Protein AF-0000000066163385 (afdb_homodimer)

pLDDT: mean 96.7, std 3.74, range [75.5, 98.94]

Solvent-accessible surface area (backbone atoms only — not comparable to full-atom values): 23384 Å² total; per-residue (Å²): 102,70,65,43,24,43,52,29,24,50,50,47,43,71,73,71,60,60,59,64,34,37,32,26,39,28,58,56,76,42,34,48,42,32,51,54,49,51,45,52,33,42,75,72,58,79,34,47,70,64,43,34,36,68,25,38,67,67,32,46,50,54,33,51,76,67,69,46,80,63,59,61,41,74,46,67,52,91,61,69,26,51,33,14,43,27,45,59,65,31,32,26,71,93,76,52,31,33,34,36,32,91,84,52,38,33,54,41,36,42,31,43,31,76,43,20,66,25,32,38,33,33,34,36,57,84,26,63,41,92,46,46,38,73,89,46,58,42,32,30,34,24,39,60,71,32,44,9,60,53,50,37,54,43,44,75,69,70,43,52,73,41,76,42,62,33,90,91,47,90,53,64,39,68,34,92,70,66,25,31,41,38,35,33,53,47,75,46,88,50,59,67,59,53,40,54,58,55,38,67,38,64,36,30,44,30,55,14,54,44,69,60,94,44,55,36,36,32,30,32,53,96,93,37,83,44,76,83,104,71,64,42,25,44,51,29,23,52,50,49,43,70,72,72,59,59,59,64,33,38,33,25,39,29,59,56,74,40,31,49,43,33,52,55,49,49,45,52,33,43,76,72,57,80,34,45,68,64,43,34,37,66,25,36,67,67,33,48,52,55,34,50,76,66,69,45,80,63,56,64,42,72,46,68,52,92,62,70,27,50,36,16,42,27,47,56,65,30,32,25,72,94,75,52,31,33,34,34,32,91,84,52,37,31,52,42,36,44,32,44,31,75,44,19,65,25,32,38,33,33,35,36,57,85,24,62,41,93,47,46,38,74,90,46,57,42,30,31,35,26,39,60,73,32,44,9,60,52,52,36,56,43,44,75,68,71,43,52,73,41,77,41,62,33,89,92,48,90,53,65,40,67,33,93,71,66,25,32,40,38,35,33,56,46,76,48,89,50,59,66,62,52,40,54,59,54,38,67,38,64,35,31,46,30,57,15,52,44,71,61,94,44,55,36,35,32,31,32,52,96,95,35,83,44,75,83

Secondary structure (DSSP, 8-state):
-HHHHHHHHHHHHHHH--TT-EEEE--SHHHHHHHHHHHHHHHHTSS-S-EEEESSHHHHHHHHHTT-----TTSPPSS-EEEEEE--SEEETTTTEEE--TTS-HHHHHHHHHTEEEEEEEE-GGGEESSBTSSSPEEEEE-GGGHHHHHHHHHHTT-EEEE-B-SSSSSB---TTS-EEEEEE--BS-HHHHHHHHHTSTTEEEESEE--TTEEEEEEETTEEEE-/-HHHHHHHHHHHHHHH--TT-EEEE--SHHHHHHHHHHHHHHHHTSS-S-EEEESSHHHHHHHHHTT-----TTSPPSS-EEEEEE--SEEETTTTEEE--TTS-HHHHHHHHHTEEEEEEEE-GGGEESSBTSSSPEEEEE-GGGHHHHHHHHHHTT-EEEE-B-SSSSSB---TTS-EEEEEE--BS-HHHHHHHHHTSTTEEEESEE--TTEEEEEEETTEEEE-

Foldseek 3Di:
DLVQLLVLLLVCCVVPPAAQFEEEQEDDDSSLNNLVNVLVCVVVVVHYNYEYDYQAPRRVVSCVVSPHDHDDPPDDDPAFGAEYEEEFQAAQPVQRKTFHAPVPRQLSSQVNCQSYPEYEYEEEPVRYDNWPLPPFFKKWWFAPVCVVVLVVVVVVVVWDKDWDADPVDGDFDQGRVRTTIITTRDTDPDLVVVQVVSCPDPGTSGIRMDRHPHYKYWYDDPNDTDID/DLVQLLVLLLVCCVVPPAAQFEEEQEDDSSSLNNLVNVLVCVVVVVHYNYEYDYQAPRRVVSCVVSPHDHDDPPDDDPAFGAEYEYEFQAAQPVQRKTFHAPVPRQLSSQVNCQSYPEYEYEEEPVRYDNWPLPPFFKKWWFAPVCVVVLVVVCVVVVWDKDWDADPVDGDFDQGRVRTTIITTRDTDPDLVVVQVVSCPDPGTSGIRMDRHPHYKYWYDDPNDTDID

Structure (mmCIF, N/CA/C/O backbone):
data_AF-0000000066163385-model_v1
#
loop_
_entity.id
_entity.type
_entity.pdbx_description
1 polymer 'Ribose-5-phosphate isomerase A'
#
loop_
_atom_site.group_PDB
_atom_site.id
_atom_site.type_symbol
_atom_site.label_atom_id
_atom_site.label_alt_id
_atom_site.label_comp_id
_atom_site.label_asym_id
_atom_site.label_entity_id
_atom_site.label_seq_id
_atom_site.pdbx_PDB_ins_code
_atom_site.Cartn_x
_atom_site.Cartn_y
_atom_site.Cartn_z
_atom_site.occupancy
_atom_site.B_iso_or_equiv
_atom_site.auth_seq_id
_atom_site.auth_comp_id
_atom_site.auth_asym_id
_atom_site.auth_atom_id
_atom_site.pdbx_PDB_model_num
ATOM 1 N N . MET A 1 1 ? -13.125 -32.188 -5.824 1 86.5 1 MET A N 1
ATOM 2 C CA . MET A 1 1 ? -12.453 -30.891 -5.781 1 86.5 1 MET A CA 1
ATOM 3 C C . MET A 1 1 ? -10.969 -31.062 -5.473 1 86.5 1 MET A C 1
ATOM 5 O O . MET A 1 1 ? -10.117 -30.656 -6.266 1 86.5 1 MET A O 1
ATOM 9 N N . GLU A 1 2 ? -10.688 -31.859 -4.492 1 91.31 2 GLU A N 1
ATOM 10 C CA . GLU A 1 2 ? -9.281 -32.062 -4.152 1 91.31 2 GLU A CA 1
ATOM 11 C C . GLU A 1 2 ? -8.547 -32.812 -5.277 1 91.31 2 GLU A C 1
ATOM 13 O O . GLU A 1 2 ? -7.43 -32.438 -5.637 1 91.31 2 GLU A O 1
ATOM 18 N N . ASN A 1 3 ? -9.195 -33.75 -5.859 1 95.62 3 ASN A N 1
ATOM 19 C CA . ASN A 1 3 ? -8.594 -34.469 -6.969 1 95.62 3 ASN A CA 1
ATOM 20 C C . ASN A 1 3 ? -8.336 -33.562 -8.164 1 95.62 3 ASN A C 1
ATOM 22 O O . ASN A 1 3 ? -7.316 -33.688 -8.844 1 95.62 3 ASN A O 1
ATOM 26 N N . GLN A 1 4 ? -9.273 -32.688 -8.461 1 97.38 4 GLN A N 1
ATOM 27 C CA . GLN A 1 4 ? -9.102 -31.734 -9.547 1 97.38 4 GLN A CA 1
ATOM 28 C C . GLN A 1 4 ? -7.863 -30.875 -9.328 1 97.38 4 GLN A C 1
ATOM 30 O O . GLN A 1 4 ? -7.109 -30.609 -10.266 1 97.38 4 GLN A O 1
ATOM 35 N N . LYS A 1 5 ? -7.664 -30.453 -8.086 1 97.69 5 LYS A N 1
ATOM 36 C CA . LYS A 1 5 ? -6.512 -29.625 -7.742 1 97.69 5 LYS A CA 1
ATOM 37 C C . LYS A 1 5 ? -5.203 -30.359 -8.008 1 97.69 5 LYS A C 1
ATOM 39 O O . LYS A 1 5 ? -4.25 -29.781 -8.523 1 97.69 5 LYS A O 1
ATOM 44 N N . ILE A 1 6 ? -5.191 -31.609 -7.633 1 98.19 6 ILE A N 1
ATOM 45 C CA . ILE A 1 6 ? -4.008 -32.438 -7.863 1 98.19 6 ILE A CA 1
ATOM 46 C C . ILE A 1 6 ? -3.73 -32.531 -9.359 1 98.19 6 ILE A C 1
ATOM 48 O O . ILE A 1 6 ? -2.602 -32.312 -9.805 1 98.19 6 ILE A O 1
ATOM 52 N N . LEU A 1 7 ? -4.73 -32.781 -10.133 1 98.38 7 LEU A N 1
ATOM 53 C CA . LEU A 1 7 ? -4.594 -33.031 -11.562 1 98.38 7 LEU A CA 1
ATOM 54 C C . LEU A 1 7 ? -4.098 -31.75 -12.266 1 98.38 7 LEU A C 1
ATOM 56 O O . LEU A 1 7 ? -3.166 -31.812 -13.07 1 98.38 7 LEU A O 1
ATOM 60 N N . VAL A 1 8 ? -4.672 -30.641 -11.953 1 98.62 8 VAL A N 1
ATOM 61 C CA . VAL A 1 8 ? -4.289 -29.422 -12.633 1 98.62 8 VAL A CA 1
ATOM 62 C C . VAL A 1 8 ? -2.885 -29 -12.203 1 98.62 8 VAL A C 1
ATOM 64 O O . VAL A 1 8 ? -2.119 -28.453 -13 1 98.62 8 VAL A O 1
ATOM 67 N N . ALA A 1 9 ? -2.537 -29.203 -10.945 1 98.62 9 ALA A N 1
ATOM 68 C CA . ALA A 1 9 ? -1.198 -28.891 -10.453 1 98.62 9 ALA A CA 1
ATOM 69 C C . ALA A 1 9 ? -0.138 -29.688 -11.203 1 98.62 9 ALA A C 1
ATOM 71 O O . ALA A 1 9 ? 0.84 -29.125 -11.703 1 98.62 9 ALA A O 1
ATOM 72 N N . LYS A 1 10 ? -0.34 -30.969 -11.289 1 98.62 10 LYS A N 1
ATOM 73 C CA . LYS A 1 10 ? 0.616 -31.844 -11.969 1 98.62 10 LYS A CA 1
ATOM 74 C C . LYS A 1 10 ? 0.745 -31.469 -13.445 1 98.62 10 LYS A C 1
ATOM 76 O O . LYS A 1 10 ? 1.855 -31.359 -13.961 1 98.62 10 LYS A O 1
ATOM 81 N N . TYR A 1 11 ? -0.388 -31.297 -14.078 1 98.75 11 TYR A N 1
ATOM 82 C CA . TYR A 1 11 ? -0.401 -30.922 -15.484 1 98.75 11 TYR A CA 1
ATOM 83 C C . TYR A 1 11 ? 0.376 -29.625 -15.719 1 98.75 11 TYR A C 1
ATOM 85 O O . TYR A 1 11 ? 1.21 -29.547 -16.625 1 98.75 11 TYR A O 1
ATOM 93 N N . ALA A 1 12 ? 0.079 -28.641 -14.93 1 98.81 12 ALA A N 1
ATOM 94 C CA . ALA A 1 12 ? 0.702 -27.328 -15.07 1 98.81 12 ALA A CA 1
ATOM 95 C C . ALA A 1 12 ? 2.215 -27.422 -14.898 1 98.81 12 ALA A C 1
ATOM 97 O O . ALA A 1 12 ? 2.971 -26.828 -15.672 1 98.81 12 ALA A O 1
ATOM 98 N N . ILE A 1 13 ? 2.66 -28.125 -13.922 1 98.69 13 ILE A N 1
ATOM 99 C CA . ILE A 1 13 ? 4.086 -28.25 -13.648 1 98.69 13 ILE A CA 1
ATOM 100 C C . ILE A 1 13 ? 4.77 -28.969 -14.812 1 98.69 13 ILE A C 1
ATOM 102 O O . ILE A 1 13 ? 5.789 -28.5 -15.328 1 98.69 13 ILE A O 1
ATOM 106 N N . ASP A 1 14 ? 4.211 -30.047 -15.242 1 98.75 14 ASP A N 1
ATOM 107 C CA . ASP A 1 14 ? 4.801 -30.812 -16.344 1 98.75 14 ASP A CA 1
ATOM 108 C C . ASP A 1 14 ? 4.875 -29.969 -17.609 1 98.75 14 ASP A C 1
ATOM 110 O O . ASP A 1 14 ? 5.844 -30.078 -18.375 1 98.75 14 ASP A O 1
ATOM 114 N N . ARG A 1 15 ? 3.908 -29.203 -17.812 1 98.62 15 ARG A N 1
ATOM 115 C CA . ARG A 1 15 ? 3.768 -28.484 -19.062 1 98.62 15 ARG A CA 1
ATOM 116 C C . ARG A 1 15 ? 4.617 -27.219 -19.078 1 98.62 15 ARG A C 1
ATOM 118 O O . ARG A 1 15 ? 5.18 -26.844 -20.109 1 98.62 15 ARG A O 1
ATOM 125 N N . TYR A 1 16 ? 4.738 -26.516 -17.922 1 98.62 16 TYR A N 1
ATOM 126 C CA . TYR A 1 16 ? 5.207 -25.141 -18 1 98.62 16 TYR A CA 1
ATOM 127 C C . TYR A 1 16 ? 6.504 -24.969 -17.219 1 98.62 16 TYR A C 1
ATOM 129 O O . TYR A 1 16 ? 7.207 -23.969 -17.391 1 98.62 16 TYR A O 1
ATOM 137 N N . ILE A 1 17 ? 6.848 -25.859 -16.297 1 98.69 17 ILE A N 1
ATOM 138 C CA . ILE A 1 17 ? 8.023 -25.672 -15.461 1 98.69 17 ILE A CA 1
ATOM 139 C C . ILE A 1 17 ? 9.203 -26.438 -16.047 1 98.69 17 ILE A C 1
ATOM 141 O O . ILE A 1 17 ? 9.078 -27.625 -16.391 1 98.69 17 ILE A O 1
ATOM 145 N N . LYS A 1 18 ? 10.305 -25.734 -16.156 1 98.56 18 LYS A N 1
ATOM 146 C CA . LYS A 1 18 ? 11.547 -26.312 -16.656 1 98.56 18 LYS A CA 1
ATOM 147 C C . LYS A 1 18 ? 12.703 -26.031 -15.695 1 98.56 18 LYS A C 1
ATOM 149 O O . LYS A 1 18 ? 12.633 -25.094 -14.891 1 98.56 18 LYS A O 1
ATOM 154 N N . SER A 1 19 ? 13.766 -26.828 -15.883 1 98.56 19 SER A N 1
ATOM 155 C CA . SER A 1 19 ? 14.961 -26.609 -15.078 1 98.56 19 SER A CA 1
ATOM 156 C C . SER A 1 19 ? 15.531 -25.219 -15.312 1 98.56 19 SER A C 1
ATOM 158 O O . SER A 1 19 ? 15.32 -24.609 -16.375 1 98.56 19 SER A O 1
ATOM 160 N N . ASN A 1 20 ? 16.188 -24.625 -14.281 1 97.88 20 ASN A N 1
ATOM 161 C CA . ASN A 1 20 ? 16.922 -23.359 -14.312 1 97.88 20 ASN A CA 1
ATOM 162 C C . ASN A 1 20 ? 15.992 -22.156 -14.305 1 97.88 20 ASN A C 1
ATOM 164 O O . ASN A 1 20 ? 16.406 -21.047 -14.633 1 97.88 20 ASN A O 1
ATOM 168 N N . MET A 1 21 ? 14.734 -22.391 -13.922 1 97.69 21 MET A N 1
ATOM 169 C CA . MET A 1 21 ? 13.781 -21.297 -13.891 1 97.69 21 MET A CA 1
ATOM 170 C C . MET A 1 21 ? 13.797 -20.609 -12.531 1 97.69 21 MET A C 1
ATOM 172 O O . MET A 1 21 ? 14.023 -21.25 -11.5 1 97.69 21 MET A O 1
ATOM 176 N N . ASN A 1 22 ? 13.555 -19.266 -12.516 1 96.88 22 ASN A N 1
ATOM 177 C CA . ASN A 1 22 ? 13.117 -18.516 -11.336 1 96.88 22 ASN A CA 1
ATOM 178 C C . ASN A 1 22 ? 11.602 -18.594 -11.164 1 96.88 22 ASN A C 1
ATOM 180 O O . ASN A 1 22 ? 10.852 -18.047 -11.977 1 96.88 22 ASN A O 1
ATOM 184 N N . LEU A 1 23 ? 11.219 -19.266 -10.078 1 97.56 23 LEU A N 1
ATOM 185 C CA . LEU A 1 23 ? 9.812 -19.594 -9.914 1 97.56 23 LEU A CA 1
ATOM 186 C C . LEU A 1 23 ? 9.219 -18.859 -8.711 1 97.56 23 LEU A C 1
ATOM 188 O O . LEU A 1 23 ? 9.719 -18.984 -7.594 1 97.56 23 LEU A O 1
ATOM 192 N N . GLY A 1 24 ? 8.188 -18.062 -9.008 1 98 24 GLY A N 1
ATOM 193 C CA . GLY A 1 24 ? 7.344 -17.609 -7.91 1 98 24 GLY A CA 1
ATOM 194 C C . GLY A 1 24 ? 6.312 -18.641 -7.488 1 98 24 GLY A C 1
ATOM 195 O O . GLY A 1 24 ? 5.656 -19.266 -8.336 1 98 24 GLY A O 1
ATOM 196 N N . ILE A 1 25 ? 6.188 -18.844 -6.227 1 98.44 25 ILE A N 1
ATOM 197 C CA . ILE A 1 25 ? 5.246 -19.844 -5.707 1 98.44 25 ILE A CA 1
ATOM 198 C C . ILE A 1 25 ? 4.191 -19.141 -4.848 1 98.44 25 ILE A C 1
ATOM 200 O O . ILE A 1 25 ? 4.52 -18.516 -3.832 1 98.44 25 ILE A O 1
ATOM 204 N N . GLY A 1 26 ? 2.975 -19.312 -5.27 1 98.25 26 GLY A N 1
ATOM 205 C CA . GLY A 1 26 ? 1.851 -18.672 -4.605 1 98.25 26 GLY A CA 1
ATOM 206 C C . GLY A 1 26 ? 1.467 -19.344 -3.301 1 98.25 26 GLY A C 1
ATOM 207 O O . GLY A 1 26 ? 2.314 -19.938 -2.625 1 98.25 26 GLY A O 1
ATOM 208 N N . THR A 1 27 ? 0.215 -19.062 -2.877 1 97.38 27 THR A N 1
ATOM 209 C CA . THR A 1 27 ? -0.311 -19.531 -1.597 1 97.38 27 THR A CA 1
ATOM 210 C C . THR A 1 27 ? -1.658 -20.219 -1.782 1 97.38 27 THR A C 1
ATOM 212 O O . THR A 1 27 ? -2.461 -19.812 -2.623 1 97.38 27 THR A O 1
ATOM 215 N N . GLY A 1 28 ? -1.892 -21.266 -0.965 1 94.75 28 GLY A N 1
ATOM 216 C CA . GLY A 1 28 ? -3.213 -21.875 -0.938 1 94.75 28 GLY A CA 1
ATOM 217 C C . GLY A 1 28 ? -3.182 -23.375 -1.145 1 94.75 28 GLY A C 1
ATOM 218 O O . GLY A 1 28 ? -2.113 -23.953 -1.32 1 94.75 28 GLY A O 1
ATOM 219 N N . THR A 1 29 ? -4.391 -23.969 -1.209 1 95 29 THR A N 1
ATOM 220 C CA . THR A 1 29 ? -4.523 -25.422 -1.181 1 95 29 THR A CA 1
ATOM 221 C C . THR A 1 29 ? -4.102 -26.031 -2.516 1 95 29 THR A C 1
ATOM 223 O O . THR A 1 29 ? -3.525 -27.125 -2.551 1 95 29 THR A O 1
ATOM 226 N N . THR A 1 30 ? -4.395 -25.375 -3.602 1 95.81 30 THR A N 1
ATOM 227 C CA . THR A 1 30 ? -3.969 -25.906 -4.887 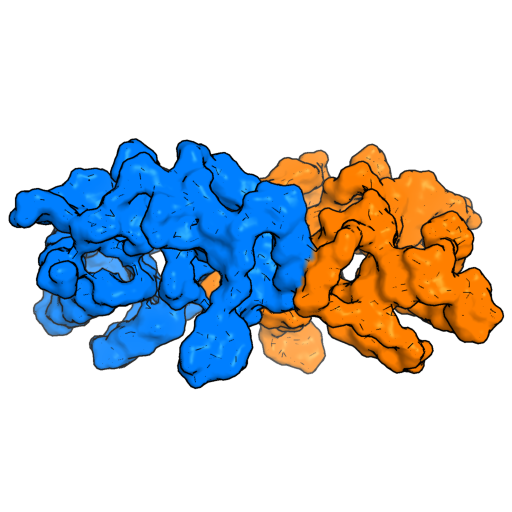1 95.81 30 THR A CA 1
ATOM 228 C C . THR A 1 30 ? -2.451 -25.828 -5.031 1 95.81 30 THR A C 1
ATOM 230 O O . THR A 1 30 ? -1.822 -26.75 -5.566 1 95.81 30 THR A O 1
ATOM 233 N N . VAL A 1 31 ? -1.92 -24.766 -4.531 1 97.38 31 VAL A N 1
ATOM 234 C CA . VAL A 1 31 ? -0.476 -24.562 -4.562 1 97.38 31 VAL A CA 1
ATOM 235 C C . VAL A 1 31 ? 0.218 -25.625 -3.717 1 97.38 31 VAL A C 1
ATOM 237 O O . VAL A 1 31 ? 1.32 -26.078 -4.047 1 97.38 31 VAL A O 1
ATOM 240 N N . TYR A 1 32 ? -0.423 -26.078 -2.682 1 97.88 32 TYR A N 1
ATOM 241 C CA . TYR A 1 32 ? 0.093 -27.188 -1.869 1 97.88 32 TYR A CA 1
ATOM 242 C C . TYR A 1 32 ? 0.442 -28.391 -2.734 1 97.88 32 TYR A C 1
ATOM 244 O O . TYR A 1 32 ? 1.536 -28.938 -2.621 1 97.88 32 TYR A O 1
ATOM 252 N N . HIS A 1 33 ? -0.464 -28.734 -3.576 1 98.38 33 HIS A N 1
ATOM 253 C CA . HIS A 1 33 ? -0.251 -29.891 -4.434 1 98.38 33 HIS A CA 1
ATOM 254 C C . HIS A 1 33 ? 0.834 -29.625 -5.469 1 98.38 33 HIS A C 1
ATOM 256 O O . HIS A 1 33 ? 1.576 -30.531 -5.848 1 98.38 33 HIS A O 1
ATOM 262 N N . ALA A 1 34 ? 0.868 -28.406 -5.941 1 98.62 34 ALA A N 1
ATOM 263 C CA . ALA A 1 34 ? 1.951 -28.031 -6.848 1 98.62 34 ALA A CA 1
ATOM 264 C C . ALA A 1 34 ? 3.311 -28.203 -6.176 1 98.62 34 ALA A C 1
ATOM 266 O O . ALA A 1 34 ? 4.238 -28.766 -6.77 1 98.62 34 ALA A O 1
ATOM 267 N N . ILE A 1 35 ? 3.434 -27.75 -4.926 1 98.69 35 ILE A N 1
ATOM 268 C CA . ILE A 1 35 ? 4.688 -27.828 -4.188 1 98.69 35 ILE A CA 1
ATOM 269 C C . ILE A 1 35 ? 5.074 -29.281 -3.982 1 98.69 35 ILE A C 1
ATOM 271 O O . ILE A 1 35 ? 6.234 -29.656 -4.16 1 98.69 35 ILE A O 1
ATOM 275 N N . LYS A 1 36 ? 4.148 -30.125 -3.641 1 98.5 36 LYS A N 1
ATOM 276 C CA . LYS A 1 36 ? 4.406 -31.547 -3.445 1 98.5 36 LYS A CA 1
ATOM 277 C C . LYS A 1 36 ? 4.945 -32.188 -4.719 1 98.5 36 LYS A C 1
ATOM 279 O O . LYS A 1 36 ? 5.918 -32.969 -4.676 1 98.5 36 LYS A O 1
ATOM 284 N N . TYR A 1 37 ? 4.32 -31.828 -5.797 1 98.69 37 TYR A N 1
ATOM 285 C CA . TYR A 1 37 ? 4.738 -32.406 -7.066 1 98.69 37 TYR A CA 1
ATOM 286 C C . TYR A 1 37 ? 6.094 -31.875 -7.496 1 98.69 37 TYR A C 1
ATOM 288 O O . TYR A 1 37 ? 6.93 -32.625 -8.016 1 98.69 37 TYR A O 1
ATOM 296 N N . LEU A 1 38 ? 6.309 -30.594 -7.312 1 98.62 38 LEU A N 1
ATOM 297 C CA . LEU A 1 38 ? 7.625 -30.016 -7.57 1 98.62 38 LEU A CA 1
ATOM 298 C C . LEU A 1 38 ? 8.703 -30.734 -6.77 1 98.62 38 LEU A C 1
ATOM 300 O O . LEU A 1 38 ? 9.781 -31.031 -7.289 1 98.62 38 LEU A O 1
ATOM 304 N N . SER A 1 39 ? 8.398 -30.984 -5.535 1 98.56 39 SER A N 1
ATOM 305 C CA . SER A 1 39 ? 9.328 -31.703 -4.66 1 98.56 39 SER A CA 1
ATOM 306 C C . SER A 1 39 ? 9.695 -33.062 -5.246 1 98.56 39 SER A C 1
ATOM 308 O O . SER A 1 39 ? 10.875 -33.438 -5.277 1 98.56 39 SER A O 1
ATOM 310 N N . GLU A 1 40 ? 8.703 -33.75 -5.676 1 98.5 40 GLU A N 1
ATOM 311 C CA . GLU A 1 40 ? 8.938 -35.062 -6.297 1 98.5 40 GLU A CA 1
ATOM 312 C C . GLU A 1 40 ? 9.859 -34.938 -7.508 1 98.5 40 GLU A C 1
ATOM 314 O O . GLU A 1 40 ? 10.789 -35.719 -7.668 1 98.5 40 GLU A O 1
ATOM 319 N N . LYS A 1 41 ? 9.578 -33.938 -8.336 1 98.56 41 LYS A N 1
ATOM 320 C CA . LYS A 1 41 ? 10.359 -33.75 -9.562 1 98.56 41 LYS A CA 1
ATOM 321 C C . LYS A 1 41 ? 11.789 -33.344 -9.234 1 98.56 41 LYS A C 1
ATOM 323 O O . LYS A 1 41 ? 12.727 -33.719 -9.953 1 98.56 41 LYS A O 1
ATOM 328 N N . LEU A 1 42 ? 11.984 -32.594 -8.227 1 98.31 42 LEU A N 1
ATOM 329 C CA . LEU A 1 42 ? 13.32 -32.156 -7.809 1 98.31 42 LEU A CA 1
ATOM 330 C C . LEU A 1 42 ? 14.094 -33.344 -7.234 1 98.31 42 LEU A C 1
ATOM 332 O O . LEU A 1 42 ? 15.258 -33.562 -7.586 1 98.31 42 LEU A O 1
ATOM 336 N N . LYS A 1 43 ? 13.508 -34.125 -6.434 1 97.75 43 LYS A N 1
ATOM 337 C CA . LYS A 1 43 ? 14.148 -35.281 -5.785 1 97.75 43 LYS A CA 1
ATOM 338 C C . LYS A 1 43 ? 14.531 -36.344 -6.812 1 97.75 43 LYS A C 1
ATOM 340 O O . LYS A 1 43 ? 15.562 -37 -6.672 1 97.75 43 LYS A O 1
ATOM 345 N N . SER A 1 44 ? 13.688 -36.469 -7.809 1 97.94 44 SER A N 1
ATOM 346 C CA . SER A 1 44 ? 13.945 -37.469 -8.836 1 97.94 44 SER A CA 1
ATOM 347 C C . SER A 1 44 ? 14.992 -36.969 -9.836 1 97.94 44 SER A C 1
ATOM 349 O O . SER A 1 44 ? 15.516 -37.75 -10.625 1 97.94 44 SER A O 1
ATOM 351 N N . GLY A 1 45 ? 15.195 -35.625 -9.859 1 97.81 45 GLY A N 1
ATOM 352 C CA . GLY A 1 45 ? 16.156 -35.062 -10.797 1 97.81 45 GLY A CA 1
ATOM 353 C C . GLY A 1 45 ? 15.523 -34.656 -12.109 1 97.81 45 GLY A C 1
ATOM 354 O O . GLY A 1 45 ? 16.219 -34.156 -13.008 1 97.81 45 GLY A O 1
ATOM 355 N N . ASN A 1 46 ? 14.242 -34.781 -12.188 1 98.19 46 ASN A N 1
ATOM 356 C CA . ASN A 1 46 ? 13.539 -34.375 -13.406 1 98.19 46 ASN A CA 1
ATOM 357 C C . ASN A 1 46 ? 13.531 -32.875 -13.578 1 98.19 46 ASN A C 1
ATOM 359 O O . ASN A 1 46 ? 13.406 -32.375 -14.695 1 98.19 46 ASN A O 1
ATOM 363 N N . LEU A 1 47 ? 13.609 -32.156 -12.492 1 98.31 47 LEU A N 1
ATOM 364 C CA . LEU A 1 47 ? 13.812 -30.719 -12.461 1 98.31 47 LEU A CA 1
ATOM 365 C C . LEU A 1 47 ? 15.047 -30.359 -11.641 1 98.31 47 LEU A C 1
ATOM 367 O O . LEU A 1 47 ? 15.297 -30.953 -10.594 1 98.31 47 LEU A O 1
ATOM 371 N N . LYS A 1 48 ? 15.766 -29.406 -12.188 1 98.06 48 LYS A N 1
ATOM 372 C CA . LYS A 1 48 ? 17 -29 -11.508 1 98.06 48 LYS A CA 1
ATOM 373 C C . LYS A 1 48 ? 17.172 -27.484 -11.547 1 98.06 48 LYS A C 1
ATOM 375 O O . LYS A 1 48 ? 16.688 -26.812 -12.469 1 98.06 48 LYS A O 1
ATOM 380 N N . ASN A 1 49 ? 17.859 -27.016 -10.508 1 97.44 49 ASN A N 1
ATOM 381 C CA . ASN A 1 49 ? 18.344 -25.641 -10.461 1 97.44 49 ASN A CA 1
ATOM 382 C C . ASN A 1 49 ? 17.203 -24.641 -10.539 1 97.44 49 ASN A C 1
ATOM 384 O O . ASN A 1 49 ? 17.25 -23.688 -11.32 1 97.44 49 ASN A O 1
ATOM 388 N N . LEU A 1 50 ? 16.172 -24.922 -9.859 1 97.19 50 LEU A N 1
ATOM 389 C CA . LEU A 1 50 ? 15.086 -23.969 -9.711 1 97.19 50 LEU A CA 1
ATOM 390 C C . LEU A 1 50 ? 15.336 -23.031 -8.531 1 97.19 50 LEU A C 1
ATOM 392 O O . LEU A 1 50 ? 15.836 -23.469 -7.492 1 97.19 50 LEU A O 1
ATOM 396 N N . LYS A 1 51 ? 15.055 -21.766 -8.727 1 96.31 51 LYS A N 1
ATOM 397 C CA . LYS A 1 51 ? 15.016 -20.797 -7.633 1 96.31 51 LYS A CA 1
ATOM 398 C C . LYS A 1 51 ? 13.578 -20.438 -7.262 1 96.31 51 LYS A C 1
ATOM 400 O O . LYS A 1 51 ? 12.766 -20.141 -8.141 1 96.31 51 LYS A O 1
ATOM 405 N N . PHE A 1 52 ? 13.312 -20.5 -5.965 1 97.44 52 PHE A N 1
ATOM 406 C CA . PHE A 1 52 ? 11.938 -20.312 -5.508 1 97.44 52 PHE A CA 1
ATOM 407 C C . PHE A 1 52 ? 11.781 -18.984 -4.785 1 97.44 52 PHE A C 1
ATOM 409 O O . PHE A 1 52 ? 12.57 -18.656 -3.9 1 97.44 52 PHE A O 1
ATOM 416 N N . TYR A 1 53 ? 10.797 -18.234 -5.184 1 97 53 TYR A N 1
ATOM 417 C CA . TYR A 1 53 ? 10.383 -17 -4.527 1 97 53 TYR A CA 1
ATOM 418 C C . TYR A 1 53 ? 8.984 -17.141 -3.941 1 97 53 TYR A C 1
ATOM 420 O O . TYR A 1 53 ? 8.031 -17.453 -4.66 1 97 53 TYR A O 1
ATOM 428 N N . THR A 1 54 ? 8.812 -16.859 -2.643 1 97.81 54 THR A N 1
ATOM 429 C CA . THR A 1 54 ? 7.621 -17.25 -1.9 1 97.81 54 THR A CA 1
ATOM 430 C C . THR A 1 54 ? 6.707 -16.062 -1.672 1 97.81 54 THR A C 1
ATOM 432 O O . THR A 1 54 ? 7.18 -14.922 -1.569 1 97.81 54 THR A O 1
ATOM 435 N N . THR A 1 55 ? 5.434 -16.328 -1.542 1 97.75 55 THR A N 1
ATOM 436 C CA . THR A 1 55 ? 4.453 -15.258 -1.412 1 97.75 55 THR A CA 1
ATOM 437 C C . THR A 1 55 ? 3.943 -15.164 0.023 1 97.75 55 THR A C 1
ATOM 439 O O . THR A 1 55 ? 3.275 -14.188 0.386 1 97.75 55 THR A O 1
ATOM 442 N N . SER A 1 56 ? 4.238 -16.188 0.85 1 97.81 56 SER A N 1
ATOM 443 C CA . SER A 1 56 ? 3.648 -16.203 2.184 1 97.81 56 SER A CA 1
ATOM 444 C C . SER A 1 56 ? 4.457 -17.078 3.141 1 97.81 56 SER A C 1
ATOM 446 O O . SER A 1 56 ? 5.297 -17.875 2.707 1 97.81 56 SER A O 1
ATOM 448 N N . SER A 1 57 ? 4.168 -16.859 4.414 1 97.31 57 SER A N 1
ATOM 449 C CA . SER A 1 57 ? 4.746 -17.734 5.43 1 97.31 57 SER A CA 1
ATOM 450 C C . SER A 1 57 ? 4.254 -19.172 5.266 1 97.31 57 SER A C 1
ATOM 452 O O . SER A 1 57 ? 4.988 -20.125 5.555 1 97.31 57 SER A O 1
ATOM 454 N N . ASP A 1 58 ? 3.02 -19.281 4.824 1 97.31 58 ASP A N 1
ATOM 455 C CA . ASP A 1 58 ? 2.506 -20.625 4.559 1 97.31 58 ASP A CA 1
ATOM 456 C C . ASP A 1 58 ? 3.34 -21.344 3.494 1 97.31 58 ASP A C 1
ATOM 458 O O . ASP A 1 58 ? 3.742 -22.484 3.678 1 97.31 58 ASP A O 1
ATOM 462 N N . THR A 1 59 ? 3.594 -20.641 2.42 1 98 59 THR A N 1
ATOM 463 C CA . THR A 1 59 ? 4.398 -21.203 1.34 1 98 59 THR A CA 1
ATOM 464 C C . THR A 1 59 ? 5.809 -21.531 1.827 1 98 59 THR A C 1
ATOM 466 O O . THR A 1 59 ? 6.352 -22.594 1.516 1 98 59 THR A O 1
ATOM 469 N N . LYS A 1 60 ? 6.391 -20.625 2.619 1 97.75 60 LYS A N 1
ATOM 470 C CA . LYS A 1 60 ? 7.707 -20.875 3.195 1 97.75 60 LYS A CA 1
ATOM 471 C C . LYS A 1 60 ? 7.707 -22.141 4.031 1 97.75 60 LYS A C 1
ATOM 473 O O . LYS A 1 60 ? 8.617 -22.969 3.914 1 97.75 60 LYS A O 1
ATOM 478 N N . TYR A 1 61 ? 6.68 -22.234 4.824 1 97.94 61 TYR A N 1
ATOM 479 C CA . TYR A 1 61 ? 6.539 -23.391 5.691 1 97.94 61 TYR A CA 1
ATOM 480 C C . TYR A 1 61 ? 6.465 -24.672 4.871 1 97.94 61 TYR A C 1
ATOM 482 O O . TYR A 1 61 ? 7.16 -25.656 5.164 1 97.94 61 TYR A O 1
ATOM 490 N N . LEU A 1 62 ? 5.684 -24.688 3.82 1 97.81 62 LEU A N 1
ATOM 491 C CA . LEU A 1 62 ? 5.484 -25.859 2.984 1 97.81 62 LEU A CA 1
ATOM 492 C C . LEU A 1 62 ? 6.77 -26.234 2.256 1 97.81 62 LEU A C 1
ATOM 494 O O . LEU A 1 62 ? 7.133 -27.406 2.193 1 97.81 62 LEU A O 1
ATOM 498 N N . LEU A 1 63 ? 7.441 -25.219 1.7 1 98.25 63 LEU A N 1
ATOM 499 C CA . LEU A 1 63 ? 8.719 -25.5 1.046 1 98.25 63 LEU A CA 1
ATOM 500 C C . LEU A 1 63 ? 9.727 -26.062 2.037 1 98.25 63 LEU A C 1
ATOM 502 O O . LEU A 1 63 ? 10.461 -27 1.711 1 98.25 63 LEU A O 1
ATOM 506 N N . SER A 1 64 ? 9.781 -25.5 3.197 1 97.69 64 SER A N 1
ATOM 507 C CA . SER A 1 64 ? 10.703 -25.953 4.227 1 97.69 64 SER A CA 1
ATOM 508 C C . SER A 1 64 ? 10.43 -27.406 4.609 1 97.69 64 SER A C 1
ATOM 510 O O . SER A 1 64 ? 11.359 -28.188 4.812 1 97.69 64 SER A O 1
ATOM 512 N N . LYS A 1 65 ? 9.227 -27.812 4.723 1 97.62 65 LYS A N 1
ATOM 513 C CA . LYS A 1 65 ? 8.844 -29.188 5.031 1 97.62 65 LYS A CA 1
ATOM 514 C C . LYS A 1 65 ? 9.367 -30.141 3.969 1 97.62 65 LYS A C 1
ATOM 516 O O . LYS A 1 65 ? 9.719 -31.281 4.277 1 97.62 65 LYS A O 1
ATOM 521 N N . GLU A 1 66 ? 9.398 -29.641 2.74 1 97.94 66 GLU A N 1
ATOM 522 C CA . GLU A 1 66 ? 9.891 -30.453 1.628 1 97.94 66 GLU A CA 1
ATOM 523 C C . GLU A 1 66 ? 11.398 -30.297 1.458 1 97.94 66 GLU A C 1
ATOM 525 O O . GLU A 1 66 ? 11.984 -30.828 0.514 1 97.94 66 GLU A O 1
ATOM 530 N N . GLN A 1 67 ? 12.016 -29.453 2.326 1 97.56 67 GLN A N 1
ATOM 531 C CA . GLN A 1 67 ? 13.453 -29.188 2.303 1 97.56 67 GLN A CA 1
ATOM 532 C C . GLN A 1 67 ? 13.859 -28.5 0.999 1 97.56 67 GLN A C 1
ATOM 534 O O . GLN A 1 67 ? 14.914 -28.812 0.432 1 97.56 67 GLN A O 1
ATOM 539 N N . ILE A 1 68 ? 13.047 -27.734 0.495 1 97.75 68 ILE A N 1
ATOM 540 C CA . ILE A 1 68 ? 13.328 -26.938 -0.687 1 97.75 68 ILE A CA 1
ATOM 541 C C . ILE A 1 68 ? 13.734 -25.531 -0.263 1 97.75 68 ILE A C 1
ATOM 543 O O . ILE A 1 68 ? 12.93 -24.797 0.328 1 97.75 68 ILE A O 1
ATOM 547 N N . PRO A 1 69 ? 14.984 -25.125 -0.563 1 96.5 69 PRO A N 1
ATOM 548 C CA . PRO A 1 69 ? 15.383 -23.75 -0.239 1 96.5 69 PRO A CA 1
ATOM 549 C C . PRO A 1 69 ? 14.656 -22.719 -1.091 1 96.5 69 PRO A C 1
ATOM 551 O O . PRO A 1 69 ? 14.242 -23.016 -2.213 1 96.5 69 PRO A O 1
ATOM 554 N N . TYR A 1 70 ? 14.43 -21.547 -0.558 1 96.31 70 TYR A N 1
ATOM 555 C CA . TYR A 1 70 ? 13.852 -20.422 -1.3 1 96.31 70 TYR A CA 1
ATOM 556 C C . TYR A 1 70 ? 14.703 -19.172 -1.144 1 96.31 70 TYR A C 1
ATOM 558 O O . TYR A 1 70 ? 15.547 -19.094 -0.249 1 96.31 70 TYR A O 1
ATOM 566 N N . GLU A 1 71 ? 14.523 -18.219 -1.998 1 94.38 71 GLU A N 1
ATOM 567 C CA . GLU A 1 71 ? 15.367 -17.031 -2.092 1 94.38 71 GLU A CA 1
ATOM 568 C C . GLU A 1 71 ? 14.93 -15.969 -1.09 1 94.38 71 GLU A C 1
ATOM 570 O O . GLU A 1 71 ? 13.773 -15.938 -0.673 1 94.38 71 GLU A O 1
ATOM 575 N N . SER A 1 72 ? 15.875 -15.125 -0.805 1 89.56 72 SER A N 1
ATOM 576 C CA . SER A 1 72 ? 15.617 -14.023 0.116 1 89.56 72 SER A CA 1
ATOM 577 C C . SER A 1 72 ? 14.898 -12.875 -0.583 1 89.56 72 SER A C 1
ATOM 579 O O . SER A 1 72 ? 15.211 -12.555 -1.732 1 89.56 72 SER A O 1
ATOM 581 N N . ASN A 1 73 ? 14.016 -12.297 0.162 1 78.06 73 ASN A N 1
ATOM 582 C CA . ASN A 1 73 ? 13.305 -11.125 -0.327 1 78.06 73 ASN A CA 1
ATOM 583 C C . ASN A 1 73 ? 14.227 -9.922 -0.465 1 78.06 73 ASN A C 1
ATOM 585 O O . ASN A 1 73 ? 13.875 -8.938 -1.111 1 78.06 73 ASN A O 1
ATOM 589 N N . PHE A 1 74 ? 15.367 -9.953 0.123 1 82.31 74 PHE A N 1
ATOM 590 C CA . PHE A 1 74 ? 16.312 -8.844 0.078 1 82.31 74 PHE A CA 1
ATOM 591 C C . PHE A 1 74 ? 17.219 -8.953 -1.148 1 82.31 74 PHE A C 1
ATOM 593 O O . PHE A 1 74 ? 17.906 -7.996 -1.504 1 82.31 74 PHE A O 1
ATOM 600 N N . SER A 1 75 ? 17.062 -10.109 -1.701 1 79.56 75 SER A N 1
ATOM 601 C CA . SER A 1 75 ? 17.969 -10.305 -2.834 1 79.56 75 SER A CA 1
ATOM 602 C C . SER A 1 75 ? 17.438 -9.617 -4.086 1 79.56 75 SER A C 1
ATOM 604 O O . SER A 1 75 ? 16.25 -9.719 -4.406 1 79.56 75 SER A O 1
ATOM 606 N N . LYS A 1 76 ? 18.406 -8.789 -4.625 1 77.62 76 LYS A N 1
ATOM 607 C CA . LYS A 1 76 ? 18.094 -8.234 -5.934 1 77.62 76 LYS A CA 1
ATOM 608 C C . LYS A 1 76 ? 18.016 -9.328 -6.996 1 77.62 76 LYS A C 1
ATOM 610 O O . LYS A 1 76 ? 18.781 -10.281 -6.965 1 77.62 76 LYS A O 1
ATOM 615 N N . LEU A 1 77 ? 16.984 -9.086 -7.77 1 80.69 77 LEU A N 1
ATOM 616 C CA . LEU A 1 77 ? 16.828 -10.031 -8.867 1 80.69 77 LEU A CA 1
ATOM 617 C C . LEU A 1 77 ? 17.656 -9.602 -10.07 1 80.69 77 LEU A C 1
ATOM 619 O O . LEU A 1 77 ? 17.75 -8.414 -10.383 1 80.69 77 LEU A O 1
ATOM 623 N N . ASN A 1 78 ? 18.359 -10.477 -10.547 1 75.5 78 ASN A N 1
ATOM 624 C CA . ASN A 1 78 ? 19.109 -10.172 -11.758 1 75.5 78 ASN A CA 1
ATOM 625 C C . ASN A 1 78 ? 18.188 -10.086 -12.977 1 75.5 78 ASN A C 1
ATOM 627 O O . ASN A 1 78 ? 18.531 -9.469 -13.984 1 75.5 78 ASN A O 1
ATOM 631 N N . LYS A 1 79 ? 17.109 -10.766 -12.891 1 77.75 79 LYS A N 1
ATOM 632 C CA . LYS A 1 79 ? 16.094 -10.75 -13.938 1 77.75 79 LYS A CA 1
ATOM 633 C C . LYS A 1 79 ? 14.703 -11 -13.352 1 77.75 79 LYS A C 1
ATOM 635 O O . LYS A 1 79 ? 14.57 -11.406 -12.195 1 77.75 79 LYS A O 1
ATOM 640 N N . ASN A 1 80 ? 13.727 -10.734 -14.188 1 88.75 80 ASN A N 1
ATOM 641 C CA . ASN A 1 80 ? 12.359 -11.078 -13.812 1 88.75 80 ASN A CA 1
ATOM 642 C C . ASN A 1 80 ? 12.203 -12.578 -13.547 1 88.75 80 ASN A C 1
ATOM 644 O O . ASN A 1 80 ? 12.984 -13.383 -14.062 1 88.75 80 ASN A O 1
ATOM 648 N N . LEU A 1 81 ? 11.25 -12.852 -12.695 1 96.19 81 LEU A N 1
ATOM 649 C CA . LEU A 1 81 ? 10.891 -14.258 -12.539 1 96.19 81 LEU A CA 1
ATOM 650 C C . LEU A 1 81 ? 10.312 -14.82 -13.828 1 96.19 81 LEU A C 1
ATOM 652 O O . LEU A 1 81 ? 9.664 -14.094 -14.594 1 96.19 81 LEU A O 1
ATOM 656 N N . ASP A 1 82 ? 10.664 -16.078 -14.078 1 98.12 82 ASP A N 1
ATOM 657 C CA . ASP A 1 82 ? 10.156 -16.703 -15.297 1 98.12 82 ASP A CA 1
ATOM 658 C C . ASP A 1 82 ? 8.656 -16.938 -15.203 1 98.12 82 ASP A C 1
ATOM 660 O O . ASP A 1 82 ? 7.906 -16.578 -16.125 1 98.12 82 ASP A O 1
ATOM 664 N N . ILE A 1 83 ? 8.25 -17.516 -14.109 1 98.56 83 ILE A N 1
ATOM 665 C CA . ILE A 1 83 ? 6.859 -17.922 -13.961 1 98.56 83 ILE A CA 1
ATOM 666 C C . ILE A 1 83 ? 6.465 -17.875 -12.484 1 98.56 83 ILE A C 1
ATOM 668 O O . ILE A 1 83 ? 7.246 -18.281 -11.617 1 98.56 83 ILE A O 1
ATOM 672 N N . ALA A 1 84 ? 5.32 -17.281 -12.188 1 98.69 84 ALA A N 1
ATOM 673 C CA . ALA A 1 84 ? 4.672 -17.422 -10.891 1 98.69 84 ALA A CA 1
ATOM 674 C C . ALA A 1 84 ? 3.486 -18.391 -10.977 1 98.69 84 ALA A C 1
ATOM 676 O O . ALA A 1 84 ? 2.584 -18.203 -11.797 1 98.69 84 ALA A O 1
ATOM 677 N N . ILE A 1 85 ? 3.479 -19.422 -10.164 1 98.88 85 ILE A N 1
ATOM 678 C CA . ILE A 1 85 ? 2.369 -20.359 -10.125 1 98.88 85 ILE A CA 1
ATOM 679 C C . ILE A 1 85 ? 1.502 -20.094 -8.898 1 98.88 85 ILE A C 1
ATOM 681 O O . ILE A 1 85 ? 2.016 -19.969 -7.785 1 98.88 85 ILE A O 1
ATOM 685 N N . ASP A 1 86 ? 0.25 -19.922 -9.094 1 98.81 86 ASP A N 1
ATOM 686 C CA . ASP A 1 86 ? -0.665 -19.609 -8.008 1 98.81 86 ASP A CA 1
ATOM 687 C C . ASP A 1 86 ? -2.07 -20.125 -8.289 1 98.81 86 ASP A C 1
ATOM 689 O O . ASP A 1 86 ? -2.346 -20.609 -9.391 1 98.81 86 ASP A O 1
ATOM 693 N N . GLY A 1 87 ? -2.885 -20.203 -7.258 1 98.5 87 GLY A N 1
ATOM 694 C CA . GLY A 1 87 ? -4.32 -20.391 -7.406 1 98.5 87 GLY A CA 1
ATOM 695 C C . GLY A 1 87 ? -5.082 -19.094 -7.527 1 98.5 87 GLY A C 1
ATOM 696 O O . GLY A 1 87 ? -4.477 -18.016 -7.645 1 98.5 87 GLY A O 1
ATOM 697 N N . ALA A 1 88 ? -6.395 -19.203 -7.539 1 98.5 88 ALA A N 1
ATOM 698 C CA . ALA A 1 88 ? -7.285 -18.047 -7.531 1 98.5 88 ALA A CA 1
ATOM 699 C C . ALA A 1 88 ? -8.578 -18.344 -6.773 1 98.5 88 ALA A C 1
ATOM 701 O O . ALA A 1 88 ? -8.922 -19.516 -6.57 1 98.5 88 ALA A O 1
ATOM 702 N N . ASP A 1 89 ? -9.211 -17.312 -6.332 1 98.56 89 ASP A N 1
ATOM 703 C CA . ASP A 1 89 ? -10.508 -17.469 -5.684 1 98.56 89 ASP A CA 1
ATOM 704 C C . ASP A 1 89 ? -11.641 -17.375 -6.699 1 98.56 89 ASP A C 1
ATOM 706 O O . ASP A 1 89 ? -12.656 -18.062 -6.566 1 98.56 89 ASP A O 1
ATOM 710 N N . GLU A 1 90 ? -11.492 -16.5 -7.66 1 98.81 90 GLU A N 1
ATOM 711 C CA . GLU A 1 90 ? -12.367 -16.422 -8.82 1 98.81 90 GLU A CA 1
ATOM 712 C C . GLU A 1 90 ? -11.578 -16.141 -10.094 1 98.81 90 GLU A C 1
ATOM 714 O O . GLU A 1 90 ? -10.547 -15.461 -10.055 1 98.81 90 GLU A O 1
ATOM 719 N N . ILE A 1 91 ? -12.133 -16.641 -11.18 1 98.69 91 ILE A N 1
ATOM 720 C CA . ILE A 1 91 ? -11.5 -16.453 -12.484 1 98.69 91 ILE A CA 1
ATOM 721 C C . ILE A 1 91 ? -12.547 -16.016 -13.508 1 98.69 91 ILE A C 1
ATOM 723 O O . ILE A 1 91 ? -13.539 -16.719 -13.719 1 98.69 91 ILE A O 1
ATOM 727 N N . LEU A 1 92 ? -12.32 -14.891 -14.047 1 98.38 92 LEU A N 1
ATOM 728 C CA . LEU A 1 92 ? -13.047 -14.469 -15.242 1 98.38 92 LEU A CA 1
ATOM 729 C C . LEU A 1 92 ? -12.281 -14.828 -16.5 1 98.38 92 LEU A C 1
ATOM 731 O O . LEU A 1 92 ? -11.367 -14.109 -16.906 1 98.38 92 LEU A O 1
ATOM 735 N N . LEU A 1 93 ? -12.688 -15.914 -17.156 1 97.81 93 LEU A N 1
ATOM 736 C CA . LEU A 1 93 ? -11.898 -16.516 -18.219 1 97.81 93 LEU A CA 1
ATOM 737 C C . LEU A 1 93 ? -11.75 -15.539 -19.391 1 97.81 93 LEU A C 1
ATOM 739 O O . LEU A 1 93 ? -10.672 -15.422 -19.969 1 97.81 93 LEU A O 1
ATOM 743 N N . GLU A 1 94 ? -12.789 -14.875 -19.75 1 96.06 94 GLU A N 1
ATOM 744 C CA . GLU A 1 94 ? -12.812 -14.016 -20.922 1 96.06 94 GLU A CA 1
ATOM 745 C C . GLU A 1 94 ? -11.734 -12.938 -20.844 1 96.06 94 GLU A C 1
ATOM 747 O O . GLU A 1 94 ? -11.109 -12.609 -21.859 1 96.06 94 GLU A O 1
ATOM 752 N N . LYS A 1 95 ? -11.453 -12.469 -19.656 1 96.94 95 LYS A N 1
ATOM 753 C CA . LYS A 1 95 ? -10.5 -11.383 -19.469 1 96.94 95 LYS A CA 1
ATOM 754 C C . LYS A 1 95 ? -9.234 -11.867 -18.766 1 96.94 95 LYS A C 1
ATOM 756 O O . LYS A 1 95 ? -8.25 -11.133 -18.672 1 96.94 95 LYS A O 1
ATOM 761 N N . LYS A 1 96 ? -9.281 -13.078 -18.25 1 98.38 96 LYS A N 1
ATOM 762 C CA . LYS A 1 96 ? -8.227 -13.664 -17.422 1 98.38 96 LYS A CA 1
ATOM 763 C C . LYS A 1 96 ? -7.949 -12.805 -16.188 1 98.38 96 LYS A C 1
ATOM 765 O O . LYS A 1 96 ? -6.793 -12.625 -15.797 1 98.38 96 LYS A O 1
ATOM 770 N N . SER A 1 97 ? -8.992 -12.188 -15.734 1 98.69 97 SER A N 1
ATOM 771 C CA . SER A 1 97 ? -8.945 -11.438 -14.484 1 98.69 97 SER A CA 1
ATOM 772 C C . SER A 1 97 ? -9.281 -12.328 -13.297 1 98.69 97 SER A C 1
ATOM 774 O O . SER A 1 97 ? -10.039 -13.297 -13.422 1 98.69 97 SER A O 1
ATOM 776 N N . LEU A 1 98 ? -8.711 -11.984 -12.164 1 98.81 98 LEU A N 1
ATOM 777 C CA . LEU A 1 98 ? -8.805 -12.883 -11.016 1 98.81 98 LEU A CA 1
ATOM 778 C C . LEU A 1 98 ? -9.211 -12.117 -9.758 1 98.81 98 LEU A C 1
ATOM 780 O O . LEU A 1 98 ? -8.953 -10.922 -9.648 1 98.81 98 LEU A O 1
ATOM 784 N N . ILE A 1 99 ? -9.852 -12.797 -8.867 1 98.81 99 ILE A N 1
ATOM 785 C CA . ILE A 1 99 ? -9.844 -12.422 -7.457 1 98.81 99 ILE A CA 1
ATOM 786 C C . ILE A 1 99 ? -8.914 -13.344 -6.68 1 98.81 99 ILE A C 1
ATOM 788 O O . ILE A 1 99 ? -8.977 -14.57 -6.832 1 98.81 99 ILE A O 1
ATOM 792 N N . LYS A 1 100 ? -8.008 -12.789 -5.996 1 98.62 100 LYS A N 1
ATOM 793 C CA . LYS A 1 100 ? -7.125 -13.484 -5.062 1 98.62 100 LYS A CA 1
ATOM 794 C C . LYS A 1 100 ? -7.129 -12.805 -3.693 1 98.62 100 LYS A C 1
ATOM 796 O O . LYS A 1 100 ? -7.422 -11.617 -3.586 1 98.62 100 LYS A O 1
ATOM 801 N N . GLY A 1 101 ? -6.832 -13.633 -2.592 1 97.81 101 GLY A N 1
ATOM 802 C CA . GLY A 1 101 ? -6.621 -12.984 -1.308 1 97.81 101 GLY A CA 1
ATOM 803 C C . GLY A 1 101 ? -7.441 -13.602 -0.188 1 97.81 101 GLY A C 1
ATOM 804 O O . GLY A 1 101 ? -7.344 -13.172 0.964 1 97.81 101 GLY A O 1
ATOM 805 N N . MET A 1 102 ? -8.211 -14.68 -0.456 1 97.06 102 MET A N 1
ATOM 806 C CA . MET A 1 102 ? -8.938 -15.32 0.636 1 97.06 102 MET A CA 1
ATOM 807 C C . MET A 1 102 ? -7.98 -15.961 1.633 1 97.06 102 MET A C 1
ATOM 809 O O . MET A 1 102 ? -8.312 -16.109 2.811 1 97.06 102 MET A O 1
ATOM 813 N N . GLY A 1 103 ? -6.828 -16.25 1.167 1 96.62 103 GLY A N 1
ATOM 814 C CA . GLY A 1 103 ? -5.809 -16.781 2.053 1 96.62 103 GLY A CA 1
ATOM 815 C C . GLY A 1 103 ? -5.027 -15.711 2.779 1 96.62 103 GLY A C 1
ATOM 816 O O . GLY A 1 103 ? -4.176 -16.016 3.621 1 96.62 103 GLY A O 1
ATOM 817 N N . GLY A 1 104 ? -5.227 -14.469 2.42 1 97.69 104 GLY A N 1
ATOM 818 C CA . GLY A 1 104 ? -4.645 -13.336 3.133 1 97.69 104 GLY A CA 1
ATOM 819 C C . GLY A 1 104 ? -3.23 -13.016 2.691 1 97.69 104 GLY A C 1
ATOM 820 O O . GLY A 1 104 ? -2.461 -12.414 3.443 1 97.69 104 GLY A O 1
ATOM 821 N N . ALA A 1 105 ? -2.85 -13.406 1.48 1 98.31 105 ALA A N 1
ATOM 822 C CA . ALA A 1 105 ? -1.468 -13.242 1.036 1 98.31 105 ALA A CA 1
ATOM 823 C C . ALA A 1 105 ? -1.398 -12.406 -0.243 1 98.31 105 ALA A C 1
ATOM 825 O O . ALA A 1 105 ? -0.356 -12.359 -0.902 1 98.31 105 ALA A O 1
ATOM 826 N N . HIS A 1 106 ? -2.428 -11.688 -0.654 1 98.69 106 HIS A N 1
ATOM 827 C CA . HIS A 1 106 ? -2.568 -11.172 -2.01 1 98.69 106 HIS A CA 1
ATOM 828 C C . HIS A 1 106 ? -1.559 -10.062 -2.285 1 98.69 106 HIS A C 1
ATOM 830 O O . HIS A 1 106 ? -1.149 -9.859 -3.43 1 98.69 106 HIS A O 1
ATOM 836 N N . LEU A 1 107 ? -1.12 -9.352 -1.253 1 98.75 107 LEU A N 1
ATOM 837 C CA . LEU A 1 107 ? -0.106 -8.336 -1.52 1 98.75 107 LEU A CA 1
ATOM 838 C C . LEU A 1 107 ? 1.152 -8.969 -2.107 1 98.75 107 LEU A C 1
ATOM 840 O O . LEU A 1 107 ? 1.579 -8.602 -3.205 1 98.75 107 LEU A O 1
ATOM 844 N N . MET A 1 108 ? 1.698 -9.969 -1.467 1 98.31 108 MET A N 1
ATOM 845 C CA . MET A 1 108 ? 2.939 -10.578 -1.933 1 98.31 108 MET A CA 1
ATOM 846 C C . MET A 1 108 ? 2.689 -11.461 -3.152 1 98.31 108 MET A C 1
ATOM 848 O O . MET A 1 108 ? 3.559 -11.594 -4.016 1 98.31 108 MET A O 1
ATOM 852 N N . GLU A 1 109 ? 1.484 -12.078 -3.193 1 98.69 109 GLU A N 1
ATOM 853 C CA . GLU A 1 109 ? 1.147 -12.797 -4.418 1 98.69 109 GLU A CA 1
ATOM 854 C C . GLU A 1 109 ? 1.207 -11.883 -5.633 1 98.69 109 GLU A C 1
ATOM 856 O O . GLU A 1 109 ? 1.709 -12.273 -6.691 1 98.69 109 GLU A O 1
ATOM 861 N N . LYS A 1 110 ? 0.722 -10.703 -5.484 1 98.75 110 LYS A N 1
ATOM 862 C CA . LYS A 1 110 ? 0.728 -9.766 -6.602 1 98.75 110 LYS A CA 1
ATOM 863 C C . LYS A 1 110 ? 2.143 -9.281 -6.906 1 98.75 110 LYS A C 1
ATOM 865 O O . LYS A 1 110 ? 2.521 -9.148 -8.07 1 98.75 110 LYS A O 1
ATOM 870 N N . VAL A 1 111 ? 2.947 -8.992 -5.867 1 97.69 111 VAL A N 1
ATOM 871 C CA . VAL A 1 111 ? 4.34 -8.602 -6.055 1 97.69 111 VAL A CA 1
ATOM 872 C C . VAL A 1 111 ? 5.066 -9.648 -6.895 1 97.69 111 VAL A C 1
ATOM 874 O O . VAL A 1 111 ? 5.707 -9.312 -7.891 1 97.69 111 VAL A O 1
ATOM 877 N N . ILE A 1 112 ? 4.922 -10.875 -6.531 1 97.19 112 ILE A N 1
ATOM 878 C CA . ILE A 1 112 ? 5.605 -11.961 -7.219 1 97.19 112 ILE A CA 1
ATOM 879 C C . ILE A 1 112 ? 5.074 -12.086 -8.641 1 97.19 112 ILE A C 1
ATOM 881 O O . ILE A 1 112 ? 5.852 -12.141 -9.602 1 97.19 112 ILE A O 1
ATOM 885 N N . ALA A 1 113 ? 3.795 -12.078 -8.797 1 98.25 113 ALA A N 1
ATOM 886 C CA . ALA A 1 113 ? 3.178 -12.227 -10.117 1 98.25 113 ALA A CA 1
ATOM 887 C C . ALA A 1 113 ? 3.621 -11.117 -11.062 1 98.25 113 ALA A C 1
ATOM 889 O O . ALA A 1 113 ? 4.035 -11.391 -12.195 1 98.25 113 ALA A O 1
ATOM 890 N N . TYR A 1 114 ? 3.607 -9.906 -10.594 1 96.88 114 TYR A N 1
ATOM 891 C CA . TYR A 1 114 ? 3.842 -8.758 -11.469 1 96.88 114 TYR A CA 1
ATOM 892 C C . TYR A 1 114 ? 5.332 -8.547 -11.695 1 96.88 114 TYR A C 1
ATOM 894 O O . TYR A 1 114 ? 5.73 -7.672 -12.469 1 96.88 114 TYR A O 1
ATOM 902 N N . ASN A 1 115 ? 6.121 -9.305 -11.086 1 95.56 115 ASN A N 1
ATOM 903 C CA . ASN A 1 115 ? 7.551 -9.359 -11.383 1 95.56 115 ASN A CA 1
ATOM 904 C C . ASN A 1 115 ? 7.926 -10.672 -12.062 1 95.56 115 ASN A C 1
ATOM 906 O O . ASN A 1 115 ? 9.094 -11.078 -12.039 1 95.56 115 ASN A O 1
ATOM 910 N N . SER A 1 116 ? 6.945 -11.352 -12.562 1 97.06 116 SER A N 1
ATOM 911 C CA . SER A 1 116 ? 7.137 -12.578 -13.336 1 97.06 116 SER A CA 1
ATOM 912 C C . SER A 1 116 ? 6.723 -12.391 -14.789 1 97.06 116 SER A C 1
ATOM 914 O O . SER A 1 116 ? 5.781 -11.648 -15.086 1 97.06 116 SER A O 1
ATOM 916 N N . GLU A 1 117 ? 7.395 -13.078 -15.672 1 97.81 117 GLU A N 1
ATOM 917 C CA . GLU A 1 117 ? 7.023 -13.023 -17.078 1 97.81 117 GLU A CA 1
ATOM 918 C C . GLU A 1 117 ? 5.633 -13.602 -17.312 1 97.81 117 GLU A C 1
ATOM 920 O O . GLU A 1 117 ? 4.867 -13.086 -18.125 1 97.81 117 GLU A O 1
ATOM 925 N N . THR A 1 118 ? 5.336 -14.672 -16.609 1 98.62 118 THR A N 1
ATOM 926 C CA . THR A 1 118 ? 4.062 -15.375 -16.766 1 98.62 118 THR A CA 1
ATOM 927 C C . THR A 1 118 ? 3.422 -15.617 -15.398 1 98.62 118 THR A C 1
ATOM 929 O O . THR A 1 118 ? 4.105 -15.984 -14.438 1 98.62 118 THR A O 1
ATOM 932 N N . LEU A 1 119 ? 2.162 -15.328 -15.297 1 98.88 119 LEU A N 1
ATOM 933 C CA . LEU A 1 119 ? 1.354 -15.781 -14.172 1 98.88 119 LEU A CA 1
ATOM 934 C C . LEU A 1 119 ? 0.538 -17.016 -14.547 1 98.88 119 LEU A C 1
ATOM 936 O O . LEU A 1 119 ? -0.355 -16.938 -15.391 1 98.88 119 LEU A O 1
ATOM 940 N N . LEU A 1 120 ? 0.875 -18.109 -13.945 1 98.94 120 LEU A N 1
ATOM 941 C CA . LEU A 1 120 ? 0.21 -19.391 -14.203 1 98.94 120 LEU A CA 1
ATOM 942 C C . LEU A 1 120 ? -0.773 -19.719 -13.086 1 98.94 120 LEU A C 1
ATOM 944 O O . LEU A 1 120 ? -0.365 -20.031 -11.969 1 98.94 120 LEU A O 1
ATOM 948 N N . ILE A 1 121 ? -2.027 -19.719 -13.461 1 98.94 121 ILE A N 1
ATOM 949 C CA . ILE A 1 121 ? -3.082 -20 -12.492 1 98.94 121 ILE A CA 1
ATOM 950 C C . ILE A 1 121 ? -3.551 -21.438 -12.656 1 98.94 121 ILE A C 1
ATOM 952 O O . ILE A 1 121 ? -3.805 -21.906 -13.766 1 98.94 121 ILE A O 1
ATOM 956 N N . ILE A 1 122 ? -3.631 -22.125 -11.539 1 98.88 122 ILE A N 1
ATOM 957 C CA . ILE A 1 122 ? -4.164 -23.484 -11.5 1 98.88 122 ILE A CA 1
ATOM 958 C C . ILE A 1 122 ? -5.43 -23.516 -10.648 1 98.88 122 ILE A C 1
ATOM 960 O O . ILE A 1 122 ? -5.438 -23.047 -9.508 1 98.88 122 ILE A O 1
ATOM 964 N N . ALA A 1 123 ? -6.496 -24.125 -11.211 1 98.31 123 ALA A N 1
ATOM 965 C CA . ALA A 1 123 ? -7.77 -23.953 -10.523 1 98.31 123 ALA A CA 1
ATOM 966 C C . ALA A 1 123 ? -8.688 -25.141 -10.766 1 98.31 123 ALA A C 1
ATOM 968 O O . ALA A 1 123 ? -8.703 -25.719 -11.859 1 98.31 123 ALA A O 1
ATOM 969 N N . ASP A 1 124 ? -9.445 -25.453 -9.742 1 97.81 124 ASP A N 1
ATOM 970 C CA . ASP A 1 124 ? -10.539 -26.406 -9.938 1 97.81 124 ASP A CA 1
ATOM 971 C C . ASP A 1 124 ? -11.742 -25.719 -10.578 1 97.81 124 ASP A C 1
ATOM 973 O O . ASP A 1 124 ? -11.742 -24.5 -10.781 1 97.81 124 ASP A O 1
ATOM 977 N N . GLU A 1 125 ? -12.766 -26.469 -10.789 1 96.56 125 GLU A N 1
ATOM 978 C CA . GLU A 1 125 ? -13.883 -26.016 -11.609 1 96.56 125 GLU A CA 1
ATOM 979 C C . GLU A 1 125 ? -14.727 -24.969 -10.867 1 96.56 125 GLU A C 1
ATOM 981 O O . GLU A 1 125 ? -15.461 -24.203 -11.484 1 96.56 125 GLU A O 1
ATOM 986 N N . THR A 1 126 ? -14.609 -24.844 -9.555 1 96.94 126 THR A N 1
ATOM 987 C CA . THR A 1 126 ? -15.477 -23.984 -8.766 1 96.94 126 THR A CA 1
ATOM 988 C C . THR A 1 126 ? -15.023 -22.531 -8.867 1 96.94 126 THR A C 1
ATOM 990 O O . THR A 1 126 ? -15.742 -21.609 -8.453 1 96.94 126 THR A O 1
ATOM 993 N N . LYS A 1 127 ? -13.836 -22.281 -9.477 1 97.94 127 LYS A N 1
ATOM 994 C CA . LYS A 1 127 ? -13.234 -20.953 -9.43 1 97.94 127 LYS A CA 1
ATOM 995 C C . LYS A 1 127 ? -13.672 -20.109 -10.625 1 97.94 127 LYS A C 1
ATOM 997 O O . LYS A 1 127 ? -13.445 -18.891 -10.656 1 97.94 127 LYS A O 1
ATOM 1002 N N . ILE A 1 128 ? -14.297 -20.734 -11.609 1 97.62 128 ILE A N 1
ATOM 1003 C CA . ILE A 1 128 ? -14.672 -20.031 -12.836 1 97.62 128 ILE A CA 1
ATOM 1004 C C . ILE A 1 128 ? -16 -19.312 -12.625 1 97.62 128 ILE A C 1
ATOM 1006 O O . ILE A 1 128 ? -16.984 -19.906 -12.172 1 97.62 128 ILE A O 1
ATOM 1010 N N . VAL A 1 129 ? -16 -18.031 -12.945 1 97.5 129 VAL A N 1
ATOM 1011 C CA . VAL A 1 129 ? -17.219 -17.25 -12.812 1 97.5 129 VAL A CA 1
ATOM 1012 C C . VAL A 1 129 ? -17.453 -16.438 -14.086 1 97.5 129 VAL A C 1
ATOM 1014 O O . VAL A 1 129 ? -16.547 -16.266 -14.898 1 97.5 129 VAL A O 1
ATOM 1017 N N . LYS A 1 130 ? -18.641 -15.906 -14.219 1 95.75 130 LYS A N 1
ATOM 1018 C CA . LYS A 1 130 ? -18.984 -15.047 -15.352 1 95.75 130 LYS A CA 1
ATOM 1019 C C . LYS A 1 130 ? -18.719 -13.578 -15.031 1 95.75 130 LYS A C 1
ATOM 1021 O O . LYS A 1 130 ? -18.562 -12.758 -15.938 1 95.75 130 LYS A O 1
ATOM 1026 N N . LYS A 1 131 ? -18.797 -13.359 -13.742 1 95.81 131 LYS A N 1
ATOM 1027 C CA . LYS A 1 131 ? -18.531 -12.016 -13.227 1 95.81 131 LYS A CA 1
ATOM 1028 C C . LYS A 1 131 ? -17.75 -12.07 -11.914 1 95.81 131 LYS A C 1
ATOM 1030 O O . LYS A 1 131 ? -18.109 -12.82 -11.008 1 95.81 131 LYS A O 1
ATOM 1035 N N . LEU A 1 132 ? -16.703 -11.281 -11.859 1 98.19 132 LEU A N 1
ATOM 1036 C CA . LEU A 1 132 ? -15.93 -11.273 -10.617 1 98.19 132 LEU A CA 1
ATOM 1037 C C . LEU A 1 132 ? -16.75 -10.703 -9.469 1 98.19 132 LEU A C 1
ATOM 1039 O O . LEU A 1 132 ? -17.5 -9.734 -9.648 1 98.19 132 LEU A O 1
ATOM 1043 N N . GLY A 1 133 ? -16.531 -11.227 -8.312 1 97.62 133 GLY A N 1
ATOM 1044 C CA . GLY A 1 133 ? -17.219 -10.758 -7.117 1 97.62 133 GLY A CA 1
ATOM 1045 C C . GLY A 1 133 ? -18.547 -11.453 -6.891 1 97.62 133 GLY A C 1
ATOM 1046 O O . GLY A 1 133 ? -19.328 -11.055 -6.02 1 97.62 133 GLY A O 1
ATOM 1047 N N . THR A 1 134 ? -18.844 -12.469 -7.688 1 96.25 134 THR A N 1
ATOM 1048 C CA . THR A 1 134 ? -20.125 -13.172 -7.578 1 96.25 134 THR A CA 1
ATOM 1049 C C . THR A 1 134 ? -20.125 -14.109 -6.375 1 96.25 134 THR A C 1
ATOM 1051 O O . THR A 1 134 ? -21.141 -14.227 -5.68 1 96.25 134 THR A O 1
ATOM 1054 N N . LYS A 1 135 ? -19.078 -14.797 -6.133 1 96.75 135 LYS A N 1
ATOM 1055 C CA . LYS A 1 135 ? -19.031 -15.812 -5.082 1 96.75 135 LYS A CA 1
ATOM 1056 C C . LYS A 1 135 ? -18.203 -15.336 -3.896 1 96.75 135 LYS A C 1
ATOM 1058 O O . LYS A 1 135 ? -18.422 -15.766 -2.762 1 96.75 135 LYS A O 1
ATOM 1063 N N . MET A 1 136 ? -17.25 -14.523 -4.168 1 97.56 136 MET A N 1
ATOM 1064 C CA . MET A 1 136 ? -16.281 -14.102 -3.152 1 97.56 136 MET A CA 1
ATOM 1065 C C . MET A 1 136 ? -16.219 -12.578 -3.055 1 97.56 136 MET A C 1
ATOM 1067 O O . MET A 1 136 ? -16.406 -11.883 -4.055 1 97.56 136 MET A O 1
ATOM 1071 N N . PRO A 1 137 ? -16 -12.07 -1.802 1 98.5 137 PRO A N 1
ATOM 1072 C CA . PRO A 1 137 ? -15.68 -10.641 -1.719 1 98.5 137 PRO A CA 1
ATOM 1073 C C . PRO A 1 137 ? -14.305 -10.305 -2.291 1 98.5 137 PRO A C 1
ATOM 1075 O O . PRO A 1 137 ? -13.516 -11.211 -2.584 1 98.5 137 PRO A O 1
ATOM 1078 N N . ILE A 1 138 ? -14.07 -9.109 -2.523 1 98.69 138 ILE A N 1
ATOM 1079 C CA . ILE A 1 138 ? -12.758 -8.625 -2.938 1 98.69 138 ILE A CA 1
ATOM 1080 C C . ILE A 1 138 ? -11.945 -8.227 -1.708 1 98.69 138 ILE A C 1
ATOM 1082 O O . ILE A 1 138 ? -12.312 -7.305 -0.98 1 98.69 138 ILE A O 1
ATOM 1086 N N . PRO A 1 139 ? -10.844 -8.883 -1.475 1 98.75 139 PRO A N 1
ATOM 1087 C CA . PRO A 1 139 ? -10.023 -8.508 -0.327 1 98.75 139 PRO A CA 1
ATOM 1088 C C . PRO A 1 139 ? -9.195 -7.25 -0.587 1 98.75 139 PRO A C 1
ATOM 1090 O O . PRO A 1 139 ? -8.625 -7.094 -1.672 1 98.75 139 PRO A O 1
ATOM 1093 N N . ILE A 1 140 ? -9.148 -6.41 0.365 1 98.81 140 ILE A N 1
ATOM 1094 C CA . ILE A 1 140 ? -8.32 -5.211 0.345 1 98.81 140 ILE A CA 1
ATOM 1095 C C . ILE A 1 140 ? -7.41 -5.191 1.57 1 98.81 140 ILE A C 1
ATOM 1097 O O . ILE A 1 140 ? -7.887 -5.23 2.707 1 98.81 140 ILE A O 1
ATOM 1101 N N . GLU A 1 141 ? -6.117 -5.238 1.308 1 98.81 141 GLU A N 1
ATOM 1102 C CA . GLU A 1 141 ? -5.152 -5.105 2.395 1 98.81 141 GLU A CA 1
ATOM 1103 C C . GLU A 1 141 ? -4.93 -3.643 2.764 1 98.81 141 GLU A C 1
ATOM 1105 O O . GLU A 1 141 ? -4.676 -2.809 1.891 1 98.81 141 GLU A O 1
ATOM 1110 N N . VAL A 1 142 ? -5.047 -3.34 4.066 1 98.31 142 VAL A N 1
ATOM 1111 C CA . VAL A 1 142 ? -5.031 -1.951 4.516 1 98.31 142 VAL A CA 1
ATOM 1112 C C . VAL A 1 142 ? -4.07 -1.8 5.691 1 98.31 142 VAL A C 1
ATOM 1114 O O . VAL A 1 142 ? -3.914 -2.721 6.5 1 98.31 142 VAL A O 1
ATOM 1117 N N . ALA A 1 143 ? -3.402 -0.635 5.77 1 97.88 143 ALA A N 1
ATOM 1118 C CA . ALA A 1 143 ? -2.629 -0.321 6.969 1 97.88 143 ALA A CA 1
ATOM 1119 C C . ALA A 1 143 ? -3.518 -0.309 8.211 1 97.88 143 ALA A C 1
ATOM 1121 O O . ALA A 1 143 ? -4.602 0.28 8.195 1 97.88 143 ALA A O 1
ATOM 1122 N N . PRO A 1 144 ? -3.043 -0.908 9.297 1 96.19 144 PRO A N 1
ATOM 1123 C CA . PRO A 1 144 ? -3.895 -1.011 10.484 1 96.19 144 PRO A CA 1
ATOM 1124 C C . PRO A 1 144 ? -4.379 0.348 10.984 1 96.19 144 PRO A C 1
ATOM 1126 O O . PRO A 1 144 ? -5.551 0.496 11.344 1 96.19 144 PRO A O 1
ATOM 1129 N N . ASN A 1 145 ? -3.537 1.338 10.875 1 94.75 145 ASN A N 1
ATOM 1130 C CA . ASN A 1 145 ? -3.895 2.656 11.391 1 94.75 145 ASN A CA 1
ATOM 1131 C C . ASN A 1 145 ? -4.789 3.416 10.414 1 94.75 145 ASN A C 1
ATOM 1133 O O . ASN A 1 145 ? -5.273 4.504 10.734 1 94.75 145 ASN A O 1
ATOM 1137 N N . ALA A 1 146 ? -5.055 2.857 9.289 1 96.44 146 ALA A N 1
ATOM 1138 C CA . ALA A 1 146 ? -5.871 3.529 8.281 1 96.44 146 ALA A CA 1
ATOM 1139 C C . ALA A 1 146 ? -7.25 2.887 8.172 1 96.44 146 ALA A C 1
ATOM 1141 O O . ALA A 1 146 ? -8.102 3.357 7.418 1 96.44 146 ALA A O 1
ATOM 1142 N N . VAL A 1 147 ? -7.488 1.839 8.914 1 95.25 147 VAL A N 1
ATOM 1143 C CA . VAL A 1 147 ? -8.656 0.993 8.719 1 95.25 147 VAL A CA 1
ATOM 1144 C C . VAL A 1 147 ? -9.93 1.822 8.891 1 95.25 147 VAL A C 1
ATOM 1146 O O . VAL A 1 147 ? -10.859 1.714 8.086 1 95.25 147 VAL A O 1
ATOM 1149 N N . GLY A 1 148 ? -9.992 2.662 9.969 1 94.5 148 GLY A N 1
ATOM 1150 C CA . GLY A 1 148 ? -11.164 3.492 10.188 1 94.5 148 GLY A CA 1
ATOM 1151 C C . GLY A 1 148 ? -11.453 4.438 9.039 1 94.5 148 GLY A C 1
ATOM 1152 O O . GLY A 1 148 ? -12.602 4.594 8.633 1 94.5 148 GLY A O 1
ATOM 1153 N N . PHE A 1 149 ? -10.438 5.027 8.477 1 95.31 149 PHE A N 1
ATOM 1154 C CA . PHE A 1 149 ? -10.57 5.969 7.367 1 95.31 149 PHE A CA 1
ATOM 1155 C C . PHE A 1 149 ? -11.055 5.258 6.109 1 95.31 149 PHE A C 1
ATOM 1157 O O . PHE A 1 149 ? -11.953 5.746 5.418 1 95.31 149 PHE A O 1
ATOM 1164 N N . ILE A 1 150 ? -10.484 4.105 5.812 1 96.31 150 ILE A N 1
ATOM 1165 C CA . ILE A 1 150 ? -10.82 3.359 4.605 1 96.31 150 ILE A CA 1
ATOM 1166 C C . ILE A 1 150 ? -12.25 2.838 4.707 1 96.31 150 ILE A C 1
ATOM 1168 O O . ILE A 1 150 ? -13.023 2.93 3.746 1 96.31 150 ILE A O 1
ATOM 1172 N N . MET A 1 151 ? -12.617 2.34 5.887 1 95.19 151 MET A N 1
ATOM 1173 C CA . MET A 1 151 ? -13.977 1.848 6.082 1 95.19 151 MET A CA 1
ATOM 1174 C C . MET A 1 151 ? -14.992 2.967 5.879 1 95.19 151 MET A C 1
ATOM 1176 O O . MET A 1 151 ? -16.016 2.766 5.227 1 95.19 151 MET A O 1
ATOM 1180 N N . THR A 1 152 ? -14.719 4.105 6.414 1 94.25 152 THR A N 1
ATOM 1181 C CA . THR A 1 152 ? -15.609 5.258 6.254 1 94.25 152 THR A CA 1
ATOM 1182 C C . THR A 1 152 ? -15.789 5.598 4.777 1 94.25 152 THR A C 1
ATOM 1184 O O . THR A 1 152 ? -16.922 5.758 4.309 1 94.25 152 THR A O 1
ATOM 1187 N N . ARG A 1 153 ? -14.727 5.645 4.047 1 93.88 153 ARG A N 1
ATOM 1188 C CA . ARG A 1 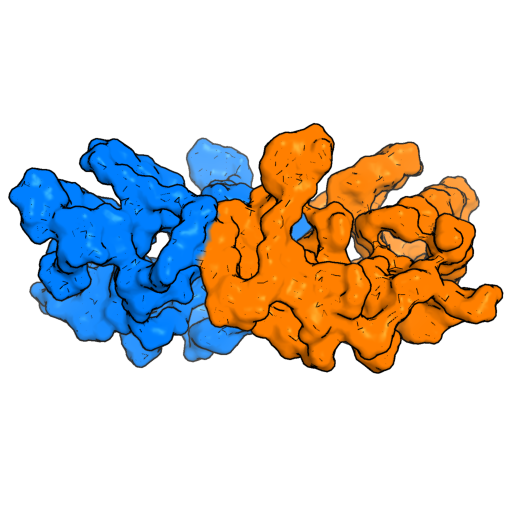153 ? -14.758 5.992 2.631 1 93.88 153 ARG A CA 1
ATOM 1189 C C . ARG A 1 153 ? -15.547 4.961 1.829 1 93.88 153 ARG A C 1
ATOM 1191 O O . ARG A 1 153 ? -16.375 5.32 0.985 1 93.88 153 ARG A O 1
ATOM 1198 N N . LEU A 1 154 ? -15.328 3.713 2.049 1 95.5 154 LEU A N 1
ATOM 1199 C CA . LEU A 1 154 ? -15.992 2.641 1.315 1 95.5 154 LEU A CA 1
ATOM 1200 C C . LEU A 1 154 ? -17.484 2.598 1.648 1 95.5 154 LEU A C 1
ATOM 1202 O O . LEU A 1 154 ? -18.312 2.311 0.781 1 95.5 154 LEU A O 1
ATOM 1206 N N . GLU A 1 155 ? -17.797 2.885 2.887 1 93.94 155 GLU A N 1
ATOM 1207 C CA . GLU A 1 155 ? -19.203 2.939 3.277 1 93.94 155 GLU A CA 1
ATOM 1208 C C . GLU A 1 155 ? -19.922 4.094 2.586 1 93.94 155 GLU A C 1
ATOM 1210 O O . GLU A 1 155 ? -21.078 3.967 2.201 1 93.94 155 GLU A O 1
ATOM 1215 N N . GLU A 1 156 ? -19.219 5.188 2.48 1 93.81 156 GLU A N 1
ATOM 1216 C CA . GLU A 1 156 ? -19.781 6.328 1.765 1 93.81 156 GLU A CA 1
ATOM 1217 C C . GLU A 1 156 ? -20.109 5.969 0.316 1 93.81 156 GLU A C 1
ATOM 1219 O O . GLU A 1 156 ? -20.969 6.586 -0.307 1 93.81 156 GLU A O 1
ATOM 1224 N N . MET A 1 157 ? -19.422 5.004 -0.211 1 94.81 157 MET A N 1
ATOM 1225 C CA . MET A 1 157 ? -19.656 4.516 -1.566 1 94.81 157 MET A CA 1
ATOM 1226 C C . MET A 1 157 ? -20.766 3.469 -1.582 1 94.81 157 MET A C 1
ATOM 1228 O O . MET A 1 157 ? -21.031 2.857 -2.619 1 94.81 157 MET A O 1
ATOM 1232 N N . ASN A 1 158 ? -21.344 3.197 -0.485 1 96.44 158 ASN A N 1
ATOM 1233 C CA . ASN A 1 158 ? -22.438 2.242 -0.308 1 96.44 158 ASN A CA 1
ATOM 1234 C C . ASN A 1 158 ? -21.969 0.812 -0.573 1 96.44 158 ASN A C 1
ATOM 1236 O O . ASN A 1 158 ? -22.719 0.016 -1.157 1 96.44 158 ASN A O 1
ATOM 1240 N N . LEU A 1 159 ? -20.781 0.533 -0.181 1 96.94 159 LEU A N 1
ATOM 1241 C CA . LEU A 1 159 ? -20.25 -0.822 -0.298 1 96.94 159 LEU A CA 1
ATOM 1242 C C . LEU A 1 159 ? -20.406 -1.582 1.015 1 96.94 159 LEU A C 1
ATOM 1244 O O . LEU A 1 159 ? -20.391 -0.982 2.092 1 96.94 159 LEU A O 1
ATOM 1248 N N . ASP A 1 160 ? -20.625 -2.824 0.86 1 97.19 160 ASP A N 1
ATOM 1249 C CA . ASP A 1 160 ? -20.688 -3.721 2.01 1 97.19 160 ASP A CA 1
ATOM 1250 C C . ASP A 1 160 ? -19.281 -4.203 2.393 1 97.19 160 ASP A C 1
ATOM 1252 O O . ASP A 1 160 ? -18.672 -4.973 1.656 1 97.19 160 ASP A O 1
ATOM 1256 N N . ILE A 1 161 ? -18.844 -3.762 3.615 1 96.81 161 ILE A N 1
ATOM 1257 C CA . ILE A 1 161 ? -17.469 -3.98 4.031 1 96.81 161 ILE A CA 1
ATOM 1258 C C . ILE A 1 161 ? -17.438 -4.738 5.355 1 96.81 161 ILE A C 1
ATOM 1260 O O . ILE A 1 161 ? -18.25 -4.469 6.25 1 96.81 161 ILE A O 1
ATOM 1264 N N . THR A 1 162 ? -16.5 -5.676 5.426 1 97.06 162 THR A N 1
ATOM 1265 C CA . THR A 1 162 ? -16.281 -6.398 6.672 1 97.06 162 THR A CA 1
ATOM 1266 C C . THR A 1 162 ? -14.797 -6.512 6.977 1 97.06 162 THR A C 1
ATOM 1268 O O . THR A 1 162 ? -14 -6.863 6.098 1 97.06 162 THR A O 1
ATOM 1271 N N . LEU A 1 163 ? -14.438 -6.078 8.203 1 96.81 163 LEU A N 1
ATOM 1272 C CA . LEU A 1 163 ? -13.086 -6.367 8.672 1 96.81 163 LEU A CA 1
ATOM 1273 C C . LEU A 1 163 ? -12.898 -7.863 8.906 1 96.81 163 LEU A C 1
ATOM 1275 O O . LEU A 1 163 ? -13.648 -8.469 9.68 1 96.81 163 LEU A O 1
ATOM 1279 N N . ARG A 1 164 ? -11.992 -8.477 8.195 1 98.12 164 ARG A N 1
ATOM 1280 C CA . ARG A 1 164 ? -11.805 -9.914 8.32 1 98.12 164 ARG A CA 1
ATOM 1281 C C . ARG A 1 164 ? -11.281 -10.281 9.711 1 98.12 164 ARG A C 1
ATOM 1283 O O . ARG A 1 164 ? -10.25 -9.766 10.141 1 98.12 164 ARG A O 1
ATOM 1290 N N . ILE A 1 165 ? -11.875 -11.188 10.312 1 96.5 165 ILE A N 1
ATOM 1291 C CA . ILE A 1 165 ? -11.523 -11.602 11.664 1 96.5 165 ILE A CA 1
ATOM 1292 C C . ILE A 1 165 ? -10.891 -12.992 11.625 1 96.5 165 ILE A C 1
ATOM 1294 O O . ILE A 1 165 ? -11.18 -13.789 10.727 1 96.5 165 ILE A O 1
ATOM 1298 N N . CYS A 1 166 ? -10 -13.164 12.547 1 92.5 166 CYS A N 1
ATOM 1299 C CA . CYS A 1 166 ? -9.344 -14.453 12.695 1 92.5 166 CYS A CA 1
ATOM 1300 C C . CYS A 1 166 ? -10.148 -15.383 13.594 1 92.5 166 CYS A C 1
ATOM 1302 O O . CYS A 1 166 ? -10.594 -14.969 14.672 1 92.5 166 CYS A O 1
ATOM 1304 N N . ASN A 1 167 ? -10.352 -16.594 13.133 1 92 167 ASN A N 1
ATOM 1305 C CA . ASN A 1 167 ? -11.117 -17.531 13.945 1 92 167 ASN A CA 1
ATOM 1306 C C . ASN A 1 167 ? -10.266 -18.141 15.055 1 92 167 ASN A C 1
ATOM 1308 O O . ASN A 1 167 ? -10.789 -18.547 16.094 1 92 167 ASN A O 1
ATOM 1312 N N . GLU A 1 168 ? -9.016 -18.188 14.82 1 92.56 168 GLU A N 1
ATOM 1313 C CA . GLU A 1 168 ? -8.117 -18.859 15.758 1 92.56 168 GLU A CA 1
ATOM 1314 C C . GLU A 1 168 ? -7.637 -17.906 16.844 1 92.56 168 GLU A C 1
ATOM 1316 O O . GLU A 1 168 ? -7.102 -18.328 17.859 1 92.56 168 GLU A O 1
ATOM 1321 N N . LYS A 1 169 ? -7.863 -16.547 16.75 1 90.44 169 LYS A N 1
ATOM 1322 C CA . LYS A 1 169 ? -7.598 -15.539 17.766 1 90.44 169 LYS A CA 1
ATOM 1323 C C . LYS A 1 169 ? -8.656 -14.438 17.719 1 90.44 169 LYS A C 1
ATOM 1325 O O . LYS A 1 169 ? -9.344 -14.266 16.719 1 90.44 169 LYS A O 1
ATOM 1330 N N . LYS A 1 170 ? -8.758 -13.742 18.781 1 93.31 170 LYS A N 1
ATOM 1331 C CA . LYS A 1 170 ? -9.688 -12.617 18.812 1 93.31 170 LYS A CA 1
ATOM 1332 C C . LYS A 1 170 ? -9.133 -11.414 18.047 1 93.31 170 LYS A C 1
ATOM 1334 O O . LYS A 1 170 ? -7.938 -11.117 18.141 1 93.31 170 LYS A O 1
ATOM 1339 N N . GLY A 1 171 ? -10.078 -10.859 17.188 1 93.62 171 GLY A N 1
ATOM 1340 C CA . GLY A 1 171 ? -9.688 -9.656 16.484 1 93.62 171 GLY A CA 1
ATOM 1341 C C . GLY A 1 171 ? -9.398 -9.891 15.016 1 93.62 171 GLY A C 1
ATOM 1342 O O . GLY A 1 171 ? -9.68 -10.969 14.484 1 93.62 171 GLY A O 1
ATOM 1343 N N . PRO A 1 172 ? -8.836 -8.898 14.398 1 95.25 172 PRO A N 1
ATOM 1344 C CA . PRO A 1 172 ? -8.594 -8.992 12.953 1 95.25 172 PRO A CA 1
ATOM 1345 C C . PRO A 1 172 ? -7.469 -9.961 12.602 1 95.25 172 PRO A C 1
ATOM 1347 O O . PRO A 1 172 ? -6.566 -10.188 13.414 1 95.25 172 PRO A O 1
ATOM 1350 N N . ILE A 1 173 ? -7.551 -10.523 11.453 1 96 173 ILE A N 1
ATOM 1351 C CA . ILE A 1 173 ? -6.406 -11.25 10.914 1 96 173 ILE A CA 1
ATOM 1352 C C . ILE A 1 173 ? -5.246 -10.289 10.68 1 96 173 ILE A C 1
ATOM 1354 O O . ILE A 1 173 ? -5.461 -9.117 10.367 1 96 173 ILE A O 1
ATOM 1358 N N . ILE A 1 174 ? -4.039 -10.758 10.867 1 97.19 174 ILE A N 1
ATOM 1359 C CA . ILE A 1 174 ? -2.822 -10.016 10.562 1 97.19 174 ILE A CA 1
ATOM 1360 C C . ILE A 1 174 ? -2.074 -10.703 9.422 1 97.19 174 ILE A C 1
ATOM 1362 O O . ILE A 1 174 ? -1.739 -11.883 9.516 1 97.19 174 ILE A O 1
ATOM 1366 N N . THR A 1 175 ? -1.885 -10 8.328 1 97.88 175 THR A N 1
ATOM 1367 C CA . THR A 1 175 ? -1.208 -10.57 7.172 1 97.88 175 THR A CA 1
ATOM 1368 C C . THR A 1 175 ? 0.281 -10.75 7.449 1 97.88 175 THR A C 1
ATOM 1370 O O . THR A 1 175 ? 0.788 -10.289 8.477 1 97.88 175 THR A O 1
ATOM 1373 N N . ASP A 1 176 ? 0.978 -11.375 6.527 1 96.94 176 ASP A N 1
ATOM 1374 C CA . ASP A 1 176 ? 2.422 -11.562 6.633 1 96.94 176 ASP A CA 1
ATOM 1375 C C . ASP A 1 176 ? 3.154 -10.227 6.641 1 96.94 176 ASP A C 1
ATOM 1377 O O . ASP A 1 176 ? 4.328 -10.156 7.008 1 96.94 176 ASP A O 1
ATOM 1381 N N . ASN A 1 177 ? 2.479 -9.18 6.262 1 96.88 177 ASN A N 1
ATOM 1382 C CA . ASN A 1 177 ? 3.061 -7.844 6.219 1 96.88 177 ASN A CA 1
ATOM 1383 C C . ASN A 1 177 ? 2.551 -6.969 7.363 1 96.88 177 ASN A C 1
ATOM 1385 O O . ASN A 1 177 ? 2.701 -5.746 7.332 1 96.88 177 ASN A O 1
ATOM 1389 N N . ASN A 1 178 ? 1.877 -7.617 8.336 1 97.06 178 ASN A N 1
ATOM 1390 C CA . ASN A 1 178 ? 1.397 -6.98 9.555 1 97.06 178 ASN A CA 1
ATOM 1391 C C . ASN A 1 178 ? 0.266 -5.996 9.266 1 97.06 178 ASN A C 1
ATOM 1393 O O . ASN A 1 178 ? 0.161 -4.957 9.922 1 97.06 178 ASN A O 1
ATOM 1397 N N . ASN A 1 179 ? -0.496 -6.277 8.289 1 98.12 179 ASN A N 1
ATOM 1398 C CA . ASN A 1 179 ? -1.62 -5.434 7.902 1 98.12 179 ASN A CA 1
ATOM 1399 C C . ASN A 1 179 ? -2.957 -6.121 8.156 1 98.12 179 ASN A C 1
ATOM 1401 O O . ASN A 1 179 ? -2.992 -7.27 8.602 1 98.12 179 ASN A O 1
ATOM 1405 N N . TYR A 1 180 ? -4.051 -5.379 7.965 1 97.81 180 TYR A N 1
ATOM 1406 C CA . TYR A 1 180 ? -5.406 -5.91 8.07 1 97.81 180 TYR A CA 1
ATOM 1407 C C . TYR A 1 180 ? -6.02 -6.109 6.688 1 97.81 180 TYR A C 1
ATOM 1409 O O . TYR A 1 180 ? -5.469 -5.652 5.684 1 97.81 180 TYR A O 1
ATOM 1417 N N . ILE A 1 181 ? -7.137 -6.84 6.645 1 98.62 181 ILE A N 1
ATOM 1418 C CA . ILE A 1 181 ? -7.844 -7.066 5.391 1 98.62 181 ILE A CA 1
ATOM 1419 C C . ILE A 1 181 ? -9.312 -6.664 5.543 1 98.62 181 ILE A C 1
ATOM 1421 O O . ILE A 1 181 ? -9.969 -7.043 6.516 1 98.62 181 ILE A O 1
ATOM 1425 N N . LEU A 1 182 ? -9.797 -5.859 4.664 1 98.38 182 LEU A N 1
ATOM 1426 C CA . LEU A 1 182 ? -11.227 -5.609 4.48 1 98.38 182 LEU A CA 1
ATOM 1427 C C . LEU A 1 182 ? -11.773 -6.438 3.322 1 98.38 182 LEU A C 1
ATOM 1429 O O . LEU A 1 182 ? -11.203 -6.441 2.23 1 98.38 182 LEU A O 1
ATOM 1433 N N . ASP A 1 183 ? -12.867 -7.18 3.574 1 98.69 183 ASP A N 1
ATOM 1434 C CA . ASP A 1 183 ? -13.594 -7.883 2.52 1 98.69 183 ASP A CA 1
ATOM 1435 C C . ASP A 1 183 ? -14.766 -7.047 2.008 1 98.69 183 ASP A C 1
ATOM 1437 O O . ASP A 1 183 ? -15.648 -6.676 2.779 1 98.69 183 ASP A O 1
ATOM 1441 N N . VAL A 1 184 ? -14.727 -6.762 0.732 1 98.62 184 VAL A N 1
ATOM 1442 C CA . VAL A 1 184 ? -15.711 -5.871 0.13 1 98.62 184 VAL A CA 1
ATOM 1443 C C . VAL A 1 184 ? -16.594 -6.652 -0.843 1 98.62 184 VAL A C 1
ATOM 1445 O O . VAL A 1 184 ? -16.094 -7.215 -1.822 1 98.62 184 VAL A O 1
ATOM 1448 N N . LYS A 1 185 ? -17.844 -6.68 -0.627 1 98 185 LYS A N 1
ATOM 1449 C CA . LYS A 1 185 ? -18.781 -7.324 -1.553 1 98 185 LYS A CA 1
ATOM 1450 C C . LYS A 1 185 ? -19.156 -6.383 -2.693 1 98 185 LYS A C 1
ATOM 1452 O O . LYS A 1 185 ? -19.766 -5.336 -2.465 1 98 185 LYS A O 1
ATOM 1457 N N . MET A 1 186 ? -18.781 -6.785 -3.879 1 96.19 186 MET A N 1
ATOM 1458 C CA . MET A 1 186 ? -19.156 -5.992 -5.047 1 96.19 186 MET A CA 1
ATOM 1459 C C . MET A 1 186 ? -18.969 -6.797 -6.332 1 96.19 186 MET A C 1
ATOM 1461 O O . MET A 1 186 ? -18.078 -7.648 -6.418 1 96.19 186 MET A O 1
ATOM 1465 N N . HIS A 1 187 ? -19.812 -6.531 -7.281 1 94.69 187 HIS A N 1
ATOM 1466 C CA . HIS A 1 187 ? -19.625 -7.051 -8.633 1 94.69 187 HIS A CA 1
ATOM 1467 C C . HIS A 1 187 ? -18.688 -6.156 -9.445 1 94.69 187 HIS A C 1
ATOM 1469 O O . HIS A 1 187 ? -18.828 -4.934 -9.43 1 94.69 187 HIS A O 1
ATOM 1475 N N . VAL A 1 188 ? -17.766 -6.789 -10.102 1 96.06 188 VAL A N 1
ATOM 1476 C CA . VAL A 1 188 ? -16.75 -6.023 -10.82 1 96.06 188 VAL A CA 1
ATOM 1477 C C . VAL A 1 188 ? -16.938 -6.188 -12.328 1 96.06 188 VAL A C 1
ATOM 1479 O O . VAL A 1 188 ? -16.703 -7.27 -12.875 1 96.06 188 VAL A O 1
ATOM 1482 N N . GLU A 1 189 ? -17.359 -5.148 -12.992 1 93.31 189 GLU A N 1
ATOM 1483 C CA . GLU A 1 189 ? -17.531 -5.164 -14.445 1 93.31 189 GLU A CA 1
ATOM 1484 C C . GLU A 1 189 ? -16.234 -4.816 -15.164 1 93.31 189 GLU A C 1
ATOM 1486 O O . GLU A 1 189 ? -15.906 -5.406 -16.188 1 93.31 189 GLU A O 1
ATOM 1491 N N . ASN A 1 190 ? -15.492 -3.891 -14.625 1 97.06 190 ASN A N 1
ATOM 1492 C CA . ASN A 1 190 ? -14.219 -3.426 -15.156 1 97.06 190 ASN A CA 1
ATOM 1493 C C . ASN A 1 190 ? -13.07 -3.738 -14.195 1 97.06 190 ASN A C 1
ATOM 1495 O O . ASN A 1 190 ? -12.625 -2.867 -13.445 1 97.06 190 ASN A O 1
ATOM 1499 N N . PRO A 1 191 ? -12.539 -4.98 -14.297 1 97.94 191 PRO A N 1
ATOM 1500 C CA . PRO A 1 191 ? -11.547 -5.41 -13.312 1 97.94 191 PRO A CA 1
ATOM 1501 C C . PRO A 1 191 ? -10.305 -4.516 -13.297 1 97.94 191 PRO A C 1
ATOM 1503 O O . PRO A 1 191 ? -9.82 -4.148 -12.227 1 97.94 191 PRO A O 1
ATOM 1506 N N . GLU A 1 192 ? -9.82 -4.109 -14.469 1 97.56 192 GLU A N 1
ATOM 1507 C CA . GLU A 1 192 ? -8.617 -3.285 -14.539 1 97.56 192 GLU A CA 1
ATOM 1508 C C . GLU A 1 192 ? -8.852 -1.912 -13.914 1 97.56 192 GLU A C 1
ATOM 1510 O O . GLU A 1 192 ? -8.039 -1.437 -13.125 1 97.56 192 GLU A O 1
ATOM 1515 N N . GLY A 1 193 ? -9.961 -1.271 -14.312 1 98 193 GLY A N 1
ATOM 1516 C CA . GLY A 1 193 ? -10.289 0.028 -13.75 1 98 193 GLY A CA 1
ATOM 1517 C C . GLY A 1 193 ? -10.516 -0.01 -12.25 1 98 193 GLY A C 1
ATOM 1518 O O . GLY A 1 193 ? -10.062 0.876 -11.531 1 98 193 GLY A O 1
ATOM 1519 N N . THR A 1 194 ? -11.195 -1.036 -11.789 1 97.88 194 THR A N 1
ATOM 1520 C CA . THR A 1 194 ? -11.484 -1.193 -10.367 1 97.88 194 THR A CA 1
ATOM 1521 C C . THR A 1 194 ? -10.195 -1.401 -9.57 1 97.88 194 THR A C 1
ATOM 1523 O O . THR A 1 194 ? -10.016 -0.808 -8.508 1 97.88 194 THR A O 1
ATOM 1526 N N . GLU A 1 195 ? -9.305 -2.209 -10.07 1 98.06 195 GLU A N 1
ATOM 1527 C CA . GLU A 1 195 ? -8 -2.459 -9.461 1 98.06 195 GLU A CA 1
ATOM 1528 C C . GLU A 1 195 ? -7.238 -1.157 -9.234 1 98.06 195 GLU A C 1
ATOM 1530 O O . GLU A 1 195 ? -6.801 -0.871 -8.117 1 98.06 195 GLU A O 1
ATOM 1535 N N . LYS A 1 196 ? -7.145 -0.346 -10.266 1 97.81 196 LYS A N 1
ATOM 1536 C CA . LYS A 1 196 ? -6.383 0.898 -10.211 1 97.81 196 LYS A CA 1
ATOM 1537 C C . LYS A 1 196 ? -7.059 1.914 -9.289 1 97.81 196 LYS A C 1
ATOM 1539 O O . LYS A 1 196 ? -6.391 2.588 -8.508 1 97.81 196 LYS A O 1
ATOM 1544 N N . TYR A 1 197 ? -8.367 1.956 -9.406 1 97.94 197 TYR A N 1
ATOM 1545 C CA . TYR A 1 197 ? -9.141 2.93 -8.641 1 97.94 197 TYR A CA 1
ATOM 1546 C C . TYR A 1 197 ? -8.914 2.758 -7.145 1 97.94 197 TYR A C 1
ATOM 1548 O O . TYR A 1 197 ? -8.531 3.705 -6.453 1 97.94 197 TYR A O 1
ATOM 1556 N N . PHE A 1 198 ? -9 1.6 -6.621 1 97.88 198 PHE A N 1
ATOM 1557 C CA . PHE A 1 198 ? -8.914 1.364 -5.184 1 97.88 198 PHE A CA 1
ATOM 1558 C C . PHE A 1 198 ? -7.465 1.387 -4.715 1 97.88 198 PHE A C 1
ATOM 1560 O O . PHE A 1 198 ? -7.168 1.858 -3.615 1 97.88 198 PHE A O 1
ATOM 1567 N N . LYS A 1 199 ? -6.547 0.919 -5.551 1 98.5 199 LYS A N 1
ATOM 1568 C CA . LYS A 1 199 ? -5.137 0.902 -5.176 1 98.5 199 LYS A CA 1
ATOM 1569 C C . LYS A 1 199 ? -4.625 2.311 -4.891 1 98.5 199 LYS A C 1
ATOM 1571 O O . LYS A 1 199 ? -3.734 2.498 -4.059 1 98.5 199 LYS A O 1
ATOM 1576 N N . LEU A 1 200 ? -5.238 3.283 -5.445 1 97.94 200 LEU A N 1
ATOM 1577 C CA . LEU A 1 200 ? -4.73 4.648 -5.367 1 97.94 200 LEU A CA 1
ATOM 1578 C C . LEU A 1 200 ? -5.172 5.32 -4.07 1 97.94 200 LEU A C 1
ATOM 1580 O O . LEU A 1 200 ? -4.684 6.398 -3.729 1 97.94 200 LEU A O 1
ATOM 1584 N N . PHE A 1 201 ? -6.059 4.672 -3.301 1 97.44 201 PHE A N 1
ATOM 1585 C CA . PHE A 1 201 ? -6.441 5.23 -2.012 1 97.44 201 PHE A CA 1
ATOM 1586 C C . PHE A 1 201 ? -5.285 5.156 -1.023 1 97.44 201 PHE A C 1
ATOM 1588 O O . PHE A 1 201 ? -4.762 4.074 -0.755 1 97.44 201 PHE A O 1
ATOM 1595 N N . PRO A 1 202 ? -4.879 6.332 -0.466 1 97.81 202 PRO A N 1
ATOM 1596 C CA . PRO A 1 202 ? -3.902 6.223 0.622 1 97.81 202 PRO A CA 1
ATOM 1597 C C . PRO A 1 202 ? -4.391 5.336 1.765 1 97.81 202 PRO A C 1
ATOM 1599 O O . PRO A 1 202 ? -5.523 5.492 2.232 1 97.81 202 PRO A O 1
ATOM 1602 N N . GLY A 1 203 ? -3.566 4.41 2.16 1 98 203 GLY A N 1
ATOM 1603 C CA . GLY A 1 203 ? -3.938 3.479 3.211 1 98 203 GLY A CA 1
ATOM 1604 C C . GLY A 1 203 ? -4.297 2.1 2.686 1 98 203 GLY A C 1
ATOM 1605 O O . GLY A 1 203 ? -4.281 1.121 3.436 1 98 203 GLY A O 1
ATOM 1606 N N . ILE A 1 204 ? -4.734 2.043 1.41 1 98.62 204 ILE A N 1
ATOM 1607 C CA . ILE A 1 204 ? -4.871 0.749 0.751 1 98.62 204 ILE A CA 1
ATOM 1608 C C . ILE A 1 204 ? -3.516 0.293 0.218 1 98.62 204 ILE A C 1
ATOM 1610 O O . ILE A 1 204 ? -2.875 1.007 -0.556 1 98.62 204 ILE A O 1
ATOM 1614 N N . LEU A 1 205 ? -3.086 -0.866 0.7 1 98.75 205 LEU A N 1
ATOM 1615 C CA . LEU A 1 205 ? -1.756 -1.362 0.364 1 98.75 205 LEU A CA 1
ATOM 1616 C C . LEU A 1 205 ? -1.803 -2.244 -0.879 1 98.75 205 LEU A C 1
ATOM 1618 O O . LEU A 1 205 ? -0.875 -2.229 -1.691 1 98.75 205 LEU A O 1
ATOM 1622 N N . GLU A 1 206 ? -2.844 -3.01 -0.985 1 98.75 206 GLU A N 1
ATOM 1623 C CA . GLU A 1 206 ? -3.07 -3.805 -2.188 1 98.75 206 GLU A CA 1
ATOM 1624 C C . GLU A 1 206 ? -4.512 -4.309 -2.254 1 98.75 206 GLU A C 1
ATOM 1626 O O . GLU A 1 206 ? -5.215 -4.332 -1.242 1 98.75 206 GLU A O 1
ATOM 1631 N N . ILE A 1 207 ? -4.926 -4.695 -3.463 1 98.38 207 ILE A N 1
ATOM 1632 C CA . ILE A 1 207 ? -6.277 -5.176 -3.717 1 98.38 207 ILE A CA 1
ATOM 1633 C C . ILE A 1 207 ? -6.219 -6.578 -4.324 1 98.38 207 ILE A C 1
ATOM 1635 O O . ILE A 1 207 ? -5.293 -6.898 -5.07 1 98.38 207 ILE A O 1
ATOM 1639 N N . GLY A 1 208 ? -7.25 -7.352 -4.059 1 98.75 208 GLY A N 1
ATOM 1640 C CA . GLY A 1 208 ? -7.266 -8.734 -4.496 1 98.75 208 GLY A CA 1
ATOM 1641 C C . GLY A 1 208 ? -7.773 -8.914 -5.914 1 98.75 208 GLY A C 1
ATOM 1642 O O . GLY A 1 208 ? -8.352 -9.945 -6.246 1 98.75 208 GLY A O 1
ATOM 1643 N N . ILE A 1 209 ? -7.691 -7.926 -6.746 1 98.81 209 ILE A N 1
ATOM 1644 C CA . ILE A 1 209 ? -7.996 -8.039 -8.172 1 98.81 209 ILE A CA 1
ATOM 1645 C C . ILE A 1 209 ? -6.699 -8.086 -8.977 1 98.81 209 ILE A C 1
ATOM 1647 O O . ILE A 1 209 ? -5.828 -7.23 -8.812 1 98.81 209 ILE A O 1
ATOM 1651 N N . PHE A 1 210 ? -6.551 -9.102 -9.789 1 98.81 210 PHE A N 1
ATOM 1652 C CA . PHE A 1 210 ? -5.344 -9.289 -10.586 1 98.81 210 PHE A CA 1
ATOM 1653 C C . PHE A 1 210 ? -5.656 -9.203 -12.07 1 98.81 210 PHE A C 1
ATOM 1655 O O . PHE A 1 210 ? -6.594 -9.844 -12.555 1 98.81 210 PHE A O 1
ATOM 1662 N N . ASN A 1 211 ? -4.898 -8.422 -12.773 1 98.44 211 ASN A N 1
ATOM 1663 C CA . ASN A 1 211 ? -4.957 -8.297 -14.227 1 98.44 211 ASN A CA 1
ATOM 1664 C C . ASN A 1 211 ? -3.57 -8.383 -14.852 1 98.44 211 ASN A C 1
ATOM 1666 O O . ASN A 1 211 ? -3.135 -7.461 -15.547 1 98.44 211 ASN A O 1
ATOM 1670 N N . HIS A 1 212 ? -2.938 -9.461 -14.633 1 98.31 212 HIS A N 1
ATOM 1671 C CA . HIS A 1 212 ? -1.591 -9.664 -15.156 1 98.31 212 HIS A CA 1
ATOM 1672 C C . HIS A 1 212 ? -1.604 -9.773 -16.688 1 98.31 212 HIS A C 1
ATOM 1674 O O . HIS A 1 212 ? -2.479 -10.43 -17.25 1 98.31 212 HIS A O 1
ATOM 1680 N N . LYS A 1 213 ? -0.615 -9.211 -17.344 1 97 213 LYS A N 1
ATOM 1681 C CA . LYS A 1 213 ? -0.599 -9.086 -18.797 1 97 213 LYS A CA 1
ATOM 1682 C C . LYS A 1 213 ? -0.45 -10.445 -19.469 1 97 213 LYS A C 1
ATOM 1684 O O . LYS A 1 213 ? -0.91 -10.641 -20.609 1 97 213 LYS A O 1
ATOM 1689 N N . ASN A 1 214 ? 0.261 -11.336 -18.875 1 98.31 214 ASN A N 1
ATOM 1690 C CA . ASN A 1 214 ? 0.485 -12.68 -19.406 1 98.31 214 ASN A CA 1
ATOM 1691 C C . ASN A 1 214 ? 0.023 -13.75 -18.422 1 98.31 214 ASN A C 1
ATOM 1693 O O . ASN A 1 214 ? 0.844 -14.453 -17.828 1 98.31 214 ASN A O 1
ATOM 1697 N N . THR A 1 215 ? -1.296 -13.898 -18.359 1 98.81 215 THR A N 1
ATOM 1698 C CA . THR A 1 215 ? -1.902 -14.891 -17.484 1 98.81 215 THR A CA 1
ATOM 1699 C C . THR A 1 215 ? -2.258 -16.156 -18.266 1 98.81 215 THR A C 1
ATOM 1701 O O . THR A 1 215 ? -2.916 -16.078 -19.312 1 98.81 215 THR A O 1
ATOM 1704 N N . LYS A 1 216 ? -1.769 -17.234 -17.812 1 98.81 216 LYS A N 1
ATOM 1705 C CA . LYS A 1 216 ? -2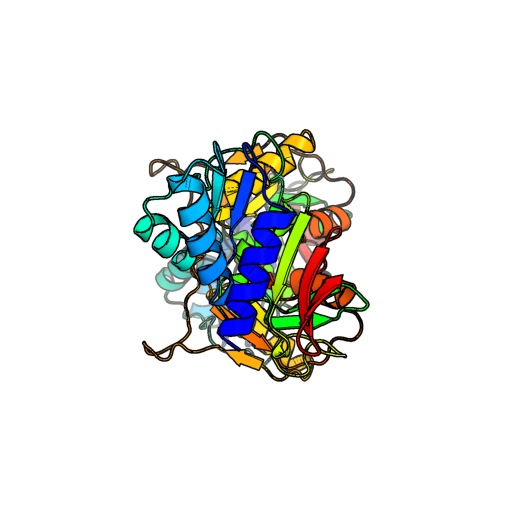.189 -18.547 -18.266 1 98.81 216 LYS A CA 1
ATOM 1706 C C . LYS A 1 216 ? -2.986 -19.281 -17.188 1 98.81 216 LYS A C 1
ATOM 1708 O O . LYS A 1 216 ? -2.654 -19.203 -16 1 98.81 216 LYS A O 1
ATOM 1713 N N . ILE A 1 217 ? -4.004 -19.969 -17.672 1 98.81 217 ILE A N 1
ATOM 1714 C CA . ILE A 1 217 ? -4.875 -20.641 -16.719 1 98.81 217 ILE A CA 1
ATOM 1715 C C . ILE A 1 217 ? -4.992 -22.125 -17.094 1 98.81 217 ILE A C 1
ATOM 1717 O O . ILE A 1 217 ? -5.336 -22.469 -18.219 1 98.81 217 ILE A O 1
ATOM 1721 N N . VAL A 1 218 ? -4.641 -22.938 -16.203 1 98.81 218 VAL A N 1
ATOM 1722 C CA . VAL A 1 218 ? -4.922 -24.375 -16.266 1 98.81 218 VAL A CA 1
ATOM 1723 C C . VAL A 1 218 ? -6.039 -24.719 -15.281 1 98.81 218 VAL A C 1
ATOM 1725 O O . VAL A 1 218 ? -5.887 -24.531 -14.07 1 98.81 218 VAL A O 1
ATOM 1728 N N . TYR A 1 219 ? -7.125 -25.156 -15.844 1 98.56 219 TYR A N 1
ATOM 1729 C CA . TYR A 1 219 ? -8.281 -25.359 -14.984 1 98.56 219 TYR A CA 1
ATOM 1730 C C . TYR A 1 219 ? -9.039 -26.625 -15.375 1 98.56 219 TYR A C 1
ATOM 1732 O O . TYR A 1 219 ? -8.82 -27.172 -16.453 1 98.56 219 TYR A O 1
ATOM 1740 N N . TYR A 1 220 ? -9.773 -27.109 -14.367 1 98.19 220 TYR A N 1
ATOM 1741 C CA . TYR A 1 220 ? -10.594 -28.281 -14.586 1 98.19 220 TYR A CA 1
ATOM 1742 C C . TYR A 1 220 ? -12.031 -27.906 -14.914 1 98.19 220 TYR A C 1
ATOM 1744 O O . TYR A 1 220 ? -12.633 -27.062 -14.234 1 98.19 220 TYR A O 1
ATOM 1752 N N . GLN A 1 221 ? -12.516 -28.453 -15.969 1 96.62 221 GLN A N 1
ATOM 1753 C CA . GLN A 1 221 ? -13.898 -28.234 -16.375 1 96.62 221 GLN A CA 1
ATOM 1754 C C . GLN A 1 221 ? -14.414 -29.375 -17.219 1 96.62 221 GLN A C 1
ATOM 1756 O O . GLN A 1 221 ? -13.703 -29.875 -18.094 1 96.62 221 GLN A O 1
ATOM 1761 N N . ASN A 1 222 ? -15.688 -29.797 -17.047 1 95.44 222 ASN A N 1
ATOM 1762 C CA . ASN A 1 222 ? -16.312 -30.859 -17.812 1 95.44 222 ASN A CA 1
ATOM 1763 C C . ASN A 1 222 ? -15.469 -32.125 -17.797 1 95.44 222 ASN A C 1
ATOM 1765 O O . ASN A 1 222 ? -15.227 -32.719 -18.859 1 95.44 222 ASN A O 1
ATOM 1769 N N . LYS A 1 223 ? -14.844 -32.469 -16.719 1 95.62 223 LYS A N 1
ATOM 1770 C CA . LYS A 1 223 ? -14.109 -33.688 -16.453 1 95.62 223 LYS A CA 1
ATOM 1771 C C . LYS A 1 223 ? -12.812 -33.75 -17.25 1 95.62 223 LYS A C 1
ATOM 1773 O O . LYS A 1 223 ? -12.297 -34.844 -17.547 1 95.62 223 LYS A O 1
ATOM 1778 N N . GLN A 1 224 ? -12.375 -32.562 -17.594 1 97.56 224 GLN A N 1
ATOM 1779 C CA . GLN A 1 224 ? -11.102 -32.5 -18.312 1 97.56 224 GLN A CA 1
ATOM 1780 C C . GLN A 1 224 ? -10.289 -31.281 -17.875 1 97.56 224 GLN A C 1
ATOM 1782 O O . GLN A 1 224 ? -10.844 -30.328 -17.344 1 97.56 224 GLN A O 1
ATOM 1787 N N . ILE A 1 225 ? -8.969 -31.406 -18.109 1 98.38 225 ILE A N 1
ATOM 1788 C CA . ILE A 1 225 ? -8.078 -30.266 -17.906 1 98.38 225 ILE A CA 1
ATOM 1789 C C . ILE A 1 225 ? -8.148 -29.344 -19.125 1 98.38 225 ILE A C 1
ATOM 1791 O O . ILE A 1 225 ? -8.094 -29.812 -20.266 1 98.38 225 ILE A O 1
ATOM 1795 N N . LYS A 1 226 ? -8.344 -28.109 -18.922 1 98.44 226 LYS A N 1
ATOM 1796 C CA . LYS A 1 226 ? -8.398 -27.094 -19.969 1 98.44 226 LYS A CA 1
ATOM 1797 C C . LYS A 1 226 ? -7.371 -25.984 -19.719 1 98.44 226 LYS A C 1
ATOM 1799 O O . LYS A 1 226 ? -6.855 -25.844 -18.609 1 98.44 226 LYS A O 1
ATOM 1804 N N . GLU A 1 227 ? -7.051 -25.281 -20.797 1 97.94 227 GLU A N 1
ATOM 1805 C CA . GLU A 1 227 ? -6.137 -24.156 -20.719 1 97.94 227 GLU A CA 1
ATOM 1806 C C . GLU A 1 227 ? -6.766 -22.891 -21.312 1 97.94 227 GLU A C 1
ATOM 1808 O O . GLU A 1 227 ? -7.566 -22.969 -22.234 1 97.94 227 GLU A O 1
ATOM 1813 N N . ALA A 1 228 ? -6.453 -21.859 -20.734 1 96.81 228 ALA A N 1
ATOM 1814 C CA . ALA A 1 228 ? -6.84 -20.547 -21.281 1 96.81 228 ALA A CA 1
ATOM 1815 C C . ALA A 1 228 ? -5.703 -19.547 -21.141 1 96.81 228 ALA A C 1
ATOM 1817 O O . ALA A 1 228 ? -4.875 -19.656 -20.234 1 96.81 228 ALA A O 1
ATOM 1818 N N . MET B 1 1 ? 15.75 29.734 10.969 1 86.75 1 MET B N 1
ATOM 1819 C CA . MET B 1 1 ? 14.914 28.625 10.5 1 86.75 1 MET B CA 1
ATOM 1820 C C . MET B 1 1 ? 13.938 28.188 11.578 1 86.75 1 MET B C 1
ATOM 1822 O O . MET B 1 1 ? 12.719 28.234 11.375 1 86.75 1 MET B O 1
ATOM 1826 N N . GLU B 1 2 ? 14.43 28.031 12.758 1 91.25 2 GLU B N 1
ATOM 1827 C CA . GLU B 1 2 ? 13.539 27.609 13.836 1 91.25 2 GLU B CA 1
ATOM 1828 C C . GLU B 1 2 ? 12.516 28.703 14.156 1 91.25 2 GLU B C 1
ATOM 1830 O O . GLU B 1 2 ? 11.328 28.406 14.336 1 91.25 2 GLU B O 1
ATOM 1835 N N . ASN B 1 3 ? 12.945 29.922 14.133 1 95.62 3 ASN B N 1
ATOM 1836 C CA . ASN B 1 3 ? 12.031 31.031 14.375 1 95.62 3 ASN B CA 1
ATOM 1837 C C . ASN B 1 3 ? 10.953 31.109 13.297 1 95.62 3 ASN B C 1
ATOM 1839 O O . ASN B 1 3 ? 9.797 31.406 13.602 1 95.62 3 ASN B O 1
ATOM 1843 N N . GLN B 1 4 ? 11.336 30.922 12.062 1 97.25 4 GLN B N 1
ATOM 1844 C CA . GLN B 1 4 ? 10.367 30.922 10.969 1 97.25 4 GLN B CA 1
ATOM 1845 C C . GLN B 1 4 ? 9.289 29.859 11.18 1 97.25 4 GLN B C 1
ATOM 1847 O O . GLN B 1 4 ? 8.109 30.109 10.938 1 97.25 4 GLN B O 1
ATOM 1852 N N . LYS B 1 5 ? 9.703 28.688 11.633 1 97.44 5 LYS B N 1
ATOM 1853 C CA . LYS B 1 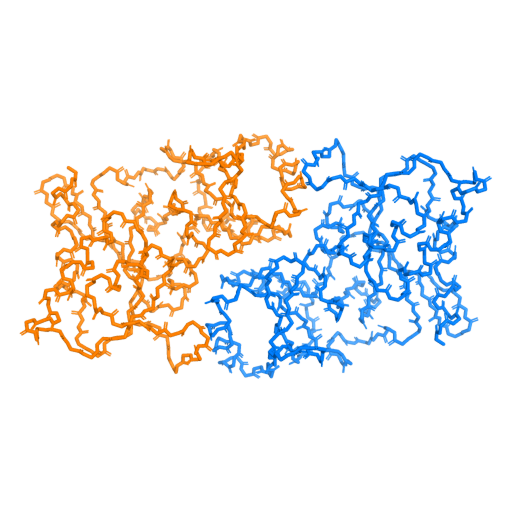5 ? 8.766 27.594 11.891 1 97.44 5 LYS B CA 1
ATOM 1854 C C . LYS B 1 5 ? 7.754 27.984 12.969 1 97.44 5 LYS B C 1
ATOM 1856 O O . LYS B 1 5 ? 6.562 27.688 12.836 1 97.44 5 LYS B O 1
ATOM 1861 N N . ILE B 1 6 ? 8.258 28.609 13.992 1 98.12 6 ILE B N 1
ATOM 1862 C CA . ILE B 1 6 ? 7.387 29.047 15.07 1 98.12 6 ILE B CA 1
ATOM 1863 C C . ILE B 1 6 ? 6.367 30.047 14.531 1 98.12 6 ILE B C 1
ATOM 1865 O O . ILE B 1 6 ? 5.164 29.922 14.781 1 98.12 6 ILE B O 1
ATOM 1869 N N . LEU B 1 7 ? 6.812 31 13.766 1 98.31 7 LEU B N 1
ATOM 1870 C CA . LEU B 1 7 ? 5.973 32.094 13.258 1 98.31 7 LEU B CA 1
ATOM 1871 C C . LEU B 1 7 ? 4.887 31.531 12.336 1 98.31 7 LEU B C 1
ATOM 1873 O O . LEU B 1 7 ? 3.713 31.875 12.477 1 98.31 7 LEU B O 1
ATOM 1877 N N . VAL B 1 8 ? 5.246 30.688 11.445 1 98.56 8 VAL B N 1
ATOM 1878 C CA . VAL B 1 8 ? 4.266 30.172 10.492 1 98.56 8 VAL B CA 1
ATOM 1879 C C . VAL B 1 8 ? 3.277 29.25 11.203 1 98.56 8 VAL B C 1
ATOM 1881 O O . VAL B 1 8 ? 2.096 29.219 10.859 1 98.56 8 VAL B O 1
ATOM 1884 N N . ALA B 1 9 ? 3.734 28.484 12.172 1 98.62 9 ALA B N 1
ATOM 1885 C CA . ALA B 1 9 ? 2.852 27.609 12.945 1 98.62 9 ALA B CA 1
ATOM 1886 C C . ALA B 1 9 ? 1.788 28.422 13.68 1 98.62 9 ALA B C 1
ATOM 1888 O O . ALA B 1 9 ? 0.596 28.125 13.594 1 98.62 9 ALA B O 1
ATOM 1889 N N . LYS B 1 10 ? 2.219 29.422 14.375 1 98.56 10 LYS B N 1
ATOM 1890 C CA . LYS B 1 10 ? 1.294 30.266 15.133 1 98.56 10 LYS B CA 1
ATOM 1891 C C . LYS B 1 10 ? 0.294 30.953 14.203 1 98.56 10 LYS B C 1
ATOM 1893 O O . LYS B 1 10 ? -0.91 30.953 14.469 1 98.56 10 LYS B O 1
ATOM 1898 N N . TYR B 1 11 ? 0.813 31.516 13.141 1 98.69 11 TYR B N 1
ATOM 1899 C CA . TYR B 1 11 ? -0.038 32.188 12.164 1 98.69 11 TYR B CA 1
ATOM 1900 C C . TYR B 1 11 ? -1.101 31.25 11.617 1 98.69 11 TYR B C 1
ATOM 1902 O O . TYR B 1 11 ? -2.283 31.594 11.562 1 98.69 11 TYR B O 1
ATOM 1910 N N . ALA B 1 12 ? -0.678 30.094 11.211 1 98.75 12 ALA B N 1
ATOM 1911 C CA . ALA B 1 12 ? -1.574 29.109 10.609 1 98.75 12 ALA B CA 1
ATOM 1912 C C . ALA B 1 12 ? -2.67 28.703 11.586 1 98.75 12 ALA B C 1
ATOM 1914 O O . ALA B 1 12 ? -3.842 28.609 11.211 1 98.75 12 ALA B O 1
ATOM 1915 N N . ILE B 1 13 ? -2.312 28.438 12.797 1 98.69 13 ILE B N 1
ATOM 1916 C CA . ILE B 1 13 ? -3.277 28.016 13.805 1 98.69 13 ILE B CA 1
ATOM 1917 C C . ILE B 1 13 ? -4.285 29.125 14.062 1 98.69 13 ILE B C 1
ATOM 1919 O O . ILE B 1 13 ? -5.496 28.891 14.047 1 98.69 13 ILE B O 1
ATOM 1923 N N . ASP B 1 14 ? -3.809 30.312 14.242 1 98.75 14 ASP B N 1
ATOM 1924 C CA . ASP B 1 14 ? -4.691 31.438 14.516 1 98.75 14 ASP B CA 1
ATOM 1925 C C . ASP B 1 14 ? -5.652 31.688 13.359 1 98.75 14 ASP B C 1
ATOM 1927 O O . ASP B 1 14 ? -6.82 32.031 13.57 1 98.75 14 ASP B O 1
ATOM 1931 N N . ARG B 1 15 ? -5.184 31.484 12.211 1 98.62 15 ARG B N 1
ATOM 1932 C CA . ARG B 1 15 ? -5.934 31.844 11.016 1 98.62 15 ARG B CA 1
ATOM 1933 C C . ARG B 1 15 ? -6.926 30.75 10.633 1 98.62 15 ARG B C 1
ATOM 1935 O O . ARG B 1 15 ? -8.031 31.047 10.18 1 98.62 15 ARG B O 1
ATOM 1942 N N . TYR B 1 16 ? -6.559 29.469 10.836 1 98.62 16 TYR B N 1
ATOM 1943 C CA . TYR B 1 16 ? -7.312 28.438 10.141 1 98.62 16 TYR B CA 1
ATOM 1944 C C . TYR B 1 16 ? -7.969 27.484 11.125 1 98.62 16 TYR B C 1
ATOM 1946 O O . TYR B 1 16 ? -8.867 26.719 10.758 1 98.62 16 TYR B O 1
ATOM 1954 N N . ILE B 1 17 ? -7.508 27.422 12.367 1 98.69 17 ILE B N 1
ATOM 1955 C CA . ILE B 1 17 ? -8.039 26.438 13.32 1 98.69 17 ILE B CA 1
ATOM 1956 C C . ILE B 1 17 ? -9.117 27.094 14.18 1 98.69 17 ILE B C 1
ATOM 1958 O O . ILE B 1 17 ? -8.922 28.203 14.711 1 98.69 17 ILE B O 1
ATOM 1962 N N . LYS B 1 18 ? -10.227 26.391 14.266 1 98.56 18 LYS B N 1
ATOM 1963 C CA . LYS B 1 18 ? -11.352 26.844 15.078 1 98.56 18 LYS B CA 1
ATOM 1964 C C . LYS B 1 18 ? -11.82 25.734 16.016 1 98.56 18 LYS B C 1
ATOM 1966 O O . LYS B 1 18 ? -11.555 24.547 15.773 1 98.56 18 LYS B O 1
ATOM 1971 N N . SER B 1 19 ? -12.586 26.172 17.031 1 98.5 19 SER B N 1
ATOM 1972 C CA . SER B 1 19 ? -13.156 25.188 17.969 1 98.5 19 SER B CA 1
ATOM 1973 C C . SER B 1 19 ? -14.086 24.219 17.234 1 98.5 19 SER B C 1
ATOM 1975 O O . SER B 1 19 ? -14.633 24.547 16.188 1 98.5 19 SER B O 1
ATOM 1977 N N . ASN B 1 20 ? -14.18 22.969 17.734 1 97.88 20 ASN B N 1
ATOM 1978 C CA . ASN B 1 20 ? -15.094 21.922 17.297 1 97.88 20 ASN B CA 1
ATOM 1979 C C . ASN B 1 20 ? -14.633 21.281 15.984 1 97.88 20 ASN B C 1
ATOM 1981 O O . ASN B 1 20 ? -15.406 20.609 15.312 1 97.88 20 ASN B O 1
ATOM 1985 N N . MET B 1 21 ? -13.375 21.5 15.648 1 97.75 21 MET B N 1
ATOM 1986 C CA . MET B 1 21 ? -12.859 20.922 14.406 1 97.75 21 MET B CA 1
ATOM 1987 C C . MET B 1 21 ? -12.297 19.516 14.648 1 97.75 21 MET B C 1
ATOM 1989 O O . MET B 1 21 ? -11.758 19.25 15.727 1 97.75 21 MET B O 1
ATOM 1993 N N . ASN B 1 22 ? -12.422 18.609 13.641 1 96.88 22 ASN B N 1
ATOM 1994 C CA . ASN B 1 22 ? -11.602 17.406 13.508 1 96.88 22 ASN B CA 1
ATOM 1995 C C . ASN B 1 22 ? -10.281 17.703 12.805 1 96.88 22 ASN B C 1
ATOM 1997 O O . ASN B 1 22 ? -10.258 18.016 11.617 1 96.88 22 ASN B O 1
ATOM 2001 N N . LEU B 1 23 ? -9.219 17.562 13.586 1 97.62 23 LEU B N 1
ATOM 2002 C CA . LEU B 1 23 ? -7.922 18.016 13.109 1 97.62 23 LEU B CA 1
ATOM 2003 C C . LEU B 1 23 ? -6.965 16.844 12.914 1 97.62 23 LEU B C 1
ATOM 2005 O O . LEU B 1 23 ? -6.723 16.078 13.852 1 97.62 23 LEU B O 1
ATOM 2009 N N . GLY B 1 24 ? -6.496 16.719 11.672 1 98 24 GLY B N 1
ATOM 2010 C CA . GLY B 1 24 ? -5.328 15.883 11.477 1 98 24 GLY B CA 1
ATOM 2011 C C . GLY B 1 24 ? -4.023 16.578 11.805 1 98 24 GLY B C 1
ATOM 2012 O O . GLY B 1 24 ? -3.811 17.734 11.414 1 98 24 GLY B O 1
ATOM 2013 N N . ILE B 1 25 ? -3.18 15.914 12.516 1 98.38 25 ILE B N 1
ATOM 2014 C CA . ILE B 1 25 ? -1.903 16.5 12.914 1 98.38 25 ILE B CA 1
ATOM 2015 C C . ILE B 1 25 ? -0.757 15.688 12.312 1 98.38 25 ILE B C 1
ATOM 2017 O O . ILE B 1 25 ? -0.615 14.492 12.594 1 98.38 25 ILE B O 1
ATOM 2021 N N . GLY B 1 26 ? 0.016 16.375 11.539 1 98.25 26 GLY B N 1
ATOM 2022 C CA . GLY B 1 26 ? 1.126 15.75 10.836 1 98.25 26 GLY B CA 1
ATOM 2023 C C . GLY B 1 26 ? 2.311 15.453 11.734 1 98.25 26 GLY B C 1
ATOM 2024 O O . GLY B 1 26 ? 2.141 15.219 12.93 1 98.25 26 GLY B O 1
ATOM 2025 N N . THR B 1 27 ? 3.486 15.281 11.078 1 97.38 27 THR B N 1
ATOM 2026 C CA . THR B 1 27 ? 4.719 14.883 11.75 1 97.38 27 THR B CA 1
ATOM 2027 C C . THR B 1 27 ? 5.863 15.82 11.375 1 97.38 27 THR B C 1
ATOM 2029 O O . THR B 1 27 ? 5.938 16.297 10.242 1 97.38 27 THR B O 1
ATOM 2032 N N . GLY B 1 28 ? 6.758 16.062 12.359 1 94.75 28 GLY B N 1
ATOM 2033 C CA . GLY B 1 28 ? 7.977 16.781 12.047 1 94.75 28 GLY B CA 1
ATOM 2034 C C . GLY B 1 28 ? 8.203 17.984 12.953 1 94.75 28 GLY B C 1
ATOM 2035 O O . GLY B 1 28 ? 7.398 18.266 13.844 1 94.75 28 GLY B O 1
ATOM 2036 N N . THR B 1 29 ? 9.273 18.75 12.656 1 95 29 THR B N 1
ATOM 2037 C CA . THR B 1 29 ? 9.75 19.797 13.555 1 95 29 THR B CA 1
ATOM 2038 C C . THR B 1 29 ? 8.836 21 13.508 1 95 29 THR B C 1
ATOM 2040 O O . THR B 1 29 ? 8.617 21.672 14.531 1 95 29 THR B O 1
ATOM 2043 N N . THR B 1 30 ? 8.312 21.328 12.352 1 95.69 30 THR B N 1
ATOM 2044 C CA . THR B 1 30 ? 7.391 22.469 12.289 1 95.69 30 THR B CA 1
ATOM 2045 C C . THR B 1 30 ? 6.078 22.141 12.992 1 95.69 30 THR B C 1
ATOM 2047 O O . THR B 1 30 ? 5.508 22.984 13.68 1 95.69 30 THR B O 1
ATOM 2050 N N . VAL B 1 31 ? 5.672 20.922 12.836 1 97.25 31 VAL B N 1
ATOM 2051 C CA . VAL B 1 31 ? 4.449 20.453 13.477 1 97.25 31 VAL B CA 1
ATOM 2052 C C . VAL B 1 31 ? 4.621 20.484 15 1 97.25 31 VAL B C 1
ATOM 2054 O O . VAL B 1 31 ? 3.666 20.766 15.727 1 97.25 31 VAL B O 1
ATOM 2057 N N . TYR B 1 32 ? 5.82 20.266 15.477 1 97.88 32 TYR B N 1
ATOM 2058 C CA . TYR B 1 32 ? 6.121 20.391 16.906 1 97.88 32 TYR B CA 1
ATOM 2059 C C . TYR B 1 32 ? 5.664 21.734 17.453 1 97.88 32 TYR B C 1
ATOM 2061 O O . TYR B 1 32 ? 4.984 21.797 18.484 1 97.88 32 TYR B O 1
ATOM 2069 N N . HIS B 1 33 ? 6 22.75 16.75 1 98.38 33 HIS B N 1
ATOM 2070 C CA . HIS B 1 33 ? 5.645 24.094 17.203 1 98.38 33 HIS B CA 1
ATOM 2071 C C . HIS B 1 33 ? 4.145 24.328 17.094 1 98.38 33 HIS B C 1
ATOM 2073 O O . HIS B 1 33 ? 3.564 25.047 17.906 1 98.38 33 HIS B O 1
ATOM 2079 N N . ALA B 1 34 ? 3.564 23.766 16.047 1 98.62 34 ALA B N 1
ATOM 2080 C CA . ALA B 1 34 ? 2.111 23.844 15.938 1 98.62 34 ALA B CA 1
ATOM 2081 C C . ALA B 1 34 ? 1.431 23.203 17.141 1 98.62 34 ALA B C 1
ATOM 2083 O O . ALA B 1 34 ? 0.5 23.781 17.719 1 98.62 34 ALA B O 1
ATOM 2084 N N . ILE B 1 35 ? 1.904 22.031 17.547 1 98.69 35 ILE B N 1
ATOM 2085 C CA . ILE B 1 35 ? 1.322 21.297 18.672 1 98.69 35 ILE B CA 1
ATOM 2086 C C . ILE B 1 35 ? 1.485 22.109 19.953 1 98.69 35 ILE B C 1
ATOM 2088 O O . ILE B 1 35 ? 0.549 22.219 20.75 1 98.69 35 ILE B O 1
ATOM 2092 N N . LYS B 1 36 ? 2.623 22.688 20.188 1 98.5 36 LYS B N 1
ATOM 2093 C CA . LYS B 1 36 ? 2.871 23.516 21.359 1 98.5 36 LYS B CA 1
ATOM 2094 C C . LYS B 1 36 ? 1.896 24.688 21.438 1 98.5 36 LYS B C 1
ATOM 2096 O O . LYS B 1 36 ? 1.331 24.969 22.5 1 98.5 36 LYS B O 1
ATOM 2101 N N . TYR B 1 37 ? 1.724 25.281 20.297 1 98.62 37 TYR B N 1
ATOM 2102 C CA . TYR B 1 37 ? 0.839 26.438 20.266 1 98.62 37 TYR B CA 1
ATOM 2103 C C . TYR B 1 37 ? -0.616 26.016 20.438 1 98.62 37 TYR B C 1
ATOM 2105 O O . TYR B 1 37 ? -1.387 26.688 21.125 1 98.62 37 TYR B O 1
ATOM 2113 N N . LEU B 1 38 ? -1.01 24.938 19.797 1 98.62 38 LEU B N 1
ATOM 2114 C CA . LEU B 1 38 ? -2.344 24.391 20.016 1 98.62 38 LEU B CA 1
ATOM 2115 C C . LEU B 1 38 ? -2.59 24.109 21.5 1 98.62 38 LEU B C 1
ATOM 2117 O O . LEU B 1 38 ? -3.67 24.406 22.016 1 98.62 38 LEU B O 1
ATOM 2121 N N . SER B 1 39 ? -1.608 23.547 22.125 1 98.5 39 SER B N 1
ATOM 2122 C CA . SER B 1 39 ? -1.697 23.25 23.547 1 98.5 39 SER B CA 1
ATOM 2123 C C . SER B 1 39 ? -1.987 24.516 24.359 1 98.5 39 SER B C 1
ATOM 2125 O O . SER B 1 39 ? -2.857 24.531 25.234 1 98.5 39 SER B O 1
ATOM 2127 N N . GLU B 1 40 ? -1.253 25.547 24.062 1 98.44 40 GLU B N 1
ATOM 2128 C CA . GLU B 1 40 ? -1.463 26.828 24.719 1 98.44 40 GLU B CA 1
ATOM 2129 C C . GLU B 1 40 ? -2.893 27.312 24.531 1 98.44 40 GLU B C 1
ATOM 2131 O O . GLU B 1 40 ? -3.533 27.766 25.484 1 98.44 40 GLU B O 1
ATOM 2136 N N . LYS B 1 41 ? -3.365 27.219 23.297 1 98.5 41 LYS B N 1
ATOM 2137 C CA . LYS B 1 41 ? -4.703 27.703 22.953 1 98.5 41 LYS B CA 1
ATOM 2138 C C . LYS B 1 41 ? -5.777 26.859 23.656 1 98.5 41 LYS B C 1
ATOM 2140 O O . LYS B 1 41 ? -6.82 27.391 24.047 1 98.5 41 LYS B O 1
ATOM 2145 N N . LEU B 1 42 ? -5.559 25.625 23.766 1 98.25 42 LEU B N 1
ATOM 2146 C CA . LEU B 1 42 ? -6.5 24.734 24.438 1 98.25 42 LEU B CA 1
ATOM 2147 C C . LEU B 1 42 ? -6.52 25 25.938 1 98.25 42 LEU B C 1
ATOM 2149 O O . LEU B 1 42 ? -7.59 25.109 26.547 1 98.25 42 LEU B O 1
ATOM 2153 N N . LYS B 1 43 ? -5.422 25.156 26.562 1 97.69 43 LYS B N 1
ATOM 2154 C CA . LYS B 1 43 ? -5.297 25.406 27.984 1 97.69 43 LYS B CA 1
ATOM 2155 C C . LYS B 1 43 ? -5.91 26.75 28.375 1 97.69 43 LYS B C 1
ATOM 2157 O O . LYS B 1 43 ? -6.504 26.875 29.453 1 97.69 43 LYS B O 1
ATOM 2162 N N . SER B 1 44 ? -5.758 27.688 27.484 1 97.88 44 SER B N 1
ATOM 2163 C CA . SER B 1 44 ? -6.289 29.016 27.766 1 97.88 44 SER B CA 1
ATOM 2164 C C . SER B 1 44 ? -7.789 29.094 27.5 1 97.88 44 SER B C 1
ATOM 2166 O O . SER B 1 44 ? -8.453 30.047 27.906 1 97.88 44 SER B O 1
ATOM 2168 N N . GLY B 1 45 ? -8.281 28.109 26.703 1 97.75 45 GLY B N 1
ATOM 2169 C CA . GLY B 1 45 ? -9.703 28.094 26.375 1 97.75 45 GLY B CA 1
ATOM 2170 C C . GLY B 1 45 ? -10.016 28.812 25.078 1 97.75 45 GLY B C 1
ATOM 2171 O O . GLY B 1 45 ? -11.18 28.906 24.688 1 97.75 45 GLY B O 1
ATOM 2172 N N . ASN B 1 46 ? -9.008 29.266 24.422 1 98.19 46 ASN B N 1
ATOM 2173 C CA . ASN B 1 46 ? -9.211 29.953 23.156 1 98.19 46 ASN B CA 1
ATOM 2174 C C . ASN B 1 46 ? -9.664 29 22.062 1 98.19 46 ASN B C 1
ATOM 2176 O O . ASN B 1 46 ? -10.305 29.406 21.094 1 98.19 46 ASN B O 1
ATOM 2180 N N . LEU B 1 47 ? -9.312 27.75 22.203 1 98.31 47 LEU B N 1
ATOM 2181 C CA . LEU B 1 47 ? -9.812 26.656 21.375 1 98.31 47 LEU B CA 1
ATOM 2182 C C . LEU B 1 47 ? -10.43 25.562 22.234 1 98.31 47 LEU B C 1
ATOM 2184 O O . LEU B 1 47 ? -9.906 25.25 23.312 1 98.31 47 LEU B O 1
ATOM 2188 N N . LYS B 1 48 ? -11.531 25.078 21.719 1 98 48 LYS B N 1
ATOM 2189 C CA . LYS B 1 48 ? -12.242 24.047 22.469 1 98 48 LYS B CA 1
ATOM 2190 C C . LYS B 1 48 ? -12.766 22.953 21.547 1 98 48 LYS B C 1
ATOM 2192 O O . LYS B 1 48 ? -13.047 23.203 20.375 1 98 48 LYS B O 1
ATOM 2197 N N . ASN B 1 49 ? -12.859 21.781 22.156 1 97.44 49 ASN B N 1
ATOM 2198 C CA . ASN B 1 49 ? -13.555 20.656 21.547 1 97.44 49 ASN B CA 1
ATOM 2199 C C . ASN B 1 49 ? -12.922 20.266 20.203 1 97.44 49 ASN B C 1
ATOM 2201 O O . ASN B 1 49 ? -13.625 20.109 19.203 1 97.44 49 ASN B O 1
ATOM 2205 N N . LEU B 1 50 ? -11.672 20.266 20.188 1 97.25 50 LEU B N 1
ATOM 2206 C CA . LEU B 1 50 ? -10.953 19.75 19.016 1 97.25 50 LEU B CA 1
ATOM 2207 C C . LEU B 1 50 ? -10.727 18.25 19.141 1 97.25 50 LEU B C 1
ATOM 2209 O O . LEU B 1 50 ? -10.461 17.734 20.234 1 97.25 50 LEU B O 1
ATOM 2213 N N . LYS B 1 51 ? -10.914 17.547 18.062 1 96.25 51 LYS B N 1
ATOM 2214 C CA . LYS B 1 51 ? -10.523 16.141 17.953 1 96.25 51 LYS B CA 1
ATOM 2215 C C . LYS B 1 51 ? -9.266 15.977 17.109 1 96.25 51 LYS B C 1
ATOM 2217 O O . LYS B 1 51 ? -9.164 16.531 16.016 1 96.25 51 LYS B O 1
ATOM 2222 N N . PHE B 1 52 ? -8.32 15.227 17.656 1 97.25 52 PHE B N 1
ATOM 2223 C CA . PHE B 1 52 ? -7.02 15.125 17.016 1 97.25 52 PHE B CA 1
ATOM 2224 C C . PHE B 1 52 ? -6.82 13.734 16.422 1 97.25 52 PHE B C 1
ATOM 2226 O O . PHE B 1 52 ? -7.039 12.727 17.094 1 97.25 52 PHE B O 1
ATOM 2233 N N . TYR B 1 53 ? -6.449 13.703 15.188 1 96.81 53 TYR B N 1
ATOM 2234 C CA . TYR B 1 53 ? -6.062 12.484 14.484 1 96.81 53 TYR B CA 1
ATOM 2235 C C . TYR B 1 53 ? -4.586 12.523 14.094 1 96.81 53 TYR B C 1
ATOM 2237 O O . TYR B 1 53 ? -4.145 13.453 13.414 1 96.81 53 TYR B O 1
ATOM 2245 N N . THR B 1 54 ? -3.807 11.508 14.477 1 97.44 54 THR B N 1
ATOM 2246 C CA . THR B 1 54 ? -2.352 11.578 14.453 1 97.44 54 THR B CA 1
ATOM 2247 C C . THR B 1 54 ? -1.789 10.789 13.273 1 97.44 54 THR B C 1
ATOM 2249 O O . THR B 1 54 ? -2.381 9.797 12.844 1 97.44 54 THR B O 1
ATOM 2252 N N . THR B 1 55 ? -0.633 11.203 12.812 1 97.56 55 THR B N 1
ATOM 2253 C CA . THR B 1 55 ? -0.039 10.586 11.633 1 97.56 55 THR B CA 1
ATOM 2254 C C . THR B 1 55 ? 1.131 9.688 12.023 1 97.56 55 THR B C 1
ATOM 2256 O O . THR B 1 55 ? 1.628 8.914 11.203 1 97.56 55 THR B O 1
ATOM 2259 N N . SER B 1 56 ? 1.611 9.82 13.281 1 97.62 56 SER B N 1
ATOM 2260 C CA . SER B 1 56 ? 2.818 9.078 13.641 1 97.62 56 SER B CA 1
ATOM 2261 C C . SER B 1 56 ? 2.908 8.875 15.148 1 97.62 56 SER B C 1
ATOM 2263 O O . SER B 1 56 ? 2.201 9.531 15.914 1 97.62 56 SER B O 1
ATOM 2265 N N . SER B 1 57 ? 3.779 7.941 15.508 1 97.19 57 SER B N 1
ATOM 2266 C CA . SER B 1 57 ? 4.09 7.75 16.922 1 97.19 57 SER B CA 1
ATOM 2267 C C . SER B 1 57 ? 4.742 8.992 17.516 1 97.19 57 SER B C 1
ATOM 2269 O O . SER B 1 57 ? 4.543 9.297 18.688 1 97.19 57 SER B O 1
ATOM 2271 N N . ASP B 1 58 ? 5.512 9.664 16.688 1 97.31 58 ASP B N 1
ATOM 2272 C CA . ASP B 1 58 ? 6.105 10.914 17.156 1 97.31 58 ASP B CA 1
ATOM 2273 C C . ASP B 1 58 ? 5.031 11.922 17.547 1 97.31 58 ASP B C 1
ATOM 2275 O O . ASP B 1 58 ? 5.09 12.523 18.609 1 97.31 58 ASP B O 1
ATOM 2279 N N . THR B 1 59 ? 4.074 12.078 16.672 1 97.94 59 THR B N 1
ATOM 2280 C CA . THR B 1 59 ? 2.975 13 16.938 1 97.94 59 THR B CA 1
ATOM 2281 C C . THR B 1 59 ? 2.191 12.57 18.172 1 97.94 59 THR B C 1
ATOM 2283 O O . THR B 1 59 ? 1.846 13.398 19.016 1 97.94 59 THR B O 1
ATOM 2286 N N . LYS B 1 60 ? 1.936 11.266 18.297 1 97.69 60 LYS B N 1
ATOM 2287 C CA . LYS B 1 60 ? 1.258 10.75 19.469 1 97.69 60 LYS B CA 1
ATOM 2288 C C . LYS B 1 60 ? 2.027 11.094 20.75 1 97.69 60 LYS B C 1
ATOM 2290 O O . LYS B 1 60 ? 1.438 11.547 21.734 1 97.69 60 LYS B O 1
ATOM 2295 N N . TYR B 1 61 ? 3.301 10.883 20.656 1 97.88 61 TYR B N 1
ATOM 2296 C CA . TYR B 1 61 ? 4.172 11.164 21.781 1 97.88 61 TYR B CA 1
ATOM 2297 C C . TYR B 1 61 ? 4.102 12.633 22.172 1 97.88 61 TYR B C 1
ATOM 2299 O O . TYR B 1 61 ? 3.947 12.969 23.344 1 97.88 61 TYR B O 1
ATOM 2307 N N . LEU B 1 62 ? 4.152 13.516 21.219 1 97.81 62 LEU B N 1
ATOM 2308 C CA . LEU B 1 62 ? 4.148 14.953 21.453 1 97.81 62 LEU B CA 1
ATOM 2309 C C . LEU B 1 62 ? 2.812 15.398 22.047 1 97.81 62 LEU B C 1
ATOM 2311 O O . LEU B 1 62 ? 2.777 16.188 22.984 1 97.81 62 LEU B O 1
ATOM 2315 N N . LEU B 1 63 ? 1.729 14.891 21.453 1 98.19 63 LEU B N 1
ATOM 2316 C CA . LEU B 1 63 ? 0.418 15.219 22 1 98.19 63 LEU B CA 1
ATOM 2317 C C . LEU B 1 63 ? 0.296 14.727 23.438 1 98.19 63 LEU B C 1
ATOM 2319 O O . LEU B 1 63 ? -0.233 15.438 24.297 1 98.19 63 LEU B O 1
ATOM 2323 N N . SER B 1 64 ? 0.738 13.539 23.688 1 97.62 64 SER B N 1
ATOM 2324 C CA . SER B 1 64 ? 0.675 12.961 25.031 1 97.62 64 SER B CA 1
ATOM 2325 C C . SER B 1 64 ? 1.466 13.805 26.031 1 97.62 64 SER B C 1
ATOM 2327 O O . SER B 1 64 ? 1.023 14.008 27.156 1 97.62 64 SER B O 1
ATOM 2329 N N . LYS B 1 65 ? 2.588 14.281 25.688 1 97.62 65 LYS B N 1
ATOM 2330 C CA . LYS B 1 65 ? 3.402 15.141 26.547 1 97.62 65 LYS B CA 1
ATOM 2331 C C . LYS B 1 65 ? 2.652 16.406 26.938 1 97.62 65 LYS B C 1
ATOM 2333 O O . LYS B 1 65 ? 2.822 16.938 28.031 1 97.62 65 LYS B O 1
ATOM 2338 N N . GLU B 1 66 ? 1.838 16.875 26 1 97.88 66 GLU B N 1
ATOM 2339 C CA . GLU B 1 66 ? 1.042 18.078 26.234 1 97.88 66 GLU B CA 1
ATOM 2340 C C . GLU B 1 66 ? -0.296 17.734 26.875 1 97.88 66 GLU B C 1
ATOM 2342 O O . GLU B 1 66 ? -1.142 18.609 27.078 1 97.88 66 GLU B O 1
ATOM 2347 N N . GLN B 1 67 ? -0.526 16.406 27.094 1 97.44 67 GLN B N 1
ATOM 2348 C CA . GLN B 1 67 ? -1.752 15.898 27.703 1 97.44 67 GLN B CA 1
ATOM 2349 C C . GLN B 1 67 ? -2.965 16.188 26.828 1 97.44 67 GLN B C 1
ATOM 2351 O O . GLN B 1 67 ? -4.031 16.547 27.328 1 97.44 67 GLN B O 1
ATOM 2356 N N . ILE B 1 68 ? -2.775 16.188 25.594 1 97.69 68 ILE B N 1
ATOM 2357 C CA . ILE B 1 68 ? -3.852 16.328 24.625 1 97.69 68 ILE B CA 1
ATOM 2358 C C . ILE B 1 68 ? -4.301 14.953 24.141 1 97.69 68 ILE B C 1
ATOM 2360 O O . ILE B 1 68 ? -3.527 14.219 23.516 1 97.69 68 ILE B O 1
ATOM 2364 N N . PRO B 1 69 ? -5.562 14.586 24.438 1 96.5 69 PRO B N 1
ATOM 2365 C CA . PRO B 1 69 ? -6.051 13.305 23.922 1 96.5 69 PRO B CA 1
ATOM 2366 C C . PRO B 1 69 ? -6.191 13.297 22.406 1 96.5 69 PRO B C 1
ATOM 2368 O O . PRO B 1 69 ? -6.395 14.352 21.797 1 96.5 69 PRO B O 1
ATOM 2371 N N . TYR B 1 70 ? -6.012 12.164 21.766 1 96 70 TYR B N 1
ATOM 2372 C CA . TYR B 1 70 ? -6.227 12 20.344 1 96 70 TYR B CA 1
ATOM 2373 C C . TYR B 1 70 ? -7.129 10.805 20.062 1 96 70 TYR B C 1
ATOM 2375 O O . TYR B 1 70 ? -7.324 9.945 20.922 1 96 70 TYR B O 1
ATOM 2383 N N . GLU B 1 71 ? -7.688 10.75 18.906 1 94.06 71 GLU B N 1
ATOM 2384 C CA . GLU B 1 71 ? -8.688 9.75 18.531 1 94.06 71 GLU B CA 1
ATOM 2385 C C . GLU B 1 71 ? -8.023 8.453 18.078 1 94.06 71 GLU B C 1
ATOM 2387 O O . GLU B 1 71 ? -6.871 8.461 17.625 1 94.06 71 GLU B O 1
ATOM 2392 N N . SER B 1 72 ? -8.812 7.426 18.203 1 88.19 72 SER B N 1
ATOM 2393 C CA . SER B 1 72 ? -8.352 6.129 17.719 1 88.19 72 SER B CA 1
ATOM 2394 C C . SER B 1 72 ? -8.508 6.02 16.203 1 88.19 72 SER B C 1
ATOM 2396 O O . SER B 1 72 ? -9.523 6.449 15.641 1 88.19 72 SER B O 1
ATOM 2398 N N . ASN B 1 73 ? -7.477 5.438 15.648 1 76.62 73 ASN B N 1
ATOM 2399 C CA . ASN B 1 73 ? -7.531 5.211 14.211 1 76.62 73 ASN B CA 1
ATOM 2400 C C . ASN B 1 73 ? -8.477 4.062 13.859 1 76.62 73 ASN B C 1
ATOM 2402 O O . ASN B 1 73 ? -8.836 3.881 12.695 1 76.62 73 ASN B O 1
ATOM 2406 N N . PHE B 1 74 ? -8.914 3.375 14.789 1 80.5 74 PHE B N 1
ATOM 2407 C CA . PHE B 1 74 ? -9.828 2.262 14.578 1 80.5 74 PHE B CA 1
ATOM 2408 C C . PHE B 1 74 ? -11.266 2.76 14.477 1 80.5 74 PHE B C 1
ATOM 2410 O O . PHE B 1 74 ? -12.148 2.037 14 1 80.5 74 PHE B O 1
ATOM 2417 N N . SER B 1 75 ? -11.383 3.947 14.867 1 78 75 SER B N 1
ATOM 2418 C CA . SER B 1 75 ? -12.742 4.473 14.906 1 78 75 SER B CA 1
ATOM 2419 C C . SER B 1 75 ? -13.164 5 13.539 1 78 75 SER B C 1
ATOM 2421 O O . SER B 1 75 ? -12.375 5.641 12.844 1 78 75 SER B O 1
ATOM 2423 N N . LYS B 1 76 ? -14.406 4.547 13.195 1 78.44 76 LYS B N 1
ATOM 2424 C CA . LYS B 1 76 ? -15.016 5.141 12.008 1 78.44 76 LYS B CA 1
ATOM 2425 C C . LYS B 1 76 ? -15.281 6.629 12.211 1 78.44 76 LYS B C 1
ATOM 2427 O O . LYS B 1 76 ? -15.656 7.059 13.305 1 78.44 76 LYS B O 1
ATOM 2432 N N . LEU B 1 77 ? -14.961 7.289 11.125 1 80.88 77 LEU B N 1
ATOM 2433 C CA . LEU B 1 77 ? -15.227 8.719 11.164 1 80.88 77 LEU B CA 1
ATOM 2434 C C . LEU B 1 77 ? -16.672 9.023 10.75 1 80.88 77 LEU B C 1
ATOM 2436 O O . LEU B 1 77 ? -17.203 8.367 9.852 1 80.88 77 LEU B O 1
ATOM 2440 N N . ASN B 1 78 ? -17.219 9.812 11.461 1 75.56 78 ASN B N 1
ATOM 2441 C CA . ASN B 1 78 ? -18.578 10.219 11.078 1 75.56 78 ASN B CA 1
ATOM 2442 C C . ASN B 1 78 ? -18.547 11.211 9.914 1 75.56 78 ASN B C 1
ATOM 2444 O O . ASN B 1 78 ? -19.547 11.383 9.219 1 75.56 78 ASN B O 1
ATOM 2448 N N . LYS B 1 79 ? -17.484 11.883 9.789 1 77.56 79 LYS B N 1
ATOM 2449 C CA . LYS B 1 79 ? -17.266 12.812 8.688 1 77.56 79 LYS B CA 1
ATOM 2450 C C . LYS B 1 79 ? -15.773 12.969 8.383 1 77.56 79 LYS B C 1
ATOM 2452 O O . LYS B 1 79 ? -14.93 12.531 9.164 1 77.56 79 LYS B O 1
ATOM 2457 N N . ASN B 1 80 ? -15.531 13.594 7.246 1 88.38 80 ASN B N 1
ATOM 2458 C CA . ASN B 1 80 ? -14.148 13.938 6.914 1 88.38 80 ASN B CA 1
ATOM 2459 C C . ASN B 1 80 ? -13.531 14.859 7.961 1 88.38 80 ASN B C 1
ATOM 2461 O O . ASN B 1 80 ? -14.25 15.578 8.656 1 88.38 80 ASN B O 1
ATOM 2465 N N . LEU B 1 81 ? -12.227 14.727 8.047 1 96.31 81 LEU B N 1
ATOM 2466 C CA . LEU B 1 81 ? -11.523 15.703 8.867 1 96.31 81 LEU B CA 1
ATOM 2467 C C . LEU B 1 81 ? -11.633 17.094 8.258 1 96.31 81 LEU B C 1
ATOM 2469 O O . LEU B 1 81 ? -11.703 17.234 7.031 1 96.31 81 LEU B O 1
ATOM 2473 N N . ASP B 1 82 ? -11.734 18.062 9.133 1 98.19 82 ASP B N 1
ATOM 2474 C CA . ASP B 1 82 ? -11.844 19.438 8.648 1 98.19 82 ASP B CA 1
ATOM 2475 C C . ASP B 1 82 ? -10.523 19.906 8.031 1 98.19 82 ASP B C 1
ATOM 2477 O O . ASP B 1 82 ? -10.516 20.438 6.918 1 98.19 82 ASP B O 1
ATOM 2481 N N . ILE B 1 83 ? -9.469 19.688 8.75 1 98.62 83 ILE B N 1
ATOM 2482 C CA . ILE B 1 83 ? -8.172 20.219 8.328 1 98.62 83 ILE B CA 1
ATOM 2483 C C . ILE B 1 83 ? -7.059 19.297 8.836 1 98.62 83 ILE B C 1
ATOM 2485 O O . ILE B 1 83 ? -7.109 18.828 9.969 1 98.62 83 ILE B O 1
ATOM 2489 N N . ALA B 1 84 ? -6.133 18.953 7.953 1 98.69 84 ALA B N 1
ATOM 2490 C CA . ALA B 1 84 ? -4.863 18.359 8.352 1 98.69 84 ALA B CA 1
ATOM 2491 C C . ALA B 1 84 ? -3.729 19.375 8.297 1 98.69 84 ALA B C 1
ATOM 2493 O O . ALA B 1 84 ? -3.502 20 7.258 1 98.69 84 ALA B O 1
ATOM 2494 N N . ILE B 1 85 ? -3.037 19.578 9.383 1 98.88 85 ILE B N 1
ATOM 2495 C CA . ILE B 1 85 ? -1.898 20.5 9.43 1 98.88 85 ILE B CA 1
ATOM 2496 C C . ILE B 1 85 ? -0.598 19.688 9.398 1 98.88 85 ILE B C 1
ATOM 2498 O O . ILE B 1 85 ? -0.43 18.75 10.164 1 98.88 85 ILE B O 1
ATOM 2502 N N . ASP B 1 86 ? 0.266 20.016 8.5 1 98.81 86 ASP B N 1
ATOM 2503 C CA . ASP B 1 86 ? 1.519 19.281 8.344 1 98.81 86 ASP B CA 1
ATOM 2504 C C . ASP B 1 86 ? 2.613 20.188 7.777 1 98.81 86 ASP B C 1
ATOM 2506 O O . ASP B 1 86 ? 2.348 21.312 7.383 1 98.81 86 ASP B O 1
ATOM 2510 N N . GLY B 1 87 ? 3.852 19.75 7.898 1 98.5 87 GLY B N 1
ATOM 2511 C CA . GLY B 1 87 ? 4.965 20.328 7.16 1 98.5 87 GLY B CA 1
ATOM 2512 C C . GLY B 1 87 ? 5.195 19.656 5.816 1 98.5 87 GLY B C 1
ATOM 2513 O O . GLY B 1 87 ? 4.391 18.828 5.383 1 98.5 87 GLY B O 1
ATOM 2514 N N . ALA B 1 88 ? 6.266 20.078 5.16 1 98.5 88 ALA B N 1
ATOM 2515 C CA . ALA B 1 88 ? 6.703 19.453 3.91 1 98.5 88 ALA B CA 1
ATOM 2516 C C . ALA B 1 88 ? 8.227 19.484 3.791 1 98.5 88 ALA B C 1
ATOM 2518 O O . ALA B 1 88 ? 8.891 20.266 4.477 1 98.5 88 ALA B O 1
ATOM 2519 N N . ASP B 1 89 ? 8.719 18.609 2.977 1 98.56 89 ASP B N 1
ATOM 2520 C CA . ASP B 1 89 ? 10.148 18.609 2.697 1 98.56 89 ASP B CA 1
ATOM 2521 C C . ASP B 1 89 ? 10.484 19.484 1.5 1 98.56 89 ASP B C 1
ATOM 2523 O O . ASP B 1 89 ? 11.531 20.125 1.471 1 98.56 89 ASP B O 1
ATOM 2527 N N . GLU B 1 90 ? 9.633 19.469 0.523 1 98.75 90 GLU B N 1
ATOM 2528 C CA . GLU B 1 90 ? 9.68 20.391 -0.61 1 98.75 90 GLU B CA 1
ATOM 2529 C C . GLU B 1 90 ? 8.273 20.844 -1.01 1 98.75 90 GLU B C 1
ATOM 2531 O O . GLU B 1 90 ? 7.309 20.094 -0.866 1 98.75 90 GLU B O 1
ATOM 2536 N N . ILE B 1 91 ? 8.25 22.047 -1.538 1 98.69 91 ILE B N 1
ATOM 2537 C CA . ILE B 1 91 ? 6.984 22.625 -1.977 1 98.69 91 ILE B CA 1
ATOM 2538 C C . ILE B 1 91 ? 7.156 23.25 -3.359 1 98.69 91 ILE B C 1
ATOM 2540 O O . ILE B 1 91 ? 8.016 24.125 -3.553 1 98.69 91 ILE B O 1
ATOM 2544 N N . LEU B 1 92 ? 6.414 22.766 -4.258 1 98.38 92 LEU B N 1
ATOM 2545 C CA . LEU B 1 92 ? 6.242 23.438 -5.547 1 98.38 92 LEU B CA 1
ATOM 2546 C C . LEU B 1 92 ? 5.016 24.344 -5.527 1 98.38 92 LEU B C 1
ATOM 2548 O O . LEU B 1 92 ? 3.889 23.875 -5.707 1 98.38 92 LEU B O 1
ATOM 2552 N N . LEU B 1 93 ? 5.254 25.641 -5.363 1 97.81 93 LEU B N 1
ATOM 2553 C CA . LEU B 1 93 ? 4.176 26.578 -5.086 1 97.81 93 LEU B CA 1
ATOM 2554 C C . LEU B 1 93 ? 3.186 26.625 -6.246 1 97.81 93 LEU B C 1
ATOM 2556 O O . LEU B 1 93 ? 1.973 26.672 -6.027 1 97.81 93 LEU B O 1
ATOM 2560 N N . GLU B 1 94 ? 3.664 26.641 -7.438 1 96 94 GLU B N 1
ATOM 2561 C CA . GLU B 1 94 ? 2.832 26.828 -8.625 1 96 94 GLU B CA 1
ATOM 2562 C C . GLU B 1 94 ? 1.751 25.75 -8.703 1 96 94 GLU B C 1
ATOM 2564 O O . GLU B 1 94 ? 0.619 26.031 -9.102 1 96 94 GLU B O 1
ATOM 2569 N N . LYS B 1 95 ? 2.059 24.562 -8.242 1 96.88 95 LYS B N 1
ATOM 2570 C CA . LYS B 1 95 ? 1.134 23.438 -8.352 1 96.88 95 LYS B CA 1
ATOM 2571 C C . LYS B 1 95 ? 0.625 23.016 -6.977 1 96.88 95 LYS B C 1
ATOM 2573 O O . LYS B 1 95 ? -0.284 22.188 -6.875 1 96.88 95 LYS B O 1
ATOM 2578 N N . LYS B 1 96 ? 1.237 23.531 -5.93 1 98.38 96 LYS B N 1
ATOM 2579 C CA . LYS B 1 96 ? 0.988 23.141 -4.543 1 98.38 96 LYS B CA 1
ATOM 2580 C C . LYS B 1 96 ? 1.231 21.656 -4.332 1 98.38 96 LYS B C 1
ATOM 2582 O O . LYS B 1 96 ? 0.475 20.984 -3.619 1 98.38 96 LYS B O 1
ATOM 2587 N N . SER B 1 97 ? 2.174 21.172 -5.082 1 98.69 97 SER B N 1
ATOM 2588 C CA . SER B 1 97 ? 2.639 19.797 -4.914 1 98.69 97 SER B CA 1
ATOM 2589 C C . SER B 1 97 ? 3.775 19.719 -3.9 1 98.69 97 SER B C 1
ATOM 2591 O O . SER B 1 97 ? 4.543 20.672 -3.744 1 98.69 97 SER B O 1
ATOM 2593 N N . LEU B 1 98 ? 3.859 18.578 -3.246 1 98.81 98 LEU B N 1
ATOM 2594 C CA . LEU B 1 98 ? 4.777 18.484 -2.117 1 98.81 98 LEU B CA 1
ATOM 2595 C C . LEU B 1 98 ? 5.609 17.203 -2.205 1 98.81 98 LEU B C 1
ATOM 2597 O O . LEU B 1 98 ? 5.176 16.219 -2.803 1 98.81 98 LEU B O 1
ATOM 2601 N N . ILE B 1 99 ? 6.77 17.25 -1.661 1 98.81 99 ILE B N 1
ATOM 2602 C CA . ILE B 1 99 ? 7.449 16.047 -1.189 1 98.81 99 ILE B CA 1
ATOM 2603 C C . ILE B 1 99 ? 7.352 15.961 0.332 1 98.81 99 ILE B C 1
ATOM 2605 O O . ILE B 1 99 ? 7.621 16.938 1.032 1 98.81 99 ILE B O 1
ATOM 2609 N N . LYS B 1 100 ? 6.852 14.883 0.806 1 98.62 100 LYS B N 1
ATOM 2610 C CA . LYS B 1 100 ? 6.824 14.555 2.227 1 98.62 100 LYS B CA 1
ATOM 2611 C C . LYS B 1 100 ? 7.41 13.164 2.477 1 98.62 100 LYS B C 1
ATOM 2613 O O . LYS B 1 100 ? 7.418 12.32 1.582 1 98.62 100 LYS B O 1
ATOM 2618 N N . GLY B 1 101 ? 7.977 12.961 3.758 1 97.81 101 GLY B N 1
ATOM 2619 C CA . GLY B 1 101 ? 8.352 11.602 4.098 1 97.81 101 GLY B CA 1
ATOM 2620 C C . GLY B 1 101 ? 9.773 11.484 4.621 1 97.81 101 GLY B C 1
ATOM 2621 O O . GLY B 1 101 ? 10.227 10.391 4.965 1 97.81 101 GLY B O 1
ATOM 2622 N N . MET B 1 102 ? 10.516 12.602 4.785 1 97 102 MET B N 1
ATOM 2623 C CA . MET B 1 102 ? 11.852 12.5 5.359 1 97 102 MET B CA 1
ATOM 2624 C C . MET B 1 102 ? 11.781 12.055 6.82 1 97 102 MET B C 1
ATOM 2626 O O . MET B 1 102 ? 12.734 11.469 7.336 1 97 102 MET B O 1
ATOM 2630 N N . GLY B 1 103 ? 10.672 12.289 7.406 1 96.5 103 GLY B N 1
ATOM 2631 C CA . GLY B 1 103 ? 10.477 11.828 8.773 1 96.5 103 GLY B CA 1
ATOM 2632 C C . GLY B 1 103 ? 9.984 10.398 8.852 1 96.5 103 GLY B C 1
ATOM 2633 O O . GLY B 1 103 ? 9.836 9.852 9.945 1 96.5 103 GLY B O 1
ATOM 2634 N N . GLY B 1 104 ? 9.648 9.812 7.734 1 97.69 104 GLY B N 1
ATOM 2635 C CA . GLY B 1 104 ? 9.305 8.406 7.664 1 97.69 104 GLY B CA 1
ATOM 2636 C C . GLY B 1 104 ? 7.852 8.125 8.008 1 97.69 104 GLY B C 1
ATOM 2637 O O . GLY B 1 104 ? 7.508 7.012 8.406 1 97.69 104 GLY B O 1
ATOM 2638 N N . ALA B 1 105 ? 6.98 9.109 7.848 1 98.31 105 ALA B N 1
ATOM 2639 C CA . ALA B 1 105 ? 5.594 8.953 8.273 1 98.31 105 ALA B CA 1
ATOM 2640 C C . ALA B 1 105 ? 4.633 9.211 7.113 1 98.31 105 ALA B C 1
ATOM 2642 O O . ALA B 1 105 ? 3.428 9.367 7.32 1 98.31 105 ALA B O 1
ATOM 2643 N N . HIS B 1 106 ? 5.051 9.203 5.852 1 98.69 106 HIS B N 1
ATOM 2644 C CA . HIS B 1 106 ? 4.293 9.773 4.746 1 98.69 106 HIS B CA 1
ATOM 2645 C C . HIS B 1 106 ? 3.068 8.93 4.422 1 98.69 106 HIS B C 1
ATOM 2647 O O . HIS B 1 106 ? 2.062 9.445 3.93 1 98.69 106 HIS B O 1
ATOM 2653 N N . LEU B 1 107 ? 3.1 7.637 4.719 1 98.75 107 LEU B N 1
ATOM 2654 C CA . LEU B 1 107 ? 1.898 6.848 4.465 1 98.75 107 LEU B CA 1
ATOM 2655 C C . LEU B 1 107 ? 0.72 7.379 5.273 1 98.75 107 LEU B C 1
ATOM 2657 O O . LEU B 1 107 ? -0.312 7.746 4.707 1 98.75 107 LEU B O 1
ATOM 2661 N N . MET B 1 108 ? 0.88 7.535 6.57 1 98.25 108 MET B N 1
ATOM 2662 C CA . MET B 1 108 ? -0.224 7.973 7.418 1 98.25 108 MET B CA 1
ATOM 2663 C C . MET B 1 108 ? -0.48 9.469 7.25 1 98.25 108 MET B C 1
ATOM 2665 O O . MET B 1 108 ? -1.617 9.922 7.379 1 98.25 108 MET B O 1
ATOM 2669 N N . GLU B 1 109 ? 0.613 10.227 6.977 1 98.75 109 GLU B N 1
ATOM 2670 C CA . GLU B 1 109 ? 0.385 11.633 6.648 1 98.75 109 GLU B CA 1
ATOM 2671 C C . GLU B 1 109 ? -0.551 11.781 5.453 1 98.75 109 GLU B C 1
ATOM 2673 O O . GLU B 1 109 ? -1.438 12.633 5.453 1 98.75 109 GLU B O 1
ATOM 2678 N N . LYS B 1 110 ? -0.365 10.961 4.492 1 98.69 110 LYS B N 1
ATOM 2679 C CA . LYS B 1 110 ? -1.208 11.039 3.301 1 98.69 110 LYS B CA 1
ATOM 2680 C C . LYS B 1 110 ? -2.625 10.562 3.6 1 98.69 110 LYS B C 1
ATOM 2682 O O . LYS B 1 110 ? -3.598 11.148 3.123 1 98.69 110 LYS B O 1
ATOM 2687 N N . VAL B 1 111 ? -2.771 9.477 4.379 1 97.62 111 VAL B N 1
ATOM 2688 C CA . VAL B 1 111 ? -4.086 8.984 4.777 1 97.62 111 VAL B CA 1
ATOM 2689 C C . VAL B 1 111 ? -4.875 10.109 5.449 1 97.62 111 VAL B C 1
ATOM 2691 O O . VAL B 1 111 ? -6.02 10.383 5.074 1 97.62 111 VAL B O 1
ATOM 2694 N N . ILE B 1 112 ? -4.262 10.766 6.375 1 97.12 112 ILE B N 1
ATOM 2695 C CA . ILE B 1 112 ? -4.926 11.828 7.121 1 97.12 112 ILE B CA 1
ATOM 2696 C C . ILE B 1 112 ? -5.25 12.992 6.188 1 97.12 112 ILE B C 1
ATOM 2698 O O . ILE B 1 112 ? -6.383 13.484 6.164 1 97.12 112 ILE B O 1
ATOM 2702 N N . ALA B 1 113 ? -4.312 13.391 5.398 1 98.25 113 ALA B N 1
ATOM 2703 C CA . ALA B 1 113 ? -4.496 14.523 4.496 1 98.25 113 ALA B CA 1
ATOM 2704 C C . ALA B 1 113 ? -5.637 14.258 3.516 1 98.25 113 ALA B C 1
ATOM 2706 O O . ALA B 1 113 ? -6.523 15.102 3.348 1 98.25 113 ALA B O 1
ATOM 2707 N N . TYR B 1 114 ? -5.656 13.094 2.939 1 96.88 114 TYR B N 1
ATOM 2708 C CA . TYR B 1 114 ? -6.598 12.805 1.861 1 96.88 114 TYR B CA 1
ATOM 2709 C C . TYR B 1 114 ? -7.973 12.453 2.418 1 96.88 114 TYR B C 1
ATOM 2711 O O . TYR B 1 114 ? -8.922 12.258 1.658 1 96.88 114 TYR B O 1
ATOM 2719 N N . ASN B 1 115 ? -8.086 12.398 3.66 1 95.56 115 ASN B N 1
ATOM 2720 C CA . ASN B 1 115 ? -9.383 12.289 4.328 1 95.56 115 ASN B CA 1
ATOM 2721 C C . ASN B 1 115 ? -9.742 13.578 5.059 1 95.56 115 ASN B C 1
ATOM 2723 O O . ASN B 1 115 ? -10.57 13.57 5.973 1 95.56 115 ASN B O 1
ATOM 2727 N N . SER B 1 116 ? -9.062 14.633 4.734 1 97.25 116 SER B N 1
ATOM 2728 C CA . SER B 1 116 ? -9.344 15.961 5.262 1 97.25 116 SER B CA 1
ATOM 2729 C C . SER B 1 116 ? -9.859 16.891 4.168 1 97.25 116 SER B C 1
ATOM 2731 O O . SER B 1 116 ? -9.445 16.781 3.012 1 97.25 116 SER B O 1
ATOM 2733 N N . GLU B 1 117 ? -10.711 17.797 4.547 1 97.81 117 GLU B N 1
ATOM 2734 C CA . GLU B 1 117 ? -11.211 18.781 3.586 1 97.81 117 GLU B CA 1
ATOM 2735 C C . GLU B 1 117 ? -10.078 19.688 3.088 1 97.81 117 GLU B C 1
ATOM 2737 O O . GLU B 1 117 ? -10.039 20.031 1.907 1 97.81 117 GLU B O 1
ATOM 2742 N N . THR B 1 118 ? -9.195 20.047 3.99 1 98.62 118 THR B N 1
ATOM 2743 C CA . THR B 1 118 ? -8.094 20.938 3.68 1 98.62 118 THR B CA 1
ATOM 2744 C C . THR B 1 118 ? -6.77 20.359 4.18 1 98.62 118 THR B C 1
ATOM 2746 O O . THR B 1 118 ? -6.699 19.828 5.289 1 98.62 118 THR B O 1
ATOM 2749 N N . LEU B 1 119 ? -5.777 20.406 3.348 1 98.88 119 LEU B N 1
ATOM 2750 C CA . LEU B 1 119 ? -4.402 20.172 3.775 1 98.88 119 LEU B CA 1
ATOM 2751 C C . LEU B 1 119 ? -3.66 21.484 3.953 1 98.88 119 LEU B C 1
ATOM 2753 O O . LEU B 1 119 ? -3.43 22.219 2.98 1 98.88 119 LEU B O 1
ATOM 2757 N N . LEU B 1 120 ? -3.334 21.781 5.176 1 98.94 120 LEU B N 1
ATOM 2758 C CA . LEU B 1 120 ? -2.635 23.016 5.523 1 98.94 120 LEU B CA 1
ATOM 2759 C C . LEU B 1 120 ? -1.155 22.75 5.773 1 98.94 120 LEU B C 1
ATOM 2761 O O . LEU B 1 120 ? -0.794 22.125 6.773 1 98.94 120 LEU B O 1
ATOM 2765 N N . ILE B 1 121 ? -0.354 23.297 4.891 1 98.94 121 ILE B N 1
ATOM 2766 C CA . ILE B 1 121 ? 1.089 23.109 4.992 1 98.94 121 ILE B CA 1
ATOM 2767 C C . ILE B 1 121 ? 1.729 24.359 5.609 1 98.94 121 ILE B C 1
ATOM 2769 O O . ILE B 1 121 ? 1.431 25.484 5.203 1 98.94 121 ILE B O 1
ATOM 2773 N N . ILE B 1 122 ? 2.568 24.125 6.578 1 98.88 122 ILE B N 1
ATOM 2774 C CA . ILE B 1 122 ? 3.346 25.188 7.207 1 98.88 122 ILE B CA 1
ATOM 2775 C C . ILE B 1 122 ? 4.836 24.953 6.969 1 98.88 122 ILE B C 1
ATOM 2777 O O . ILE B 1 122 ? 5.344 23.859 7.23 1 98.88 122 ILE B O 1
ATOM 2781 N N . ALA B 1 123 ? 5.523 26 6.496 1 98.25 123 ALA B N 1
ATOM 2782 C CA . ALA B 1 123 ? 6.883 25.734 6.043 1 98.25 123 ALA B CA 1
ATOM 2783 C C . ALA B 1 123 ? 7.777 26.953 6.203 1 98.25 123 ALA B C 1
ATOM 2785 O O . ALA B 1 123 ? 7.32 28.094 6.023 1 98.25 123 ALA B O 1
ATOM 2786 N N . ASP B 1 124 ? 9.016 26.688 6.52 1 97.81 124 ASP B N 1
ATOM 2787 C CA . ASP B 1 124 ? 10.016 27.75 6.453 1 97.81 124 ASP B CA 1
ATOM 2788 C C . ASP B 1 124 ? 10.469 27.984 5.012 1 97.81 124 ASP B C 1
ATOM 2790 O O . ASP B 1 124 ? 10.07 27.25 4.102 1 97.81 124 ASP B O 1
ATOM 2794 N N . GLU B 1 125 ? 11.344 28.906 4.828 1 96.56 125 GLU B N 1
ATOM 2795 C CA . GLU B 1 125 ? 11.68 29.391 3.494 1 96.56 125 GLU B CA 1
ATOM 2796 C C . GLU B 1 125 ? 12.508 28.359 2.725 1 96.56 125 GLU B C 1
ATOM 2798 O O . GLU B 1 125 ? 12.586 28.406 1.495 1 96.56 125 GLU B O 1
ATOM 2803 N N . THR B 1 126 ? 13.102 27.375 3.395 1 96.94 126 THR B N 1
ATOM 2804 C CA . THR B 1 126 ? 14.023 26.438 2.74 1 96.94 126 THR B CA 1
ATOM 2805 C C . THR B 1 126 ? 13.25 25.375 1.97 1 96.94 126 THR B C 1
ATOM 2807 O O . THR B 1 126 ? 13.836 24.625 1.188 1 96.94 126 THR B O 1
ATOM 2810 N N . LYS B 1 127 ? 11.914 25.312 2.141 1 97.94 127 LYS B N 1
ATOM 2811 C CA . LYS B 1 127 ? 11.133 24.203 1.613 1 97.94 127 LYS B CA 1
ATOM 2812 C C . LYS B 1 127 ? 10.625 24.5 0.208 1 97.94 127 LYS B C 1
ATOM 2814 O O . LYS B 1 127 ? 10.133 23.609 -0.486 1 97.94 127 LYS B O 1
ATOM 2819 N N . ILE B 1 128 ? 10.734 25.766 -0.228 1 97.62 128 ILE B N 1
ATOM 2820 C CA . ILE B 1 128 ? 10.195 26.172 -1.521 1 97.62 128 ILE B CA 1
ATOM 2821 C C . ILE B 1 128 ? 11.195 25.844 -2.627 1 97.62 128 ILE B C 1
ATOM 2823 O O . ILE B 1 128 ? 12.375 26.188 -2.535 1 97.62 128 ILE B O 1
ATOM 2827 N N . VAL B 1 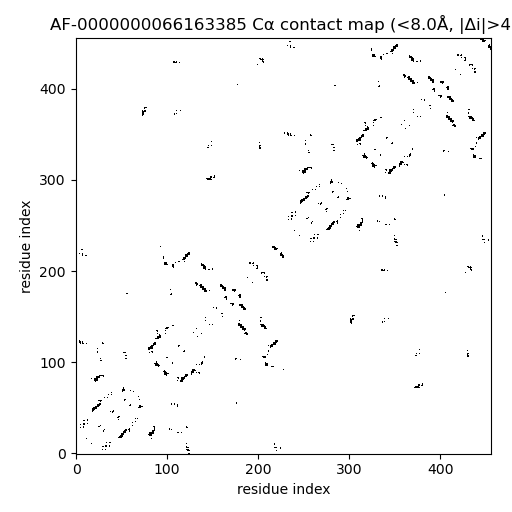129 ? 10.711 25.156 -3.627 1 97.5 129 VAL B N 1
ATOM 2828 C CA . VAL B 1 129 ? 11.57 24.797 -4.754 1 97.5 129 VAL B CA 1
ATOM 2829 C C . VAL B 1 129 ? 10.859 25.109 -6.066 1 97.5 129 VAL B C 1
ATOM 2831 O O . VAL B 1 129 ? 9.648 25.312 -6.086 1 97.5 129 VAL B O 1
ATOM 2834 N N . LYS B 1 130 ? 11.617 25.109 -7.148 1 95.69 130 LYS B N 1
ATOM 2835 C CA . LYS B 1 130 ? 11.055 25.344 -8.477 1 95.69 130 LYS B CA 1
ATOM 2836 C C . LYS B 1 130 ? 10.672 24.016 -9.141 1 95.69 130 LYS B C 1
ATOM 2838 O O . LYS B 1 130 ? 9.852 24 -10.062 1 95.69 130 LYS B O 1
ATOM 2843 N N . LYS B 1 131 ? 11.391 23.031 -8.68 1 95.81 131 LYS B N 1
ATOM 2844 C CA . LYS B 1 131 ? 11.141 21.672 -9.164 1 95.81 131 LYS B CA 1
ATOM 2845 C C . LYS B 1 131 ? 11.242 20.656 -8.031 1 95.81 131 LYS B C 1
ATOM 2847 O O . LYS B 1 131 ? 12.211 20.672 -7.266 1 95.81 131 LYS B O 1
ATOM 2852 N N . LEU B 1 132 ? 10.242 19.797 -7.949 1 98.19 132 LEU B N 1
ATOM 2853 C CA . LEU B 1 132 ? 10.305 18.797 -6.898 1 98.19 132 LEU B CA 1
ATOM 2854 C C . LEU B 1 132 ? 11.461 17.828 -7.133 1 98.19 132 LEU B C 1
ATOM 2856 O O . LEU B 1 132 ? 11.727 17.438 -8.273 1 98.19 132 LEU B O 1
ATOM 2860 N N . GLY B 1 133 ? 12.039 17.375 -6.082 1 97.62 133 GLY B N 1
ATOM 2861 C CA . GLY B 1 133 ? 13.133 16.422 -6.152 1 97.62 133 GLY B CA 1
ATOM 2862 C C . GLY B 1 133 ? 14.492 17.078 -6.301 1 97.62 133 GLY B C 1
ATOM 2863 O O . GLY B 1 133 ? 15.492 16.406 -6.535 1 97.62 133 GLY B O 1
ATOM 2864 N N . THR B 1 134 ? 14.531 18.406 -6.211 1 96.25 134 THR B N 1
ATOM 2865 C CA . THR B 1 134 ? 15.781 19.125 -6.391 1 96.25 134 THR B CA 1
ATOM 2866 C C . THR B 1 134 ? 16.672 19 -5.156 1 96.25 134 THR B C 1
ATOM 2868 O O . THR B 1 134 ? 17.891 18.875 -5.27 1 96.25 134 THR B O 1
ATOM 2871 N N . LYS B 1 135 ? 16.125 19.062 -4 1 96.75 135 LYS B N 1
ATOM 2872 C CA . LYS B 1 135 ? 16.906 19.078 -2.766 1 96.75 135 LYS B CA 1
ATOM 2873 C C . LYS B 1 135 ? 16.781 17.75 -2.018 1 96.75 135 LYS B C 1
ATOM 2875 O O . LYS B 1 135 ? 17.688 17.359 -1.281 1 96.75 135 LYS B O 1
ATOM 2880 N N . MET B 1 136 ? 15.672 17.125 -2.172 1 97.56 136 MET B N 1
ATOM 2881 C CA . MET B 1 136 ? 15.359 15.93 -1.404 1 97.56 136 MET B CA 1
ATOM 2882 C C . MET B 1 136 ? 15 14.766 -2.33 1 97.56 136 MET B C 1
ATOM 2884 O O . MET B 1 136 ? 14.422 14.977 -3.4 1 97.56 136 MET B O 1
ATOM 2888 N N . PRO B 1 137 ? 15.375 13.523 -1.908 1 98.5 137 PRO B N 1
ATOM 2889 C CA . PRO B 1 137 ? 14.828 12.375 -2.639 1 98.5 137 PRO B CA 1
ATOM 2890 C C . PRO B 1 137 ? 13.336 12.188 -2.395 1 98.5 137 PRO B C 1
ATOM 2892 O O . PRO B 1 137 ? 12.758 12.82 -1.509 1 98.5 137 PRO B O 1
ATOM 2895 N N . ILE B 1 138 ? 12.734 11.438 -3.193 1 98.62 138 ILE B N 1
ATOM 2896 C CA . ILE B 1 138 ? 11.336 11.055 -3.01 1 98.62 138 ILE B CA 1
ATOM 2897 C C . ILE B 1 138 ? 11.266 9.758 -2.199 1 98.62 138 ILE B C 1
ATOM 2899 O O . ILE B 1 138 ? 11.734 8.711 -2.646 1 98.62 138 ILE B O 1
ATOM 2903 N N . PRO B 1 139 ? 10.672 9.812 -1.037 1 98.75 139 PRO B N 1
ATOM 2904 C CA . PRO B 1 139 ? 10.547 8.578 -0.254 1 98.75 139 PRO B CA 1
ATOM 2905 C C . PRO B 1 139 ? 9.438 7.664 -0.765 1 98.75 139 PRO B C 1
ATOM 2907 O O . PRO B 1 139 ? 8.352 8.141 -1.106 1 98.75 139 PRO B O 1
ATOM 2910 N N . ILE B 1 140 ? 9.719 6.426 -0.828 1 98.81 140 ILE B N 1
ATOM 2911 C CA . ILE B 1 140 ? 8.758 5.391 -1.18 1 98.81 140 ILE B CA 1
ATOM 2912 C C . ILE B 1 140 ? 8.688 4.344 -0.068 1 98.81 140 ILE B C 1
ATOM 2914 O O . ILE B 1 140 ? 9.703 3.73 0.275 1 98.81 140 ILE B O 1
ATOM 2918 N N . GLU B 1 141 ? 7.52 4.246 0.536 1 98.88 141 GLU B N 1
ATOM 2919 C CA . GLU B 1 141 ? 7.309 3.197 1.53 1 98.88 141 GLU B CA 1
ATOM 2920 C C . GLU B 1 141 ? 6.977 1.865 0.865 1 98.88 141 GLU B C 1
ATOM 2922 O O . GLU B 1 141 ? 6.094 1.796 0.007 1 98.88 141 GLU B O 1
ATOM 2927 N N . VAL B 1 142 ? 7.711 0.806 1.257 1 98.38 142 VAL B N 1
ATOM 2928 C CA . VAL B 1 142 ? 7.602 -0.479 0.573 1 98.38 142 VAL B CA 1
ATOM 2929 C C . VAL B 1 142 ? 7.43 -1.598 1.598 1 98.38 142 VAL B C 1
ATOM 2931 O O . VAL B 1 142 ? 7.961 -1.517 2.709 1 98.38 142 VAL B O 1
ATOM 2934 N N . ALA B 1 143 ? 6.672 -2.643 1.219 1 98 143 ALA B N 1
ATOM 2935 C CA . ALA B 1 143 ? 6.625 -3.848 2.043 1 98 143 ALA B CA 1
ATOM 2936 C C . ALA B 1 143 ? 8.008 -4.469 2.188 1 98 143 ALA B C 1
ATOM 2938 O O . ALA B 1 143 ? 8.734 -4.625 1.199 1 98 143 ALA B O 1
ATOM 2939 N N . PRO B 1 144 ? 8.359 -4.867 3.404 1 96.31 144 PRO B N 1
ATOM 2940 C CA . PRO B 1 144 ? 9.711 -5.387 3.613 1 96.31 144 PRO B CA 1
ATOM 2941 C C . PRO B 1 144 ? 10.039 -6.574 2.707 1 96.31 144 PRO B C 1
ATOM 2943 O O . PRO B 1 144 ? 11.133 -6.656 2.156 1 96.31 144 PRO B O 1
ATOM 2946 N N . ASN B 1 145 ? 9.055 -7.406 2.455 1 94.88 145 ASN B N 1
ATOM 2947 C CA . ASN B 1 145 ? 9.289 -8.602 1.656 1 94.88 145 ASN B CA 1
ATOM 2948 C C . ASN B 1 145 ? 9.312 -8.289 0.164 1 94.88 145 ASN B C 1
ATOM 2950 O O . ASN B 1 145 ? 9.617 -9.156 -0.656 1 94.88 145 ASN B O 1
ATOM 2954 N N . ALA B 1 146 ? 9.062 -7.07 -0.197 1 96.5 146 ALA B N 1
ATOM 2955 C CA . ALA B 1 146 ? 9.016 -6.688 -1.605 1 96.5 146 ALA B CA 1
ATOM 2956 C C . ALA B 1 146 ? 10.227 -5.832 -1.979 1 96.5 146 ALA B C 1
ATOM 2958 O O . ALA B 1 146 ? 10.383 -5.449 -3.141 1 96.5 146 ALA B O 1
ATOM 2959 N N . VAL B 1 147 ? 11.07 -5.527 -1.028 1 95.44 147 VAL B N 1
ATOM 2960 C CA . VAL B 1 147 ? 12.102 -4.508 -1.201 1 95.44 147 VAL B CA 1
ATOM 2961 C C . VAL B 1 147 ? 13.016 -4.891 -2.359 1 95.44 147 VAL B C 1
ATOM 2963 O O . VAL B 1 147 ? 13.359 -4.051 -3.195 1 95.44 147 VAL B O 1
ATOM 2966 N N . GLY B 1 148 ? 13.453 -6.191 -2.416 1 94.62 148 GLY B N 1
ATOM 2967 C CA . GLY B 1 148 ? 14.312 -6.629 -3.502 1 94.62 148 GLY B CA 1
ATOM 2968 C C . GLY B 1 148 ? 13.688 -6.461 -4.871 1 94.62 148 GLY B C 1
ATOM 2969 O O . GLY B 1 148 ? 14.352 -6.016 -5.812 1 94.62 148 GLY B O 1
ATOM 2970 N N . PHE B 1 149 ? 12.422 -6.758 -5.004 1 95.5 149 PHE B N 1
ATOM 2971 C CA . PHE B 1 149 ? 11.695 -6.648 -6.262 1 95.5 149 PHE B CA 1
ATOM 2972 C C . PHE B 1 149 ? 11.562 -5.188 -6.684 1 95.5 149 PHE B C 1
ATOM 2974 O O . PHE B 1 149 ? 11.781 -4.855 -7.852 1 95.5 149 PHE B O 1
ATOM 2981 N N . ILE B 1 150 ? 11.227 -4.32 -5.75 1 96.31 150 ILE B N 1
ATOM 2982 C CA . ILE B 1 150 ? 11.016 -2.906 -6.047 1 96.31 150 ILE B CA 1
ATOM 2983 C C . ILE B 1 150 ? 12.336 -2.258 -6.43 1 96.31 150 ILE B C 1
ATOM 2985 O O . ILE B 1 150 ? 12.406 -1.495 -7.398 1 96.31 150 ILE B O 1
ATOM 2989 N N . MET B 1 151 ? 13.398 -2.596 -5.691 1 95.25 151 MET B N 1
ATOM 2990 C CA . MET B 1 151 ? 14.711 -2.049 -6.008 1 95.25 151 MET B CA 1
ATOM 2991 C C . MET B 1 151 ? 15.141 -2.451 -7.414 1 95.25 151 MET B C 1
ATOM 2993 O O . MET B 1 151 ? 15.656 -1.626 -8.172 1 95.25 151 MET B O 1
ATOM 2997 N N . THR B 1 152 ? 14.945 -3.688 -7.766 1 94.38 152 THR B N 1
ATOM 2998 C CA . THR B 1 152 ? 15.289 -4.176 -9.102 1 94.38 152 THR B CA 1
ATOM 2999 C C . THR B 1 152 ? 14.547 -3.391 -10.172 1 94.38 152 THR B C 1
ATOM 3001 O O . THR B 1 152 ? 15.148 -2.916 -11.133 1 94.38 152 THR B O 1
ATOM 3004 N N . ARG B 1 153 ? 13.273 -3.197 -10 1 94 153 ARG B N 1
ATOM 3005 C CA . ARG B 1 153 ? 12.438 -2.494 -10.961 1 94 153 ARG B CA 1
ATOM 3006 C C . ARG B 1 153 ? 12.875 -1.043 -11.117 1 94 153 ARG B C 1
ATOM 3008 O O . ARG B 1 153 ? 12.977 -0.534 -12.234 1 94 153 ARG B O 1
ATOM 3015 N N . LEU B 1 154 ? 13.133 -0.359 -10.047 1 95.5 154 LEU B N 1
ATOM 3016 C CA . LEU B 1 154 ? 13.531 1.045 -10.07 1 95.5 154 LEU B CA 1
ATOM 3017 C C . LEU B 1 154 ? 14.914 1.212 -10.688 1 95.5 154 LEU B C 1
ATOM 3019 O O . LEU B 1 154 ? 15.172 2.191 -11.391 1 95.5 154 LEU B O 1
ATOM 3023 N N . GLU B 1 155 ? 15.773 0.263 -10.414 1 94 155 GLU B N 1
ATOM 3024 C CA . GLU B 1 155 ? 17.094 0.301 -11.023 1 94 155 GLU B CA 1
ATOM 3025 C C . GLU B 1 155 ? 17.016 0.119 -12.539 1 94 155 GLU B C 1
ATOM 3027 O O . GLU B 1 155 ? 17.766 0.749 -13.289 1 94 155 GLU B O 1
ATOM 3032 N N . GLU B 1 156 ? 16.141 -0.757 -12.945 1 93.81 156 GLU B N 1
ATOM 3033 C CA . GLU B 1 156 ? 15.922 -0.953 -14.375 1 93.81 156 GLU B CA 1
ATOM 3034 C C . GLU B 1 156 ? 15.469 0.34 -15.047 1 93.81 156 GLU B C 1
ATOM 3036 O O . GLU B 1 156 ? 15.672 0.525 -16.25 1 93.81 156 GLU B O 1
ATOM 3041 N N . MET B 1 157 ? 14.875 1.212 -14.312 1 94.75 157 MET B N 1
ATOM 3042 C CA . MET B 1 157 ? 14.438 2.514 -14.812 1 94.75 157 MET B CA 1
ATOM 3043 C C . MET B 1 157 ? 15.57 3.533 -14.727 1 94.75 157 MET B C 1
ATOM 3045 O O . MET B 1 157 ? 15.359 4.719 -14.992 1 94.75 157 MET B O 1
ATOM 3049 N N . ASN B 1 158 ? 16.703 3.143 -14.312 1 96.38 158 ASN B N 1
ATOM 3050 C CA . ASN B 1 158 ? 17.906 3.963 -14.188 1 96.38 158 ASN B CA 1
ATOM 3051 C C . ASN B 1 158 ? 17.734 5.039 -13.117 1 96.38 158 ASN B C 1
ATOM 3053 O O . ASN B 1 158 ? 18.203 6.168 -13.289 1 96.38 158 ASN B O 1
ATOM 3057 N N . LEU B 1 159 ? 17.047 4.684 -12.086 1 96.88 159 LEU B N 1
ATOM 3058 C CA . LEU B 1 159 ? 16.891 5.594 -10.953 1 96.88 159 LEU B CA 1
ATOM 3059 C C . LEU B 1 159 ? 17.922 5.297 -9.867 1 96.88 159 LEU B C 1
ATOM 3061 O O . LEU B 1 159 ? 18.344 4.148 -9.711 1 96.88 159 LEU B O 1
ATOM 3065 N N . ASP B 1 160 ? 18.328 6.34 -9.234 1 97.19 160 ASP B N 1
ATOM 3066 C CA . ASP B 1 160 ? 19.219 6.219 -8.086 1 97.19 160 ASP B CA 1
ATOM 3067 C C . ASP B 1 160 ? 18.422 5.973 -6.801 1 97.19 160 ASP B C 1
ATOM 3069 O O . ASP B 1 160 ? 17.719 6.859 -6.32 1 97.19 160 ASP B O 1
ATOM 3073 N N . ILE B 1 161 ? 18.625 4.719 -6.238 1 96.75 161 ILE B N 1
ATOM 3074 C CA . ILE B 1 161 ? 17.812 4.27 -5.121 1 96.75 161 ILE B CA 1
ATOM 3075 C C . ILE B 1 161 ? 18.703 3.92 -3.932 1 96.75 161 ILE B C 1
ATOM 3077 O O . ILE B 1 161 ? 19.766 3.33 -4.098 1 96.75 161 ILE B O 1
ATOM 3081 N N . THR B 1 162 ? 18.203 4.328 -2.746 1 97.12 162 THR B N 1
ATOM 3082 C CA . THR B 1 162 ? 18.891 3.961 -1.51 1 97.12 162 THR B CA 1
ATOM 3083 C C . THR B 1 162 ? 17.891 3.48 -0.462 1 97.12 162 THR B C 1
ATOM 3085 O O . THR B 1 162 ? 16.859 4.129 -0.233 1 97.12 162 THR B O 1
ATOM 3088 N N . LEU B 1 163 ? 18.141 2.27 0.07 1 96.81 163 LEU B N 1
ATOM 3089 C CA . LEU B 1 163 ? 17.391 1.836 1.243 1 96.81 163 LEU B CA 1
ATOM 3090 C C . LEU B 1 163 ? 17.734 2.693 2.457 1 96.81 163 LEU B C 1
ATOM 3092 O O . LEU B 1 163 ? 18.906 2.793 2.84 1 96.81 163 LEU B O 1
ATOM 3096 N N . ARG B 1 164 ? 16.703 3.389 3.016 1 98.19 164 ARG B N 1
ATOM 3097 C CA . ARG B 1 164 ? 16.969 4.277 4.141 1 98.19 164 ARG B CA 1
ATOM 3098 C C . ARG B 1 164 ? 17.391 3.488 5.375 1 98.19 164 ARG B C 1
ATOM 3100 O O . ARG B 1 164 ? 16.688 2.594 5.824 1 98.19 164 ARG B O 1
ATOM 3107 N N . ILE B 1 165 ? 18.5 3.848 5.906 1 96.56 165 ILE B N 1
ATOM 3108 C CA . ILE B 1 165 ? 19.062 3.154 7.059 1 96.56 165 ILE B CA 1
ATOM 3109 C C . ILE B 1 165 ? 18.875 4.004 8.312 1 96.56 165 ILE B C 1
ATOM 3111 O O . ILE B 1 165 ? 18.812 5.23 8.234 1 96.56 165 ILE B O 1
ATOM 3115 N N . CYS B 1 166 ? 18.688 3.287 9.375 1 92.56 166 CYS B N 1
ATOM 3116 C CA . CYS B 1 166 ? 18.562 3.945 10.672 1 92.56 166 CYS B CA 1
ATOM 3117 C C . CYS B 1 166 ? 19.922 4.191 11.297 1 92.56 166 CYS B C 1
ATOM 3119 O O . CYS B 1 166 ? 20.781 3.299 11.312 1 92.56 166 CYS B O 1
ATOM 3121 N N . ASN B 1 167 ? 20.109 5.406 11.758 1 92.06 167 ASN B N 1
ATOM 3122 C CA . ASN B 1 167 ? 21.391 5.719 12.367 1 92.06 167 ASN B CA 1
ATOM 3123 C C . ASN B 1 167 ? 21.484 5.195 13.797 1 92.06 167 ASN B C 1
ATOM 3125 O O . ASN B 1 167 ? 22.562 4.926 14.305 1 92.06 167 ASN B O 1
ATOM 3129 N N . GLU B 1 168 ? 20.359 5.09 14.414 1 92.31 168 GLU B N 1
ATOM 3130 C CA . GLU B 1 168 ? 20.328 4.727 15.828 1 92.31 168 GLU B CA 1
ATOM 3131 C C . GLU B 1 168 ? 20.297 3.209 16 1 92.31 168 GLU B C 1
ATOM 3133 O O . GLU B 1 168 ? 20.531 2.703 17.109 1 92.31 168 GLU B O 1
ATOM 3138 N N . LYS B 1 169 ? 20.094 2.387 14.93 1 90.44 169 LYS B N 1
ATOM 3139 C CA . LYS B 1 169 ? 20.188 0.929 14.914 1 90.44 169 LYS B CA 1
ATOM 3140 C C . LYS B 1 169 ? 20.75 0.427 13.586 1 90.44 169 LYS B C 1
ATOM 3142 O O . LYS B 1 169 ? 20.703 1.142 12.586 1 90.44 169 LYS B O 1
ATOM 3147 N N . LYS B 1 170 ? 21.234 -0.747 13.602 1 93.44 170 LYS B N 1
ATOM 3148 C CA . LYS B 1 170 ? 21.719 -1.342 12.359 1 93.44 170 LYS B CA 1
ATOM 3149 C C . LYS B 1 170 ? 20.562 -1.82 11.484 1 93.44 170 LYS B C 1
ATOM 3151 O O . LYS B 1 170 ? 19.578 -2.375 11.992 1 93.44 170 LYS B O 1
ATOM 3156 N N . GLY B 1 171 ? 20.734 -1.418 10.164 1 93.81 171 GLY B N 1
ATOM 3157 C CA . GLY B 1 171 ? 19.734 -1.891 9.219 1 93.81 171 GLY B CA 1
ATOM 3158 C C . GLY B 1 171 ? 18.75 -0.81 8.781 1 93.81 171 GLY B C 1
ATOM 3159 O O . GLY B 1 171 ? 18.953 0.369 9.086 1 93.81 171 GLY B O 1
ATOM 3160 N N . PRO B 1 172 ? 17.734 -1.234 8.117 1 95.38 172 PRO B N 1
ATOM 3161 C CA . PRO B 1 172 ? 16.781 -0.266 7.57 1 95.38 172 PRO B CA 1
ATOM 3162 C C . PRO B 1 172 ? 15.914 0.383 8.656 1 95.38 172 PRO B C 1
ATOM 3164 O O . PRO B 1 172 ? 15.688 -0.217 9.703 1 95.38 172 PRO B O 1
ATOM 3167 N N . ILE B 1 173 ? 15.5 1.578 8.406 1 96.06 173 ILE B N 1
ATOM 3168 C CA . ILE B 1 173 ? 14.461 2.174 9.242 1 96.06 173 ILE B CA 1
ATOM 3169 C C . ILE B 1 173 ? 13.172 1.366 9.117 1 96.06 173 ILE B C 1
ATOM 3171 O O . ILE B 1 173 ? 12.891 0.794 8.062 1 96.06 173 ILE B O 1
ATOM 3175 N N . ILE B 1 174 ? 12.422 1.273 10.18 1 97.31 174 ILE B N 1
ATOM 3176 C CA . ILE B 1 174 ? 11.094 0.665 10.195 1 97.31 174 ILE B CA 1
ATOM 3177 C C . ILE B 1 174 ? 10.039 1.729 10.492 1 97.31 174 ILE B C 1
ATOM 3179 O O . ILE B 1 174 ? 10.109 2.418 11.516 1 97.31 174 ILE B O 1
ATOM 3183 N N . THR B 1 175 ? 9.117 1.919 9.586 1 97.94 175 THR B N 1
ATOM 3184 C CA . THR B 1 175 ? 8.086 2.934 9.75 1 97.94 175 THR B CA 1
ATOM 3185 C C . THR B 1 175 ? 7.086 2.514 10.828 1 97.94 175 THR B C 1
ATOM 3187 O O . THR B 1 175 ? 7.125 1.38 11.312 1 97.94 175 THR B O 1
ATOM 3190 N N . ASP B 1 176 ? 6.176 3.408 11.172 1 96.94 176 ASP B N 1
ATOM 3191 C CA . ASP B 1 176 ? 5.125 3.121 12.141 1 96.94 176 ASP B CA 1
ATOM 3192 C C . ASP B 1 176 ? 4.215 1.998 11.648 1 96.94 176 ASP B C 1
ATOM 3194 O O . ASP B 1 176 ? 3.459 1.416 12.43 1 96.94 176 ASP B O 1
ATOM 3198 N N . ASN B 1 177 ? 4.293 1.669 10.391 1 96.88 177 ASN B N 1
ATOM 3199 C CA . ASN B 1 177 ? 3.473 0.619 9.789 1 96.88 177 ASN B CA 1
ATOM 3200 C C . ASN B 1 177 ? 4.293 -0.638 9.516 1 96.88 177 ASN B C 1
ATOM 3202 O O . ASN B 1 177 ? 3.855 -1.515 8.766 1 96.88 177 ASN B O 1
ATOM 3206 N N . ASN B 1 178 ? 5.535 -0.67 10.062 1 97.12 178 ASN B N 1
ATOM 3207 C CA . ASN B 1 178 ? 6.43 -1.821 10 1 97.12 178 ASN B CA 1
ATOM 3208 C C . ASN B 1 178 ? 6.938 -2.053 8.578 1 97.12 178 ASN B C 1
ATOM 3210 O O . ASN B 1 178 ? 7.125 -3.195 8.156 1 97.12 178 ASN B O 1
ATOM 3214 N N . ASN B 1 179 ? 7.09 -1.011 7.859 1 98.19 179 ASN B N 1
ATOM 3215 C CA . ASN B 1 179 ? 7.574 -1.082 6.484 1 98.19 179 ASN B CA 1
ATOM 3216 C C . ASN B 1 179 ? 8.953 -0.448 6.34 1 98.19 179 ASN B C 1
ATOM 3218 O O . ASN B 1 179 ? 9.508 0.063 7.312 1 98.19 179 ASN B O 1
ATOM 3222 N N . TYR B 1 180 ? 9.539 -0.574 5.137 1 98 180 TYR B N 1
ATOM 3223 C CA . TYR B 1 180 ? 10.805 0.055 4.797 1 98 180 TYR B CA 1
ATOM 3224 C C . TYR B 1 180 ? 10.594 1.267 3.898 1 98 180 TYR B C 1
ATOM 3226 O O . TYR B 1 180 ? 9.492 1.484 3.391 1 98 180 TYR B O 1
ATOM 3234 N N . ILE B 1 181 ? 11.641 2.072 3.764 1 98.69 181 ILE B N 1
ATOM 3235 C CA . ILE B 1 181 ? 11.578 3.24 2.891 1 98.69 181 ILE B CA 1
ATOM 3236 C C . ILE B 1 181 ? 12.742 3.207 1.9 1 98.69 181 ILE B C 1
ATOM 3238 O O . ILE B 1 181 ? 13.891 2.979 2.287 1 98.69 181 ILE B O 1
ATOM 3242 N N . LEU B 1 182 ? 12.461 3.35 0.649 1 98.44 182 LEU B N 1
ATOM 3243 C CA . LEU B 1 182 ? 13.438 3.635 -0.391 1 98.44 182 LEU B CA 1
ATOM 3244 C C . LEU B 1 182 ? 13.453 5.121 -0.733 1 98.44 182 LEU B C 1
ATOM 3246 O O . LEU B 1 182 ? 12.398 5.715 -0.98 1 98.44 182 LEU B O 1
ATOM 3250 N N . ASP B 1 183 ? 14.641 5.738 -0.696 1 98.75 183 ASP B N 1
ATOM 3251 C CA . ASP B 1 183 ? 14.812 7.109 -1.163 1 98.75 183 ASP B CA 1
ATOM 3252 C C . ASP B 1 183 ? 15.273 7.141 -2.619 1 98.75 183 ASP B C 1
ATOM 3254 O O . ASP B 1 183 ? 16.312 6.578 -2.959 1 98.75 183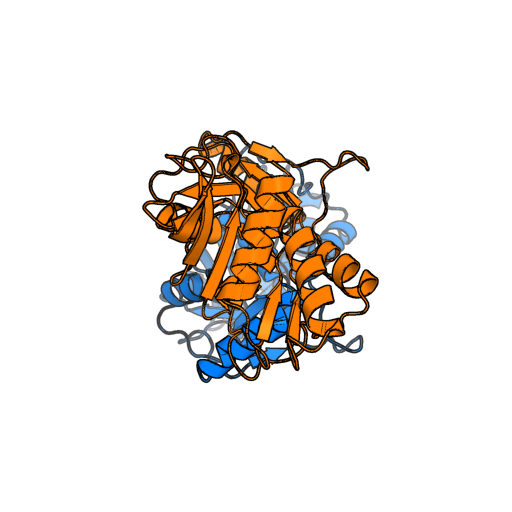 ASP B O 1
ATOM 3258 N N . VAL B 1 184 ? 14.477 7.785 -3.443 1 98.62 184 VAL B N 1
ATOM 3259 C CA . VAL B 1 184 ? 14.719 7.789 -4.883 1 98.62 184 VAL B CA 1
ATOM 3260 C C . VAL B 1 184 ? 15.086 9.203 -5.34 1 98.62 184 VAL B C 1
ATOM 3262 O O . VAL B 1 184 ? 14.281 10.125 -5.199 1 98.62 184 VAL B O 1
ATOM 3265 N N . LYS B 1 185 ? 16.219 9.375 -5.891 1 98 185 LYS B N 1
ATOM 3266 C CA . LYS B 1 185 ? 16.625 10.664 -6.445 1 98 185 LYS B CA 1
ATOM 3267 C C . LYS B 1 185 ? 16.078 10.844 -7.859 1 98 185 LYS B C 1
ATOM 3269 O O . LYS B 1 185 ? 16.438 10.102 -8.766 1 98 185 LYS B O 1
ATOM 3274 N N . MET B 1 186 ? 15.211 11.828 -7.996 1 96.25 186 MET B N 1
ATOM 3275 C CA . MET B 1 186 ? 14.68 12.125 -9.328 1 96.25 186 MET B CA 1
ATOM 3276 C C . MET B 1 186 ? 14.031 13.508 -9.352 1 96.25 186 MET B C 1
ATOM 3278 O O . MET B 1 186 ? 13.484 13.953 -8.344 1 96.25 186 MET B O 1
ATOM 3282 N N . HIS B 1 187 ? 14.102 14.141 -10.477 1 94.62 187 HIS B N 1
ATOM 3283 C CA . HIS B 1 187 ? 13.344 15.359 -10.711 1 94.62 187 HIS B CA 1
ATOM 3284 C C . HIS B 1 187 ? 11.93 15.039 -11.203 1 94.62 187 HIS B C 1
ATOM 3286 O O . HIS B 1 187 ? 11.75 14.188 -12.078 1 94.62 187 HIS B O 1
ATOM 3292 N N . VAL B 1 188 ? 10.984 15.719 -10.617 1 96 188 VAL B N 1
ATOM 3293 C CA . VAL B 1 188 ? 9.594 15.414 -10.93 1 96 188 VAL B CA 1
ATOM 3294 C C . VAL B 1 188 ? 8.969 16.578 -11.688 1 96 188 VAL B C 1
ATOM 3296 O O . VAL B 1 188 ? 8.734 17.641 -11.109 1 96 188 VAL B O 1
ATOM 3299 N N . GLU B 1 189 ? 8.68 16.375 -12.938 1 93.25 189 GLU B N 1
ATOM 3300 C CA . GLU B 1 189 ? 8.031 17.406 -13.758 1 93.25 189 GLU B CA 1
ATOM 3301 C C . GLU B 1 189 ? 6.512 17.312 -13.648 1 93.25 189 GLU B C 1
ATOM 3303 O O . GLU B 1 189 ? 5.828 18.344 -13.609 1 93.25 189 GLU B O 1
ATOM 3308 N N . ASN B 1 190 ? 5.996 16.125 -13.594 1 96.94 190 ASN B N 1
ATOM 3309 C CA . ASN B 1 190 ? 4.57 15.836 -13.469 1 96.94 190 ASN B CA 1
ATOM 3310 C C . ASN B 1 190 ? 4.25 15.148 -12.148 1 96.94 190 ASN B C 1
ATOM 3312 O O . ASN B 1 190 ? 4.102 13.93 -12.102 1 96.94 190 ASN B O 1
ATOM 3316 N N . PRO B 1 191 ? 4.07 15.969 -11.086 1 97.88 191 PRO B N 1
ATOM 3317 C CA . PRO B 1 191 ? 3.91 15.383 -9.75 1 97.88 191 PRO B CA 1
ATOM 3318 C C . PRO B 1 191 ? 2.709 14.445 -9.656 1 97.88 191 PRO B C 1
ATOM 3320 O O . PRO B 1 191 ? 2.814 13.352 -9.094 1 97.88 191 PRO B O 1
ATOM 3323 N N . GLU B 1 192 ? 1.587 14.82 -10.266 1 97.5 192 GLU B N 1
ATOM 3324 C CA . GLU B 1 192 ? 0.384 14 -10.188 1 97.5 192 GLU B CA 1
ATOM 3325 C C . GLU B 1 192 ? 0.575 12.672 -10.906 1 97.5 192 GLU B C 1
ATOM 3327 O O . GLU B 1 192 ? 0.239 11.609 -10.375 1 97.5 192 GLU B O 1
ATOM 3332 N N . GLY B 1 193 ? 1.09 12.75 -12.133 1 97.94 193 GLY B N 1
ATOM 3333 C CA . GLY B 1 193 ? 1.346 11.539 -12.891 1 97.94 193 GLY B CA 1
ATOM 3334 C C . GLY B 1 193 ? 2.355 10.625 -12.234 1 97.94 193 GLY B C 1
ATOM 3335 O O . GLY B 1 193 ? 2.17 9.406 -12.195 1 97.94 193 GLY B O 1
ATOM 3336 N N . THR B 1 194 ? 3.406 11.188 -11.688 1 97.81 194 THR B N 1
ATOM 3337 C CA . THR B 1 194 ? 4.453 10.422 -11.016 1 97.81 194 THR B CA 1
ATOM 3338 C C . THR B 1 194 ? 3.908 9.734 -9.766 1 97.81 194 THR B C 1
ATOM 3340 O O . THR B 1 194 ? 4.203 8.562 -9.523 1 97.81 194 THR B O 1
ATOM 3343 N N . GLU B 1 195 ? 3.115 10.422 -9 1 98.06 195 GLU B N 1
ATOM 3344 C CA . GLU B 1 195 ? 2.467 9.883 -7.809 1 98.06 195 GLU B CA 1
ATOM 3345 C C . GLU B 1 195 ? 1.659 8.633 -8.141 1 98.06 195 GLU B C 1
ATOM 3347 O O . GLU B 1 195 ? 1.851 7.578 -7.527 1 98.06 195 GLU B O 1
ATOM 3352 N N . LYS B 1 196 ? 0.822 8.711 -9.164 1 97.81 196 LYS B N 1
ATOM 3353 C CA . LYS B 1 196 ? -0.059 7.613 -9.539 1 97.81 196 LYS B CA 1
ATOM 3354 C C . LYS B 1 196 ? 0.738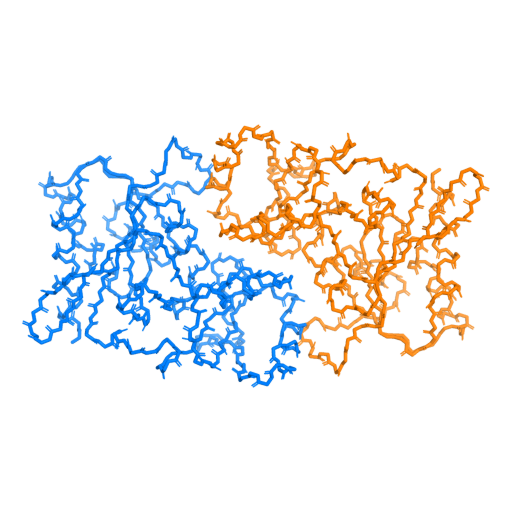 6.445 -10.117 1 97.81 196 LYS B C 1
ATOM 3356 O O . LYS B 1 196 ? 0.468 5.285 -9.797 1 97.81 196 LYS B O 1
ATOM 3361 N N . TYR B 1 197 ? 1.723 6.809 -10.914 1 97.94 197 TYR B N 1
ATOM 3362 C CA . TYR B 1 197 ? 2.525 5.801 -11.594 1 97.94 197 TYR B CA 1
ATOM 3363 C C . TYR B 1 197 ? 3.203 4.875 -10.594 1 97.94 197 TYR B C 1
ATOM 3365 O O . TYR B 1 197 ? 3.051 3.652 -10.664 1 97.94 197 TYR B O 1
ATOM 3373 N N . PHE B 1 198 ? 3.832 5.367 -9.609 1 97.94 198 PHE B N 1
ATOM 3374 C CA . PHE B 1 198 ? 4.602 4.562 -8.672 1 97.94 198 PHE B CA 1
ATOM 3375 C C . PHE B 1 198 ? 3.688 3.885 -7.656 1 97.94 198 PHE B C 1
ATOM 3377 O O . PHE B 1 198 ? 3.938 2.748 -7.246 1 97.94 198 PHE B O 1
ATOM 3384 N N . LYS B 1 199 ? 2.607 4.555 -7.262 1 98.5 199 LYS B N 1
ATOM 3385 C CA . LYS B 1 199 ? 1.683 3.977 -6.289 1 98.5 199 LYS B CA 1
ATOM 3386 C C . LYS B 1 199 ? 1.093 2.666 -6.809 1 98.5 199 LYS B C 1
ATOM 3388 O O . LYS B 1 199 ? 0.785 1.767 -6.023 1 98.5 199 LYS B O 1
ATOM 3393 N N . LEU B 1 200 ? 1.048 2.502 -8.07 1 98 200 LEU B N 1
ATOM 3394 C CA . LEU B 1 200 ? 0.352 1.362 -8.664 1 98 200 LEU B CA 1
ATOM 3395 C C . LEU B 1 200 ? 1.252 0.132 -8.695 1 98 200 LEU B C 1
ATOM 3397 O O . LEU B 1 200 ? 0.788 -0.975 -8.977 1 98 200 LEU B O 1
ATOM 3401 N N . PHE B 1 201 ? 2.543 0.291 -8.359 1 97.44 201 PHE B N 1
ATOM 3402 C CA . PHE B 1 201 ? 3.418 -0.873 -8.289 1 97.44 201 PHE B CA 1
ATOM 3403 C C . PHE B 1 201 ? 3.047 -1.759 -7.102 1 97.44 201 PHE B C 1
ATOM 3405 O O . PHE B 1 201 ? 3.033 -1.301 -5.957 1 97.44 201 PHE B O 1
ATOM 3412 N N . PRO B 1 202 ? 2.744 -3.055 -7.383 1 97.81 202 PRO B N 1
ATOM 3413 C CA . PRO B 1 202 ? 2.584 -3.938 -6.227 1 97.81 202 PRO B CA 1
ATOM 3414 C C . PRO B 1 202 ? 3.814 -3.953 -5.32 1 97.81 202 PRO B C 1
ATOM 3416 O O . PRO B 1 202 ? 4.938 -4.105 -5.805 1 97.81 202 PRO B O 1
ATOM 3419 N N . GLY B 1 203 ? 3.6 -3.76 -4.051 1 98.06 203 GLY B N 1
ATOM 3420 C CA . GLY B 1 203 ? 4.699 -3.713 -3.098 1 98.06 203 GLY B CA 1
ATOM 3421 C C . GLY B 1 203 ? 5.035 -2.305 -2.643 1 98.06 203 GLY B C 1
ATOM 3422 O O . GLY B 1 203 ? 5.672 -2.117 -1.605 1 98.06 203 GLY B O 1
ATOM 3423 N N . ILE B 1 204 ? 4.695 -1.307 -3.494 1 98.69 204 ILE B N 1
ATOM 3424 C CA . ILE B 1 204 ? 4.762 0.079 -3.043 1 98.69 204 ILE B CA 1
ATOM 3425 C C . ILE B 1 204 ? 3.492 0.428 -2.268 1 98.69 204 ILE B C 1
ATOM 3427 O O . ILE B 1 204 ? 2.383 0.29 -2.787 1 98.69 204 ILE B O 1
ATOM 3431 N N . LEU B 1 205 ? 3.697 0.822 -1.017 1 98.81 205 LEU B N 1
ATOM 3432 C CA . LEU B 1 205 ? 2.568 1.079 -0.129 1 98.81 205 LEU B CA 1
ATOM 3433 C C . LEU B 1 205 ? 2.141 2.541 -0.203 1 98.81 205 LEU B C 1
ATOM 3435 O O . LEU B 1 205 ? 0.949 2.848 -0.121 1 98.81 205 LEU B O 1
ATOM 3439 N N . GLU B 1 206 ? 3.098 3.402 -0.323 1 98.75 206 GLU B N 1
ATOM 3440 C CA . GLU B 1 206 ? 2.816 4.82 -0.529 1 98.75 206 GLU B CA 1
ATOM 3441 C C . GLU B 1 206 ? 4.059 5.562 -1.016 1 98.75 206 GLU B C 1
ATOM 3443 O O . GLU B 1 206 ? 5.176 5.066 -0.88 1 98.75 206 GLU B O 1
ATOM 3448 N N . ILE B 1 207 ? 3.824 6.746 -1.579 1 98.44 207 ILE B N 1
ATOM 3449 C CA . ILE B 1 207 ? 4.891 7.582 -2.121 1 98.44 207 ILE B CA 1
ATOM 3450 C C . ILE B 1 207 ? 4.844 8.961 -1.474 1 98.44 207 ILE B C 1
ATOM 3452 O O . ILE B 1 207 ? 3.768 9.461 -1.138 1 98.44 207 ILE B O 1
ATOM 3456 N N . GLY B 1 208 ? 6.004 9.57 -1.393 1 98.75 208 GLY B N 1
ATOM 3457 C CA . GLY B 1 208 ? 6.109 10.852 -0.7 1 98.75 208 GLY B CA 1
ATOM 3458 C C . GLY B 1 208 ? 5.781 12.039 -1.584 1 98.75 208 GLY B C 1
ATOM 3459 O O . GLY B 1 208 ? 6.305 13.133 -1.378 1 98.75 208 GLY B O 1
ATOM 3460 N N . ILE B 1 209 ? 5.035 11.867 -2.625 1 98.81 209 ILE B N 1
ATOM 3461 C CA . ILE B 1 209 ? 4.523 12.961 -3.441 1 98.81 209 ILE B CA 1
ATOM 3462 C C . ILE B 1 209 ? 3.057 13.219 -3.104 1 98.81 209 ILE B C 1
ATOM 3464 O O . ILE B 1 209 ? 2.244 12.289 -3.102 1 98.81 209 ILE B O 1
ATOM 3468 N N . PHE B 1 210 ? 2.734 14.445 -2.768 1 98.81 210 PHE B N 1
ATOM 3469 C CA . PHE B 1 210 ? 1.376 14.812 -2.383 1 98.81 210 PHE B CA 1
ATOM 3470 C C . PHE B 1 210 ? 0.785 15.812 -3.371 1 98.81 210 PHE B C 1
ATOM 3472 O O . PHE B 1 210 ? 1.421 16.812 -3.705 1 98.81 210 PHE B O 1
ATOM 3479 N N . ASN B 1 211 ? -0.384 15.531 -3.838 1 98.44 211 ASN B N 1
ATOM 3480 C CA . ASN B 1 211 ? -1.174 16.406 -4.688 1 98.44 211 ASN B CA 1
ATOM 3481 C C . ASN B 1 211 ? -2.607 16.547 -4.184 1 98.44 211 ASN B C 1
ATOM 3483 O O . ASN B 1 211 ? -3.555 16.203 -4.895 1 98.44 211 ASN B O 1
ATOM 3487 N N . HIS B 1 212 ? -2.742 17.047 -3.014 1 98.25 212 HIS B N 1
ATOM 3488 C CA . HIS B 1 212 ? -4.059 17.203 -2.408 1 98.25 212 HIS B CA 1
ATOM 3489 C C . HIS B 1 212 ? -4.863 18.297 -3.115 1 98.25 212 HIS B C 1
ATOM 3491 O O . HIS B 1 212 ? -4.32 19.344 -3.457 1 98.25 212 HIS B O 1
ATOM 3497 N N . LYS B 1 213 ? -6.156 18.094 -3.283 1 96.94 213 LYS B N 1
ATOM 3498 C CA . LYS B 1 213 ? -7.004 18.969 -4.098 1 96.94 213 LYS B CA 1
ATOM 3499 C C . LYS B 1 213 ? -7.168 20.328 -3.455 1 96.94 213 LYS B C 1
ATOM 3501 O O . LYS B 1 213 ? -7.375 21.328 -4.148 1 96.94 213 LYS B O 1
ATOM 3506 N N . ASN B 1 214 ? -7.18 20.406 -2.168 1 98.25 214 ASN B N 1
ATOM 3507 C CA . ASN B 1 214 ? -7.324 21.656 -1.424 1 98.25 214 ASN B CA 1
ATOM 3508 C C . ASN B 1 214 ? -6.156 21.875 -0.469 1 98.25 214 ASN B C 1
ATOM 3510 O O . ASN B 1 214 ? -6.316 21.781 0.749 1 98.25 214 ASN B O 1
ATOM 3514 N N . THR B 1 215 ? -5.039 22.25 -1.064 1 98.75 215 THR B N 1
ATOM 3515 C CA . THR B 1 215 ? -3.832 22.516 -0.292 1 98.75 215 THR B CA 1
ATOM 3516 C C . THR B 1 215 ? -3.668 24.016 -0.05 1 98.75 215 THR B C 1
ATOM 3518 O O . THR B 1 215 ? -3.727 24.812 -0.99 1 98.75 215 THR B O 1
ATOM 3521 N N . LYS B 1 216 ? -3.541 24.375 1.164 1 98.75 216 LYS B N 1
ATOM 3522 C CA . LYS B 1 216 ? -3.135 25.703 1.573 1 98.75 216 LYS B CA 1
ATOM 3523 C C . LYS B 1 216 ? -1.73 25.703 2.17 1 98.75 216 LYS B C 1
ATOM 3525 O O . LYS B 1 216 ? -1.366 24.781 2.902 1 98.75 216 LYS B O 1
ATOM 3530 N N . ILE B 1 217 ? -1.021 26.75 1.815 1 98.81 217 ILE B N 1
ATOM 3531 C CA . ILE B 1 217 ? 0.364 26.797 2.271 1 98.81 217 ILE B CA 1
ATOM 3532 C C . ILE B 1 217 ? 0.613 28.125 3.002 1 98.81 217 ILE B C 1
ATOM 3534 O O . ILE B 1 217 ? 0.35 29.203 2.459 1 98.81 217 ILE B O 1
ATOM 3538 N N . VAL B 1 218 ? 1.019 28.047 4.184 1 98.81 218 VAL B N 1
ATOM 3539 C CA . VAL B 1 218 ? 1.561 29.156 4.953 1 98.81 218 VAL B CA 1
ATOM 3540 C C . VAL B 1 218 ? 3.076 29.016 5.066 1 98.81 218 VAL B C 1
ATOM 3542 O O . VAL B 1 218 ? 3.574 28.047 5.652 1 98.81 218 VAL B O 1
ATOM 3545 N N . TYR B 1 219 ? 3.74 29.969 4.477 1 98.5 219 TYR B N 1
ATOM 3546 C CA . TYR B 1 219 ? 5.188 29.812 4.418 1 98.5 219 TYR B CA 1
ATOM 3547 C C . TYR B 1 219 ? 5.887 31.156 4.645 1 98.5 219 TYR B C 1
ATOM 3549 O O . TYR B 1 219 ? 5.25 32.219 4.578 1 98.5 219 TYR B O 1
ATOM 3557 N N . TYR B 1 220 ? 7.145 31 5.062 1 98.12 220 TYR B N 1
ATOM 3558 C CA . TYR B 1 220 ? 7.969 32.188 5.293 1 98.12 220 TYR B CA 1
ATOM 3559 C C . TYR B 1 220 ? 8.852 32.469 4.082 1 98.12 220 TYR B C 1
ATOM 3561 O O . TYR B 1 220 ? 9.5 31.578 3.549 1 98.12 220 TYR B O 1
ATOM 3569 N N . GLN B 1 221 ? 8.797 33.688 3.637 1 96.56 221 GLN B N 1
ATOM 3570 C CA . GLN B 1 221 ? 9.641 34.125 2.529 1 96.56 221 GLN B CA 1
ATOM 3571 C C . GLN B 1 221 ? 9.859 35.625 2.57 1 96.56 221 GLN B C 1
ATOM 3573 O O . GLN B 1 221 ? 8.93 36.375 2.836 1 96.56 221 GLN B O 1
ATOM 3578 N N . ASN B 1 222 ? 11.078 36.094 2.234 1 95.38 222 ASN B N 1
ATOM 3579 C CA . ASN B 1 222 ? 11.43 37.531 2.209 1 95.38 222 ASN B CA 1
ATOM 3580 C C . ASN B 1 222 ? 11.055 38.219 3.518 1 95.38 222 ASN B C 1
ATOM 3582 O O . ASN B 1 222 ? 10.422 39.281 3.506 1 95.38 222 ASN B O 1
ATOM 3586 N N . LYS B 1 223 ? 11.234 37.594 4.652 1 95.5 223 LYS B N 1
ATOM 3587 C CA . LYS B 1 223 ? 11.086 38.094 6.008 1 95.5 223 LYS B CA 1
ATOM 3588 C C . LYS B 1 223 ? 9.617 38.344 6.348 1 95.5 223 LYS B C 1
ATOM 3590 O O . LYS B 1 223 ? 9.305 39.188 7.184 1 95.5 223 LYS B O 1
ATOM 3595 N N . GLN B 1 224 ? 8.797 37.625 5.617 1 97.56 224 GLN B N 1
ATOM 3596 C CA . GLN B 1 224 ? 7.371 37.75 5.91 1 97.56 224 GLN B CA 1
ATOM 3597 C C . GLN B 1 224 ? 6.664 36.406 5.77 1 97.56 224 GLN B C 1
ATOM 3599 O O . GLN B 1 224 ? 7.164 35.5 5.102 1 97.56 224 GLN B O 1
ATOM 3604 N N . ILE B 1 225 ? 5.5 36.344 6.469 1 98.38 225 ILE B N 1
ATOM 3605 C CA . ILE B 1 225 ? 4.621 35.188 6.297 1 98.38 225 ILE B CA 1
ATOM 3606 C C . ILE B 1 225 ? 3.783 35.375 5.031 1 98.38 225 ILE B C 1
ATOM 3608 O O . ILE B 1 225 ? 3.223 36.438 4.793 1 98.38 225 ILE B O 1
ATOM 3612 N N . LYS B 1 226 ? 3.754 34.375 4.207 1 98.44 226 LYS B N 1
ATOM 3613 C CA . LYS B 1 226 ? 2.977 34.375 2.971 1 98.44 226 LYS B CA 1
ATOM 3614 C C . LYS B 1 226 ? 2.025 33.188 2.924 1 98.44 226 LYS B C 1
ATOM 3616 O O . LYS B 1 226 ? 2.188 32.219 3.682 1 98.44 226 LYS B O 1
ATOM 3621 N N . GLU B 1 227 ? 1.009 33.344 2.084 1 97.94 227 GLU B N 1
ATOM 3622 C CA . GLU B 1 227 ? 0.05 32.25 1.875 1 97.94 227 GLU B CA 1
ATOM 3623 C C . GLU B 1 227 ? -0.07 31.906 0.395 1 97.94 227 GLU B C 1
ATOM 3625 O O . GLU B 1 227 ? 0.082 32.75 -0.469 1 97.94 227 GLU B O 1
ATOM 3630 N N . ALA B 1 228 ? -0.271 30.719 0.17 1 96.75 228 ALA B N 1
ATOM 3631 C CA . ALA B 1 228 ? -0.566 30.25 -1.18 1 96.75 228 ALA B CA 1
ATOM 3632 C C . ALA B 1 228 ? -1.645 29.172 -1.157 1 96.75 228 ALA B C 1
ATOM 3634 O O . ALA B 1 228 ? -1.785 28.438 -0.17 1 96.75 228 ALA B O 1
#

Sequence (456 aa):
MENQKILVAKYAIDRYIKSNMNLGIGTGTTVYHAIKYLSEKLKSGNLKNLKFYTTSSDTKYLLSKEQIPYESNFSKLNKNLDIAIDGADEILLEKKSLIKGMGGAHLMEKVIAYNSETLLIIADETKIVKKLGTKMPIPIEVAPNAVGFIMTRLEEMNLDITLRICNEKKGPIITDNNNYILDVKMHVENPEGTEKYFKLFPGILEIGIFNHKNTKIVYYQNKQIKEAMENQKILVAKYAIDRYIKSNMNLGIGTGTTVYHAIKYLSEKLKSGNLKNLKFYTTSSDTKYLLSKEQIPYESNFSKLNKNLDIAIDGADEILLEKKSLIKGMGGAHLMEKVIAYNSETLLIIADETKIVKKLGTKMPIPIEVAPNAVGFIMTRLEEMNLDITLRICNEKKGPIITDNNNYILDVKMHVENPEGTEKYFKLFPGILEIGIFNHKNTKIVYYQNKQIKEA

Nearest PDB structures (foldseek):
  3ixq-assembly1_D  TM=9.617E-01  e=6.436E-28  Methanocaldococcus jannaschii
  1lk7-assembly1_D  TM=9.657E-01  e=2.184E-26  Pyrococcus horikoshii
  2f8m-assembly1_B  TM=9.339E-01  e=1.293E-24  Plasmodium falciparum 3D7
  4nml-assembly1_A  TM=9.133E-01  e=1.935E-22  Toxoplasma gondii ME49
  6zxt-assembly1_A  TM=9.160E-01  e=1.028E-21  Chlamydomonas reinhardtii

InterPro domains:
  IPR004788 Ribose 5-phosphate isomerase, type A [PF06026] (53-219)
  IPR004788 Ribose 5-phosphate isomerase, type A 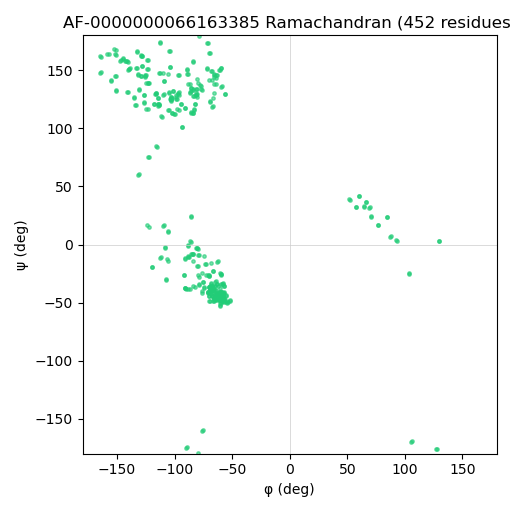[PTHR11934] (2-219)
  IPR004788 Ribose 5-phosphate isomerase, type A [TIGR00021] (9-223)
  IPR004788 Ribose 5-phosphate isomerase, type A [cd01398] (4-218)
  IPR020672 Ribose-5-phosphate isomerase, type A, subgroup [MF_00170] (1-228)
  IPR037171 NagB/RpiA transferase-like [SSF100950] (2-183)

Organism: Borreliella afzelii (strain PKo) (NCBI:txid390236)

Radius of gyration: 23.92 Å; Cα contacts (8 Å, |Δi|>4): 1046; chains: 2; bounding box: 44×76×49 Å